Protein AF-A0A2H9T1G1-F1 (afdb_monomer_lite)

Structure (mmCIF, N/CA/C/O backbone):
data_AF-A0A2H9T1G1-F1
#
_entry.id   AF-A0A2H9T1G1-F1
#
loop_
_atom_site.group_PDB
_atom_site.id
_atom_site.type_symbol
_atom_site.label_atom_id
_atom_site.label_alt_id
_atom_site.label_comp_id
_atom_site.label_asym_id
_atom_site.label_entity_id
_atom_site.label_seq_id
_atom_site.pdbx_PDB_ins_code
_atom_site.Cartn_x
_atom_site.Cartn_y
_atom_site.Cartn_z
_atom_site.occupancy
_atom_site.B_iso_or_equiv
_atom_site.auth_seq_id
_atom_site.auth_comp_id
_atom_site.auth_asym_id
_atom_site.auth_atom_id
_atom_site.pdbx_PDB_model_num
ATOM 1 N N . MET A 1 1 ? -6.946 -19.200 50.053 1.00 32.22 1 MET A N 1
ATOM 2 C CA . MET A 1 1 ? -8.112 -20.047 49.728 1.00 32.22 1 MET A CA 1
ATOM 3 C C . MET A 1 1 ? -8.712 -19.518 48.438 1.00 32.22 1 MET A C 1
ATOM 5 O O . MET A 1 1 ? -9.370 -18.489 48.445 1.00 32.22 1 MET A O 1
ATOM 9 N N . SER A 1 2 ? -8.332 -20.137 47.326 1.00 25.66 2 SER A N 1
ATOM 10 C CA . SER A 1 2 ? -8.661 -19.751 45.954 1.00 25.66 2 SER A CA 1
ATOM 11 C C . SER A 1 2 ? -9.750 -20.682 45.430 1.00 25.66 2 SER A C 1
ATOM 13 O O . SER A 1 2 ? -9.469 -21.853 45.176 1.00 25.66 2 SER A O 1
ATOM 15 N N . ASN A 1 3 ? -10.973 -20.174 45.283 1.00 25.66 3 ASN A N 1
ATOM 16 C CA . ASN A 1 3 ? -12.049 -20.908 44.626 1.00 25.66 3 ASN A CA 1
ATOM 17 C C . ASN A 1 3 ? -12.003 -20.651 43.121 1.00 25.66 3 ASN A C 1
ATOM 19 O O . ASN A 1 3 ? -11.925 -19.510 42.667 1.00 25.66 3 ASN A O 1
ATOM 23 N N . GLY A 1 4 ? -11.985 -21.755 42.379 1.00 26.48 4 GLY A N 1
ATOM 24 C CA . GLY A 1 4 ? -11.901 -21.799 40.933 1.00 26.48 4 GLY A CA 1
ATOM 25 C C . GLY A 1 4 ? -13.208 -21.444 40.235 1.00 26.48 4 GLY A C 1
ATOM 26 O O . GLY A 1 4 ? -14.299 -21.641 40.761 1.00 26.48 4 GLY A O 1
ATOM 27 N N . LEU A 1 5 ? -13.051 -20.982 38.999 1.00 23.22 5 LEU A N 1
ATOM 28 C CA . LEU A 1 5 ? -14.085 -20.928 37.974 1.00 23.22 5 LEU A CA 1
ATOM 29 C C . LEU A 1 5 ? -13.456 -21.425 36.669 1.00 23.22 5 LEU A C 1
ATOM 31 O O . LEU A 1 5 ? -12.978 -20.664 35.835 1.00 23.22 5 LEU A O 1
ATOM 35 N N . THR A 1 6 ? -13.411 -22.745 36.522 1.00 28.94 6 THR A N 1
ATOM 36 C CA . THR A 1 6 ? -13.312 -23.424 35.228 1.00 28.94 6 THR A CA 1
ATOM 37 C C . THR A 1 6 ? -14.727 -23.597 34.695 1.00 28.94 6 THR A C 1
ATOM 39 O O . THR A 1 6 ? -15.363 -24.611 34.966 1.00 28.94 6 THR A O 1
ATOM 42 N N . HIS A 1 7 ? -15.222 -22.615 33.942 1.00 27.11 7 HIS A N 1
ATOM 43 C CA . HIS A 1 7 ? -16.356 -22.826 33.045 1.00 27.11 7 HIS A CA 1
ATOM 44 C C . HIS A 1 7 ? -15.847 -22.810 31.607 1.00 27.11 7 HIS A C 1
ATOM 46 O O . HIS A 1 7 ? -15.597 -21.768 31.007 1.00 27.11 7 HIS A O 1
ATOM 52 N N . VAL A 1 8 ? -15.658 -24.016 31.076 1.00 30.58 8 VAL A N 1
ATOM 53 C CA . VAL A 1 8 ? -15.632 -24.272 29.639 1.00 30.58 8 VAL A CA 1
ATOM 54 C C . VAL A 1 8 ? -17.085 -24.150 29.188 1.00 30.58 8 VAL A C 1
ATOM 56 O O . VAL A 1 8 ? -17.889 -25.025 29.495 1.00 30.58 8 VAL A O 1
ATOM 59 N N . GLY A 1 9 ? -17.432 -23.033 28.549 1.00 30.38 9 GLY A N 1
ATOM 60 C CA . GLY A 1 9 ? -18.716 -22.889 27.867 1.00 30.38 9 GLY A CA 1
ATOM 61 C C . GLY A 1 9 ? -18.834 -23.949 26.772 1.00 30.38 9 GLY A C 1
ATOM 62 O O . GLY A 1 9 ? -17.896 -24.149 25.995 1.00 30.38 9 GLY A O 1
ATOM 63 N N . ASP A 1 10 ? -19.954 -24.665 26.790 1.00 32.00 10 ASP A N 1
ATOM 64 C CA . ASP A 1 10 ? -20.281 -25.804 25.939 1.00 32.00 10 ASP A CA 1
ATOM 65 C C . ASP A 1 10 ? -20.122 -25.491 24.441 1.00 32.00 10 ASP A C 1
ATOM 67 O O . ASP A 1 10 ? -20.710 -24.561 23.902 1.00 32.00 10 ASP A O 1
ATOM 71 N N . LEU A 1 11 ? -19.342 -26.322 23.746 1.00 42.69 11 LEU A N 1
ATOM 72 C 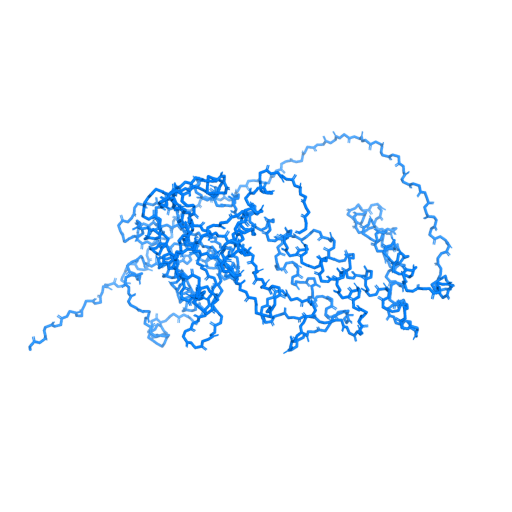CA . LEU A 1 11 ? -19.079 -26.263 22.298 1.00 42.69 11 LEU A CA 1
ATOM 73 C C . LEU A 1 11 ? -20.113 -27.061 21.476 1.00 42.69 11 LEU A C 1
ATOM 75 O O . LEU A 1 11 ? -19.833 -27.457 20.343 1.00 42.69 11 LEU A O 1
ATOM 79 N N . LYS A 1 12 ? -21.301 -27.328 22.036 1.00 33.50 12 LYS A N 1
ATOM 80 C CA . LYS A 1 12 ? -22.371 -28.066 21.342 1.00 33.50 12 LYS A CA 1
ATOM 81 C C . LYS A 1 12 ? -23.128 -27.235 20.297 1.00 33.50 12 LYS A C 1
ATOM 83 O O . LYS A 1 12 ? -23.750 -27.827 19.424 1.00 33.50 12 LYS A O 1
ATOM 88 N N . ASP A 1 13 ? -22.964 -25.914 20.281 1.00 38.28 13 ASP A N 1
ATOM 89 C CA . ASP A 1 13 ? -23.671 -25.023 19.343 1.00 38.28 13 ASP A CA 1
ATOM 90 C C . ASP A 1 13 ? -22.969 -24.845 17.977 1.00 38.28 13 ASP A C 1
ATOM 92 O O . ASP A 1 13 ? -23.356 -24.006 17.165 1.00 38.28 13 ASP A O 1
ATOM 96 N N . LEU A 1 14 ? -21.928 -25.635 17.679 1.00 36.69 14 LEU A N 1
ATOM 97 C CA . LEU A 1 14 ? -21.140 -25.523 16.440 1.00 36.69 14 LEU A CA 1
ATOM 98 C C . LEU A 1 14 ? -21.589 -26.442 15.286 1.00 36.69 14 LEU A C 1
ATOM 100 O O . LEU A 1 14 ? -20.848 -26.574 14.311 1.00 36.69 14 LEU A O 1
ATOM 104 N N . GLN A 1 15 ? -22.772 -27.067 15.345 1.00 33.09 15 GLN A N 1
ATOM 105 C CA . GLN A 1 15 ? -23.208 -28.007 14.294 1.00 33.09 15 GLN A CA 1
ATOM 106 C C . GLN A 1 15 ? -24.557 -27.758 13.612 1.00 33.09 15 GLN A C 1
ATOM 108 O O . GLN A 1 15 ? -24.896 -28.527 12.715 1.00 33.09 15 GLN A O 1
ATOM 113 N N . GLU A 1 16 ? -25.279 -26.671 13.883 1.00 32.41 16 GLU A N 1
ATOM 114 C CA . GLU A 1 16 ? -26.530 -26.408 13.160 1.00 32.41 16 GLU A CA 1
ATOM 115 C C . GLU A 1 16 ? -26.552 -25.078 12.401 1.00 32.41 16 GLU A C 1
ATOM 117 O O . GLU A 1 16 ? -25.964 -24.078 12.805 1.00 32.41 16 GLU A O 1
ATOM 122 N N . ILE A 1 17 ? -27.310 -25.113 11.298 1.00 35.47 17 ILE A N 1
ATOM 123 C CA . ILE A 1 17 ? -27.697 -24.022 10.392 1.00 35.47 17 ILE A CA 1
ATOM 124 C C . ILE A 1 17 ? -26.798 -23.867 9.147 1.00 35.47 17 ILE A C 1
ATOM 126 O O . ILE A 1 17 ? -26.072 -22.897 8.939 1.00 35.47 17 ILE A O 1
ATOM 130 N N . ARG A 1 18 ? -26.950 -24.825 8.219 1.00 37.31 18 ARG A N 1
ATOM 131 C CA . ARG A 1 18 ? -26.930 -24.531 6.776 1.00 37.31 18 ARG A CA 1
ATOM 132 C C . ARG A 1 18 ? -28.298 -23.955 6.401 1.00 37.31 18 ARG A C 1
ATOM 134 O O . ARG A 1 18 ? -29.278 -24.692 6.397 1.00 37.31 18 ARG A O 1
ATOM 141 N N . GLY A 1 19 ? -28.371 -22.675 6.041 1.00 30.16 19 GLY A N 1
ATOM 142 C CA . GLY A 1 19 ? -29.616 -22.102 5.531 1.00 30.16 19 GLY A CA 1
ATOM 143 C C . GLY A 1 19 ? -29.510 -20.657 5.052 1.00 30.16 19 GLY A C 1
ATOM 144 O O . GLY A 1 19 ? -29.438 -19.758 5.869 1.00 30.16 19 GLY A O 1
ATOM 145 N N . ARG A 1 20 ? -29.596 -20.498 3.722 1.00 31.03 20 ARG A N 1
ATOM 146 C CA . ARG A 1 20 ? -30.030 -19.323 2.933 1.00 31.03 20 ARG A CA 1
ATOM 147 C C . ARG A 1 20 ? -29.172 -18.045 2.963 1.00 31.03 20 ARG A C 1
ATOM 149 O O . ARG A 1 20 ? -29.303 -17.214 3.843 1.00 31.03 20 ARG A O 1
ATOM 156 N N . PHE A 1 21 ? -28.431 -17.838 1.871 1.00 34.28 21 PHE A N 1
ATOM 157 C CA . PHE A 1 21 ? -28.168 -16.509 1.304 1.00 34.28 21 PHE A CA 1
ATOM 158 C C . PHE A 1 21 ? -28.552 -16.531 -0.189 1.00 34.28 21 PHE A C 1
ATOM 160 O O . PHE A 1 21 ? -28.402 -17.589 -0.812 1.00 34.28 21 PHE A O 1
ATOM 167 N N . PRO A 1 22 ? -29.096 -15.431 -0.740 1.00 36.81 22 PRO A N 1
ATOM 168 C CA . PRO A 1 22 ? -29.542 -15.348 -2.127 1.00 36.81 22 PRO A CA 1
ATOM 169 C C . PRO A 1 22 ? -28.369 -15.291 -3.119 1.00 36.81 22 PRO A C 1
ATOM 171 O O . PRO A 1 22 ? -27.261 -14.879 -2.787 1.00 36.81 22 PRO A O 1
ATOM 174 N N . THR A 1 23 ? -28.649 -15.785 -4.322 1.00 39.09 23 THR A N 1
ATOM 175 C CA . THR A 1 23 ? -27.764 -15.977 -5.478 1.00 39.09 23 THR A CA 1
ATOM 176 C C . THR A 1 23 ? -27.397 -14.680 -6.207 1.00 39.09 23 THR A C 1
ATOM 178 O O . THR A 1 23 ? -28.119 -13.692 -6.114 1.00 39.09 23 THR A O 1
ATOM 181 N N . ASP A 1 24 ? -26.288 -14.761 -6.950 1.00 33.75 24 ASP A N 1
ATOM 182 C CA . ASP A 1 24 ? -25.583 -13.744 -7.747 1.00 33.75 24 ASP A CA 1
ATOM 183 C C . ASP A 1 24 ? -26.451 -12.693 -8.481 1.00 33.75 24 ASP A C 1
ATOM 185 O O . ASP A 1 24 ? -27.517 -13.030 -9.008 1.00 33.75 24 ASP A O 1
ATOM 189 N N . PRO A 1 25 ? -25.976 -11.436 -8.623 1.00 31.42 25 PRO A N 1
ATOM 190 C CA . PRO A 1 25 ? -26.599 -10.459 -9.512 1.00 31.42 25 PRO A CA 1
ATOM 191 C C . PRO A 1 25 ? -26.345 -10.798 -10.999 1.00 31.42 25 PRO A C 1
ATOM 193 O O . PRO A 1 25 ? -25.289 -11.341 -11.343 1.00 31.42 25 PRO A O 1
ATOM 196 N N . PRO A 1 26 ? -27.291 -10.477 -11.904 1.00 30.56 26 PRO A N 1
ATOM 197 C CA . PRO A 1 26 ? -27.199 -10.829 -13.319 1.00 30.56 26 PRO A CA 1
ATOM 198 C C . PRO A 1 26 ? -26.153 -9.978 -14.065 1.00 30.56 26 PRO A C 1
ATOM 200 O O . PRO A 1 26 ? -25.865 -8.850 -13.655 1.00 30.56 26 PRO A O 1
ATOM 203 N N . PRO A 1 27 ? -25.599 -10.479 -15.186 1.00 31.58 27 PRO A N 1
ATOM 204 C CA . PRO A 1 27 ? -24.656 -9.720 -15.998 1.00 31.58 27 PRO A CA 1
ATOM 205 C C . PRO A 1 27 ? -25.358 -8.558 -16.728 1.00 31.58 27 PRO A C 1
ATOM 207 O O . PRO A 1 27 ? -26.515 -8.700 -17.136 1.00 31.58 27 PRO A O 1
ATOM 210 N N . PRO A 1 28 ? -24.671 -7.418 -16.933 1.00 30.77 28 PRO A N 1
ATOM 211 C CA . PRO A 1 28 ? -25.231 -6.292 -17.666 1.00 30.77 28 PRO A CA 1
ATOM 212 C C . PRO A 1 28 ? -25.426 -6.633 -19.150 1.00 30.77 28 PRO A C 1
ATOM 214 O O . PRO A 1 28 ? -24.595 -7.290 -19.777 1.00 30.77 28 PRO A O 1
ATOM 217 N N . GLN A 1 29 ? -26.555 -6.173 -19.687 1.00 29.70 29 GLN A N 1
ATOM 218 C CA . GLN A 1 29 ? -26.954 -6.310 -21.084 1.00 29.70 29 GLN A CA 1
ATOM 219 C C . GLN A 1 29 ? -26.164 -5.339 -21.974 1.00 29.70 29 GLN A C 1
ATOM 221 O O . GLN A 1 29 ? -25.989 -4.170 -21.633 1.00 29.70 29 GLN A O 1
ATOM 226 N N . ASN A 1 30 ? -25.705 -5.842 -23.121 1.00 32.16 30 ASN A N 1
ATOM 227 C CA . ASN A 1 30 ? -25.056 -5.068 -24.176 1.00 32.16 30 ASN A CA 1
ATOM 228 C C . ASN A 1 30 ? -26.044 -4.070 -24.800 1.00 32.16 30 ASN A C 1
ATOM 230 O O . ASN A 1 30 ? -27.120 -4.471 -25.240 1.00 32.16 30 ASN A O 1
ATOM 234 N N . GLY A 1 31 ? -25.650 -2.799 -24.876 1.00 30.77 31 GLY A N 1
ATOM 235 C CA . GLY A 1 31 ? -26.284 -1.788 -25.720 1.00 30.77 31 GLY A CA 1
ATOM 236 C C . GLY A 1 31 ? -25.423 -1.532 -26.955 1.00 30.77 31 GLY A C 1
ATOM 237 O O . GLY A 1 31 ? -24.232 -1.252 -26.830 1.00 30.77 31 GLY A O 1
ATOM 238 N N . GLU A 1 32 ? -26.025 -1.680 -28.130 1.00 30.22 32 GLU A N 1
ATOM 239 C CA . GLU A 1 32 ? -25.435 -1.433 -29.444 1.00 30.22 32 GLU A CA 1
ATOM 240 C C . GLU A 1 32 ? -25.261 0.070 -29.738 1.00 30.22 32 GLU A C 1
ATOM 242 O O . GLU A 1 32 ? -26.144 0.869 -29.438 1.00 30.22 32 GLU A O 1
ATOM 247 N N . GLY A 1 33 ? -24.148 0.395 -30.410 1.00 31.11 33 GLY A N 1
ATOM 248 C CA . GLY A 1 33 ? -24.082 1.329 -31.543 1.00 31.11 33 GLY A CA 1
ATOM 249 C C . GLY A 1 33 ? -23.995 2.832 -31.267 1.00 31.11 33 GLY A C 1
ATOM 250 O O . GLY A 1 33 ? -25.004 3.442 -30.947 1.00 31.11 33 GLY A O 1
ATOM 251 N N . VAL A 1 34 ? -22.835 3.435 -31.572 1.00 29.62 34 VAL A N 1
ATOM 252 C CA . VAL A 1 34 ? -22.716 4.633 -32.436 1.00 29.62 34 VAL A CA 1
ATOM 253 C C . VAL A 1 34 ? -21.356 4.567 -33.147 1.00 29.62 34 VAL A C 1
ATOM 255 O O . VAL A 1 34 ? -20.317 4.482 -32.492 1.00 29.62 34 VAL A O 1
ATOM 258 N N . ASP A 1 35 ? -21.384 4.571 -34.480 1.00 34.06 35 ASP A N 1
ATOM 259 C CA . ASP A 1 35 ? -20.225 4.771 -35.352 1.00 34.06 35 ASP A CA 1
ATOM 260 C C . ASP A 1 35 ? -19.705 6.205 -35.205 1.00 34.06 35 ASP A C 1
ATOM 262 O O . ASP A 1 35 ? -20.399 7.146 -35.585 1.00 34.06 35 ASP A O 1
ATOM 266 N N . ASP A 1 36 ? -18.471 6.372 -34.728 1.00 29.59 36 ASP A N 1
ATOM 267 C CA . ASP A 1 36 ? -17.725 7.622 -34.881 1.00 29.59 36 ASP A CA 1
ATOM 268 C C . ASP A 1 36 ? -16.408 7.345 -35.612 1.00 29.59 36 ASP A C 1
ATOM 270 O O . ASP A 1 36 ? -15.495 6.672 -35.127 1.00 29.59 36 ASP A O 1
ATOM 274 N N . ILE A 1 37 ? -16.347 7.871 -36.834 1.00 32.66 37 ILE A N 1
ATOM 275 C CA . ILE A 1 37 ? -15.197 7.849 -37.730 1.00 32.66 37 ILE A CA 1
ATOM 276 C C . ILE A 1 37 ? -14.109 8.736 -37.118 1.00 32.66 37 ILE A C 1
ATOM 278 O O . ILE A 1 37 ? -14.153 9.962 -37.214 1.00 32.66 37 ILE A O 1
ATOM 282 N N . VAL A 1 38 ? -13.113 8.112 -36.493 1.00 27.97 38 VAL A N 1
ATOM 283 C CA . VAL A 1 38 ? -11.883 8.783 -36.060 1.00 27.97 38 VAL A CA 1
ATOM 284 C C . VAL A 1 38 ? -10.929 8.848 -37.261 1.00 27.97 38 VAL A C 1
ATOM 286 O O . VAL A 1 38 ? -10.635 7.805 -37.852 1.00 27.97 38 VAL A O 1
ATOM 289 N N . PRO A 1 39 ? -10.433 10.033 -37.664 1.00 27.84 39 PRO A N 1
ATOM 290 C CA . PRO A 1 39 ? -9.453 10.129 -38.740 1.00 27.84 39 PRO A CA 1
ATOM 291 C C . PRO A 1 39 ? -8.151 9.421 -38.324 1.00 27.84 39 PRO A C 1
ATOM 293 O O . PRO A 1 39 ? -7.765 9.498 -37.152 1.00 27.84 39 PRO A O 1
ATOM 296 N N . PRO A 1 40 ? -7.455 8.728 -39.244 1.00 28.16 40 PRO A N 1
ATOM 297 C CA . PRO A 1 40 ? -6.269 7.965 -38.888 1.00 28.16 40 PRO A CA 1
ATOM 298 C C . PRO A 1 40 ? -5.155 8.899 -38.383 1.00 28.16 40 PRO A C 1
ATOM 300 O O . PRO A 1 40 ? -4.901 9.940 -38.998 1.00 28.16 40 PRO A O 1
ATOM 303 N N . PRO A 1 41 ? -4.467 8.547 -37.281 1.00 33.19 41 PRO A N 1
ATOM 304 C CA . PRO A 1 41 ? -3.272 9.258 -36.859 1.00 33.19 41 PRO A CA 1
ATOM 305 C C . PRO A 1 41 ? -2.186 9.105 -37.931 1.00 33.19 41 PRO A C 1
ATOM 307 O O . PRO A 1 41 ? -1.946 8.016 -38.446 1.00 33.19 41 PRO A O 1
ATOM 310 N N . SER A 1 42 ? -1.565 10.235 -38.267 1.00 35.09 42 SER A N 1
ATOM 311 C CA . SER A 1 42 ? -0.481 10.410 -39.237 1.00 35.09 42 SER A CA 1
ATOM 312 C C . SER A 1 42 ? 0.484 9.221 -39.312 1.00 35.09 42 SER A C 1
ATOM 314 O O . SER A 1 42 ? 1.099 8.854 -38.309 1.00 35.09 42 SER A O 1
ATOM 316 N N . GLU A 1 43 ? 0.635 8.670 -40.519 1.00 34.88 43 GLU A N 1
ATOM 317 C CA . GLU A 1 43 ? 1.506 7.545 -40.858 1.00 34.88 43 GLU A CA 1
ATOM 318 C C . GLU A 1 43 ? 2.963 7.791 -40.437 1.00 34.88 43 GLU A C 1
ATOM 320 O O . GLU A 1 43 ? 3.731 8.477 -41.111 1.00 34.88 43 GLU A O 1
ATOM 325 N N . ILE A 1 44 ? 3.385 7.161 -39.341 1.00 39.16 44 ILE A N 1
ATOM 326 C CA . ILE A 1 44 ? 4.796 6.837 -39.139 1.00 39.16 44 ILE A CA 1
ATOM 327 C C . ILE A 1 44 ? 5.013 5.485 -39.822 1.00 39.16 44 ILE A C 1
ATOM 329 O O . ILE A 1 44 ? 4.647 4.439 -39.289 1.00 39.16 44 ILE A O 1
ATOM 333 N N . SER A 1 45 ? 5.569 5.512 -41.036 1.00 36.62 45 SER A N 1
ATOM 334 C CA . SER A 1 45 ? 5.889 4.303 -41.801 1.00 36.62 45 SER A CA 1
ATOM 335 C C . SER A 1 45 ? 6.907 3.431 -41.054 1.00 36.62 45 SER A C 1
ATOM 337 O O . SER A 1 45 ? 8.053 3.824 -40.803 1.00 36.62 45 SER A O 1
ATOM 339 N N . TRP A 1 46 ? 6.482 2.206 -40.740 1.00 38.16 46 TRP A N 1
ATOM 340 C CA . TRP A 1 46 ? 7.284 1.154 -40.115 1.00 38.16 46 TRP A CA 1
ATOM 341 C C . TRP A 1 46 ? 8.457 0.659 -40.980 1.00 38.16 46 TRP A C 1
ATOM 343 O O . TRP A 1 46 ? 9.308 -0.081 -40.473 1.00 38.16 46 TRP A O 1
ATOM 353 N N . ASP A 1 47 ? 8.529 1.037 -42.259 1.00 40.06 47 ASP A N 1
ATOM 354 C CA . ASP A 1 47 ? 9.530 0.527 -43.207 1.00 40.06 47 ASP A CA 1
ATOM 355 C C . ASP A 1 47 ? 10.927 1.139 -43.022 1.00 40.06 47 ASP A C 1
ATOM 357 O O . ASP A 1 47 ? 11.909 0.611 -43.543 1.00 40.06 47 ASP A O 1
ATOM 361 N N . SER A 1 48 ? 11.055 2.203 -42.225 1.00 41.00 48 SER A N 1
ATOM 362 C CA . SER A 1 48 ? 12.332 2.907 -42.027 1.00 41.00 48 SER A CA 1
ATOM 363 C C . SER A 1 48 ? 13.268 2.290 -40.977 1.00 41.00 48 SER A C 1
ATOM 365 O O . SER A 1 48 ? 14.453 2.596 -40.968 1.00 41.00 48 SER A O 1
ATOM 367 N N . VAL A 1 49 ? 12.810 1.369 -40.124 1.00 47.28 49 VAL A N 1
ATOM 368 C CA . VAL A 1 49 ? 13.542 1.045 -38.886 1.00 47.28 49 VAL A CA 1
ATOM 369 C C . VAL A 1 49 ? 14.204 -0.330 -38.926 1.00 47.28 49 VAL A C 1
ATOM 371 O O . VAL A 1 49 ? 13.540 -1.362 -38.814 1.00 47.28 49 VAL A O 1
ATOM 374 N N . ARG A 1 50 ? 15.537 -0.342 -38.989 1.00 56.00 50 ARG A N 1
ATOM 375 C CA . ARG A 1 50 ? 16.391 -1.513 -38.729 1.00 56.00 50 ARG A CA 1
ATOM 376 C C . ARG A 1 50 ? 17.328 -1.220 -37.554 1.00 56.00 50 ARG A C 1
ATOM 378 O O . ARG A 1 50 ? 17.562 -0.065 -37.222 1.00 56.00 50 ARG A O 1
ATOM 385 N N . GLU A 1 51 ? 17.915 -2.261 -36.969 1.00 51.22 51 GLU A N 1
ATOM 386 C CA . GLU A 1 51 ? 18.986 -2.195 -35.952 1.00 51.22 51 GLU A CA 1
ATOM 387 C C . GLU A 1 51 ? 20.124 -1.216 -36.336 1.00 51.22 51 GLU A C 1
ATOM 389 O O . GLU A 1 51 ? 20.698 -0.545 -35.481 1.00 51.22 51 GLU A O 1
ATOM 394 N N . THR A 1 52 ? 20.349 -1.025 -37.643 1.00 55.19 52 THR A N 1
ATOM 395 C CA . THR A 1 52 ? 21.249 -0.027 -38.245 1.00 55.19 52 THR A CA 1
ATOM 396 C C . THR A 1 52 ? 20.870 1.444 -38.014 1.00 55.19 52 THR A C 1
ATOM 398 O O . THR A 1 52 ? 21.694 2.319 -38.276 1.00 55.19 52 THR A O 1
ATOM 401 N N . GLU A 1 53 ? 19.657 1.763 -37.556 1.00 64.94 53 GLU A N 1
ATOM 402 C CA . GLU A 1 53 ? 19.269 3.126 -37.165 1.00 64.94 53 GLU A CA 1
ATOM 403 C C . GLU A 1 53 ? 19.668 3.450 -35.725 1.00 64.94 53 GLU A C 1
ATOM 405 O O . GLU A 1 53 ? 20.142 4.553 -35.466 1.00 64.94 53 GLU A O 1
ATOM 410 N N . LEU A 1 54 ? 19.556 2.491 -34.798 1.00 64.50 54 LEU A N 1
ATOM 411 C CA . LEU A 1 54 ? 19.965 2.694 -33.402 1.00 64.50 54 LEU A CA 1
ATOM 412 C C . LEU A 1 54 ? 21.477 2.910 -33.290 1.00 64.50 54 LEU A C 1
ATOM 414 O O . LEU A 1 54 ? 21.929 3.705 -32.471 1.00 64.50 54 LEU A O 1
ATOM 418 N N . THR A 1 55 ? 22.262 2.276 -34.165 1.00 64.88 55 THR A N 1
ATOM 419 C CA . THR A 1 55 ? 23.715 2.482 -34.241 1.00 64.88 55 THR A CA 1
ATOM 420 C C . THR A 1 55 ? 24.112 3.877 -34.726 1.00 64.88 55 THR A C 1
ATOM 422 O O . THR A 1 55 ? 25.238 4.292 -34.465 1.00 64.88 55 THR A O 1
ATOM 425 N N . LYS A 1 56 ? 23.212 4.598 -35.416 1.00 73.88 56 LYS A N 1
ATOM 426 C CA . LYS A 1 56 ? 23.422 5.994 -35.844 1.00 73.88 56 LYS A CA 1
ATOM 427 C C . LYS A 1 56 ? 23.105 7.000 -34.739 1.00 73.88 56 LYS A C 1
ATOM 429 O O . LYS A 1 56 ? 23.414 8.175 -34.891 1.00 73.88 56 LYS A O 1
ATOM 434 N N . LEU A 1 57 ? 22.475 6.557 -33.652 1.00 75.94 57 LEU A N 1
ATOM 435 C CA . LEU A 1 57 ? 22.222 7.407 -32.500 1.00 75.94 57 LEU A CA 1
ATOM 436 C C . LEU A 1 57 ? 23.520 7.540 -31.700 1.00 75.94 57 LEU A C 1
ATOM 438 O O . LEU A 1 57 ? 24.159 6.559 -31.298 1.00 75.94 57 LEU A O 1
ATOM 442 N N . GLU A 1 58 ? 23.934 8.786 -31.514 1.00 66.94 58 GLU A N 1
ATOM 443 C CA . GLU A 1 58 ? 25.206 9.117 -30.879 1.00 66.94 58 GLU A CA 1
ATOM 444 C C . GLU A 1 58 ? 25.045 9.216 -29.364 1.00 66.94 58 GLU A C 1
ATOM 446 O O . GLU A 1 58 ? 25.956 8.850 -28.622 1.00 66.94 58 GLU A O 1
ATOM 451 N N . THR A 1 59 ? 23.860 9.628 -28.903 1.00 78.25 59 THR A N 1
ATOM 452 C CA . THR A 1 59 ? 23.585 9.883 -27.487 1.00 78.25 59 THR A CA 1
ATOM 453 C C . THR A 1 59 ? 22.563 8.914 -26.899 1.00 78.25 59 THR A C 1
ATOM 455 O O . THR A 1 59 ? 21.613 8.480 -27.553 1.00 78.25 59 THR A O 1
ATOM 458 N N . ARG A 1 60 ? 22.714 8.634 -25.601 1.00 79.38 60 ARG A N 1
ATOM 459 C CA . ARG A 1 60 ? 21.763 7.844 -24.805 1.00 79.38 60 ARG A CA 1
ATOM 460 C C . ARG A 1 60 ? 20.333 8.386 -24.881 1.00 79.38 60 ARG A C 1
ATOM 462 O O . ARG A 1 60 ? 19.396 7.611 -25.036 1.00 79.38 60 ARG A O 1
ATOM 469 N N . LYS A 1 61 ? 20.162 9.709 -24.786 1.00 83.44 61 LYS A N 1
ATOM 470 C CA . LYS A 1 61 ? 18.845 10.363 -24.775 1.00 83.44 61 LYS A CA 1
ATOM 471 C C . LYS A 1 61 ? 18.080 10.133 -26.081 1.00 83.44 61 LYS A C 1
ATOM 473 O O . LYS A 1 61 ? 16.899 9.813 -26.048 1.00 83.44 61 LYS A O 1
ATOM 478 N N . GLN A 1 62 ? 18.775 10.184 -27.217 1.00 84.31 62 GLN A N 1
ATOM 479 C CA . GLN A 1 62 ? 18.179 9.855 -28.514 1.00 84.31 62 GLN A CA 1
ATOM 480 C C . GLN A 1 62 ? 17.712 8.395 -28.574 1.00 84.31 62 GLN A C 1
ATOM 482 O O . GLN A 1 62 ? 16.646 8.109 -29.118 1.00 84.31 62 GLN A O 1
ATOM 487 N N . VAL A 1 63 ? 18.485 7.465 -27.995 1.00 84.38 63 VAL A N 1
ATOM 488 C CA . VAL A 1 63 ? 18.073 6.056 -27.889 1.00 84.38 63 VAL A CA 1
ATOM 489 C C . VAL A 1 63 ? 16.827 5.934 -27.015 1.00 84.38 63 VAL A C 1
ATOM 491 O O . VAL A 1 63 ? 15.870 5.286 -27.427 1.00 84.38 63 VAL A O 1
ATOM 494 N N . GLN A 1 64 ? 16.812 6.581 -25.847 1.00 85.44 64 GLN A N 1
ATOM 495 C CA . GLN A 1 64 ? 15.665 6.587 -24.936 1.00 85.44 64 GLN A CA 1
ATOM 496 C C . GLN A 1 64 ? 14.398 7.092 -25.639 1.00 85.44 64 GLN A C 1
ATOM 498 O O . GLN A 1 64 ? 13.401 6.379 -25.666 1.00 85.44 64 GLN A O 1
ATOM 503 N N . GLU A 1 65 ? 14.439 8.266 -26.276 1.00 86.19 65 GLU A N 1
ATOM 504 C CA . GLU A 1 65 ? 13.297 8.848 -27.000 1.00 86.19 65 GLU A CA 1
ATOM 505 C C . GLU A 1 65 ? 12.778 7.916 -28.106 1.00 86.19 65 GLU A C 1
ATOM 507 O O . GLU A 1 65 ? 11.570 7.692 -28.235 1.00 86.19 65 GLU A O 1
ATOM 512 N N . ARG A 1 66 ? 13.691 7.311 -28.874 1.00 86.88 66 ARG A N 1
ATOM 513 C CA . ARG A 1 66 ? 13.341 6.403 -2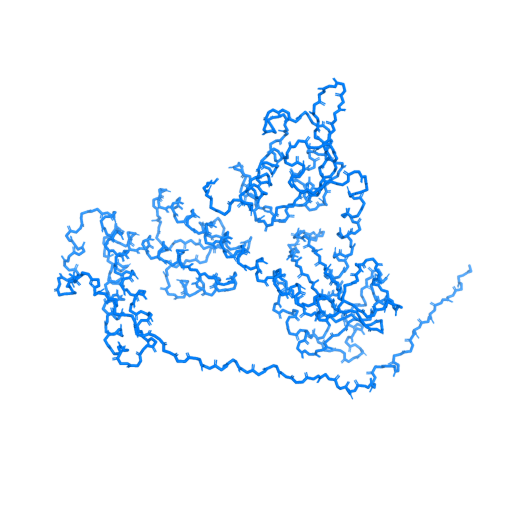9.970 1.00 86.88 66 ARG A CA 1
ATOM 514 C C . ARG A 1 66 ? 12.724 5.096 -29.463 1.00 86.88 66 ARG A C 1
ATOM 516 O O . ARG A 1 66 ? 11.713 4.657 -30.007 1.00 86.88 66 ARG A O 1
ATOM 523 N N . ILE A 1 67 ? 13.286 4.491 -28.413 1.00 88.25 67 ILE A N 1
ATOM 524 C CA . ILE A 1 67 ? 12.730 3.277 -27.795 1.00 88.25 67 ILE A CA 1
ATOM 525 C C . ILE A 1 67 ? 11.379 3.566 -27.133 1.00 88.25 67 ILE A C 1
ATOM 527 O O . ILE A 1 67 ? 10.454 2.771 -27.293 1.00 88.25 67 ILE A O 1
ATOM 531 N N . THR A 1 68 ? 11.213 4.712 -26.469 1.00 86.81 68 THR A N 1
ATOM 532 C CA . THR A 1 68 ? 9.920 5.136 -25.909 1.00 86.81 68 THR A CA 1
ATOM 533 C C . THR A 1 68 ? 8.844 5.233 -26.991 1.00 86.81 68 THR A C 1
ATOM 535 O O . THR A 1 68 ? 7.733 4.738 -26.792 1.00 86.81 68 THR A O 1
ATOM 538 N N . ALA A 1 69 ? 9.170 5.783 -28.167 1.00 86.06 69 ALA A N 1
ATOM 539 C CA . ALA A 1 69 ? 8.241 5.827 -29.296 1.00 86.06 69 ALA A CA 1
ATOM 540 C C . ALA A 1 69 ? 7.815 4.420 -29.759 1.00 86.06 69 ALA A C 1
ATOM 542 O O . ALA A 1 69 ? 6.626 4.180 -29.968 1.00 86.06 69 ALA A O 1
ATOM 543 N N . TYR A 1 70 ? 8.745 3.459 -29.843 1.00 84.81 70 TYR A N 1
ATOM 544 C CA . TYR A 1 70 ? 8.386 2.072 -30.167 1.00 84.81 70 TYR A CA 1
ATOM 545 C C . TYR A 1 70 ? 7.521 1.425 -29.089 1.00 84.81 70 TYR A C 1
ATOM 547 O O . TYR A 1 70 ? 6.523 0.781 -29.402 1.00 84.81 70 TYR A O 1
ATOM 555 N N . LEU A 1 71 ? 7.859 1.613 -27.814 1.00 87.00 71 LEU A N 1
ATOM 556 C CA . LEU A 1 71 ? 7.080 1.059 -26.709 1.00 87.00 71 LEU A CA 1
ATOM 557 C C . LEU A 1 71 ? 5.643 1.595 -26.697 1.00 87.00 71 LEU A C 1
ATOM 559 O O . LEU A 1 71 ? 4.726 0.847 -26.357 1.00 87.00 71 LEU A O 1
ATOM 563 N N . ARG A 1 72 ? 5.429 2.847 -27.116 1.00 86.25 72 ARG A N 1
ATOM 564 C CA . ARG A 1 72 ? 4.091 3.417 -27.308 1.00 86.25 72 ARG A CA 1
ATOM 565 C C . ARG A 1 72 ? 3.338 2.744 -28.458 1.00 86.25 72 ARG A C 1
ATOM 567 O O . ARG A 1 72 ? 2.203 2.323 -28.262 1.00 86.25 72 ARG A O 1
ATOM 574 N N . LEU A 1 73 ? 3.981 2.551 -29.608 1.00 83.38 73 LEU A N 1
ATOM 575 C CA . LEU A 1 73 ? 3.380 1.824 -30.733 1.00 83.38 73 LEU A CA 1
ATOM 576 C C . LEU A 1 73 ? 3.003 0.383 -30.350 1.00 83.38 73 LEU A C 1
ATOM 578 O O . LEU A 1 73 ? 1.940 -0.110 -30.723 1.00 83.38 73 LEU A O 1
ATOM 582 N N . MET A 1 74 ? 3.836 -0.280 -29.542 1.00 85.75 74 MET A N 1
ATOM 583 C CA . MET A 1 74 ? 3.529 -1.604 -28.998 1.00 85.75 74 MET A CA 1
ATOM 584 C C . MET A 1 74 ? 2.299 -1.580 -28.084 1.00 85.75 74 MET A C 1
ATOM 586 O O . MET A 1 74 ? 1.486 -2.494 -28.156 1.00 85.75 74 MET A O 1
ATOM 590 N N . GLN A 1 75 ? 2.129 -0.549 -27.250 1.00 85.12 75 GLN A N 1
ATOM 591 C CA . GLN A 1 75 ? 0.931 -0.388 -26.414 1.00 85.12 75 GLN A CA 1
ATOM 592 C C . GLN A 1 75 ? -0.335 -0.193 -27.263 1.00 85.12 75 GLN A C 1
ATOM 594 O O . GLN A 1 75 ? -1.356 -0.827 -27.010 1.00 85.12 75 GLN A O 1
ATOM 599 N N . GLU A 1 76 ? -0.261 0.629 -28.307 1.00 85.62 76 GLU A N 1
ATOM 600 C CA . GLU A 1 76 ? -1.372 0.851 -29.241 1.00 85.62 76 GLU A CA 1
ATOM 601 C C . GLU A 1 76 ? -1.716 -0.428 -30.034 1.00 85.62 76 GLU A C 1
ATOM 603 O O . GLU A 1 76 ? -2.883 -0.712 -30.314 1.00 85.62 76 GLU A O 1
ATOM 608 N N . ALA A 1 77 ? -0.718 -1.252 -30.365 1.00 85.06 77 ALA A N 1
ATOM 609 C CA . ALA A 1 77 ? -0.927 -2.575 -30.953 1.00 85.06 77 ALA A CA 1
ATOM 610 C C . ALA A 1 77 ? -1.517 -3.593 -29.950 1.00 85.06 77 ALA A C 1
ATOM 612 O O . ALA A 1 77 ? -2.385 -4.381 -30.328 1.00 85.06 77 ALA A O 1
ATOM 613 N N . GLU A 1 78 ? -1.109 -3.571 -28.671 1.00 85.50 78 GLU A N 1
ATOM 614 C CA . GLU A 1 78 ? -1.690 -4.409 -27.602 1.00 85.50 78 GLU A CA 1
ATOM 615 C C . GLU A 1 78 ? -3.206 -4.169 -27.467 1.00 85.50 78 GLU A C 1
ATOM 617 O O . GLU A 1 78 ? -3.969 -5.122 -27.298 1.00 85.50 78 GLU A O 1
ATOM 622 N N . GLU A 1 79 ? -3.659 -2.922 -27.610 1.00 85.38 79 GLU A N 1
ATOM 623 C CA . GLU A 1 79 ? -5.084 -2.577 -27.604 1.00 85.38 79 GLU A CA 1
ATOM 624 C C . GLU A 1 79 ? -5.818 -3.103 -28.849 1.00 85.38 79 GLU A C 1
ATOM 626 O O . GLU A 1 79 ? -6.879 -3.720 -28.723 1.00 85.38 79 GLU A O 1
ATOM 631 N N . ARG A 1 80 ? -5.217 -2.975 -30.041 1.00 85.12 80 ARG A N 1
ATOM 632 C CA . ARG A 1 80 ? -5.768 -3.527 -31.296 1.00 85.12 80 ARG A CA 1
ATOM 633 C C . ARG A 1 80 ? -5.871 -5.054 -31.304 1.00 85.12 80 ARG A C 1
ATOM 635 O O . ARG A 1 80 ? -6.732 -5.588 -31.993 1.00 85.12 80 ARG A O 1
ATOM 642 N N . MET A 1 81 ? -5.071 -5.781 -30.516 1.00 84.06 81 MET A N 1
ATOM 643 C CA . MET A 1 81 ? -5.188 -7.249 -30.414 1.00 84.06 81 MET A CA 1
ATOM 644 C C . MET A 1 81 ? -6.542 -7.738 -29.869 1.00 84.06 81 MET A C 1
ATOM 646 O O . MET A 1 81 ? -6.882 -8.920 -30.044 1.00 84.06 81 MET A O 1
ATOM 650 N N . LYS A 1 82 ? -7.307 -6.862 -29.201 1.00 86.50 82 LYS A N 1
ATOM 651 C CA . LYS A 1 82 ? -8.662 -7.163 -28.718 1.00 86.50 82 LYS A CA 1
ATOM 652 C C . LYS A 1 82 ? -9.641 -7.363 -29.882 1.00 86.50 82 LYS A C 1
ATOM 654 O O . LYS A 1 82 ? -10.542 -8.190 -29.755 1.00 86.50 82 LYS A O 1
ATOM 659 N N . ASP A 1 83 ? -9.403 -6.711 -31.020 1.00 85.19 83 ASP A N 1
ATOM 660 C CA . ASP A 1 83 ? -10.161 -6.886 -32.259 1.00 85.19 83 ASP A CA 1
ATOM 661 C C . ASP A 1 83 ? -9.669 -8.133 -33.033 1.00 85.19 83 ASP A C 1
ATOM 663 O O . ASP A 1 83 ? -8.484 -8.222 -33.372 1.00 85.19 83 ASP A O 1
ATOM 667 N N . PRO A 1 84 ? -10.539 -9.122 -33.326 1.00 83.69 84 PRO A N 1
ATOM 668 C CA . PRO A 1 84 ? -10.180 -10.307 -34.105 1.00 83.69 84 PRO A CA 1
ATOM 669 C C . PRO A 1 84 ? -9.617 -10.011 -35.504 1.00 83.69 84 PRO A C 1
ATOM 671 O O . PRO A 1 84 ? -8.776 -10.778 -35.970 1.00 83.69 84 PRO A O 1
ATOM 674 N N . VAL A 1 85 ? -10.056 -8.931 -36.160 1.00 83.44 85 VAL A N 1
ATOM 675 C CA . VAL A 1 85 ? -9.679 -8.574 -37.540 1.00 83.44 85 VAL A CA 1
ATOM 676 C C . VAL A 1 85 ? -8.264 -7.999 -37.590 1.00 83.44 85 VAL A C 1
ATOM 678 O O . VAL A 1 85 ? -7.479 -8.341 -38.473 1.00 83.44 85 VAL A O 1
ATOM 681 N N . LEU A 1 86 ? -7.904 -7.174 -36.605 1.00 85.75 86 LEU A N 1
ATOM 682 C CA . LEU A 1 86 ? -6.600 -6.501 -36.533 1.00 85.75 86 LEU A CA 1
ATOM 683 C C . LEU A 1 86 ? -5.533 -7.316 -35.787 1.00 85.75 86 LEU A C 1
ATOM 685 O O . LEU A 1 86 ? -4.367 -6.919 -35.732 1.00 85.75 86 LEU A O 1
ATOM 689 N N . ARG A 1 87 ? -5.906 -8.466 -35.214 1.00 86.50 87 ARG A N 1
ATOM 690 C CA . ARG A 1 87 ? -5.054 -9.246 -34.309 1.00 86.50 87 ARG A CA 1
ATOM 691 C C . ARG A 1 87 ? -3.746 -9.718 -34.940 1.00 86.50 87 ARG A C 1
ATOM 693 O O . ARG A 1 87 ? -2.710 -9.629 -34.287 1.00 86.50 87 ARG A O 1
ATOM 700 N N . GLU A 1 88 ? -3.772 -10.234 -36.167 1.00 83.94 88 GLU A N 1
ATOM 701 C CA . GLU A 1 88 ? -2.555 -10.741 -36.825 1.00 83.94 88 GLU A CA 1
ATOM 702 C C . GLU A 1 88 ? -1.585 -9.612 -37.190 1.00 83.94 88 GLU A C 1
ATOM 704 O O . GLU A 1 88 ? -0.382 -9.727 -36.953 1.00 83.94 88 GLU A O 1
ATOM 709 N N . GLN A 1 89 ? -2.103 -8.471 -37.653 1.00 82.75 89 GLN A N 1
ATOM 710 C CA . GLN A 1 89 ? -1.278 -7.290 -37.906 1.00 82.75 89 GLN A CA 1
ATOM 711 C C . GLN A 1 89 ? -0.665 -6.747 -36.605 1.00 82.75 89 GLN A C 1
ATOM 713 O O . GLN A 1 89 ? 0.543 -6.522 -36.531 1.00 82.75 89 GLN A O 1
ATOM 718 N N . ALA A 1 90 ? -1.471 -6.612 -35.549 1.00 84.69 90 ALA A N 1
ATOM 719 C CA . ALA A 1 90 ? -1.003 -6.166 -34.241 1.00 84.69 90 ALA A CA 1
ATOM 720 C C . ALA A 1 90 ? 0.067 -7.105 -33.652 1.00 84.69 90 ALA A C 1
ATOM 722 O O . ALA A 1 90 ? 1.062 -6.639 -33.099 1.00 84.69 90 ALA A O 1
ATOM 723 N N . ARG A 1 91 ? -0.078 -8.428 -33.819 1.00 86.19 91 ARG A N 1
ATOM 724 C CA . ARG A 1 91 ? 0.942 -9.411 -33.408 1.00 86.19 91 ARG A CA 1
ATOM 725 C C . ARG A 1 91 ? 2.273 -9.195 -34.119 1.00 86.19 91 ARG A C 1
ATOM 727 O O . ARG A 1 91 ? 3.315 -9.240 -33.464 1.00 86.19 91 ARG A O 1
ATOM 734 N N . ALA A 1 92 ? 2.248 -8.965 -35.431 1.00 83.75 92 ALA A N 1
ATOM 735 C CA . ALA A 1 92 ? 3.458 -8.712 -36.207 1.00 83.75 92 ALA A CA 1
ATOM 736 C C . ALA A 1 92 ? 4.170 -7.425 -35.749 1.00 83.75 92 ALA A C 1
ATOM 738 O O . ALA A 1 92 ? 5.388 -7.428 -35.567 1.00 83.75 92 ALA A O 1
ATOM 739 N N . GLU A 1 93 ? 3.416 -6.354 -35.486 1.00 81.56 93 GLU A N 1
ATOM 740 C CA . GLU A 1 93 ? 3.955 -5.081 -34.987 1.00 81.56 93 GLU A CA 1
ATOM 741 C C . GLU A 1 93 ? 4.550 -5.207 -33.572 1.00 81.56 93 GLU A C 1
ATOM 743 O O . GLU A 1 93 ? 5.660 -4.725 -33.313 1.00 81.56 93 GLU A O 1
ATOM 748 N N . ILE A 1 94 ? 3.863 -5.916 -32.665 1.00 84.56 94 ILE A N 1
ATOM 749 C CA . ILE A 1 94 ? 4.365 -6.202 -31.310 1.00 84.56 94 ILE A CA 1
ATOM 750 C C . ILE A 1 94 ? 5.667 -6.994 -31.392 1.00 84.56 94 ILE A C 1
ATOM 752 O O . ILE A 1 94 ? 6.646 -6.632 -30.740 1.00 84.56 94 ILE A O 1
ATOM 756 N N . ARG A 1 95 ? 5.707 -8.045 -32.218 1.00 84.94 95 ARG A N 1
ATOM 757 C CA . ARG A 1 95 ? 6.899 -8.879 -32.387 1.00 84.94 95 ARG A CA 1
ATOM 758 C C . ARG A 1 95 ? 8.082 -8.068 -32.913 1.00 84.94 95 ARG A C 1
ATOM 760 O O . ARG A 1 95 ? 9.163 -8.139 -32.336 1.00 84.94 95 ARG A O 1
ATOM 767 N N . LYS A 1 96 ? 7.874 -7.250 -33.948 1.00 82.44 96 LYS A N 1
ATOM 768 C CA . LYS A 1 96 ? 8.920 -6.378 -34.505 1.00 82.44 96 LYS A CA 1
ATOM 769 C C . LYS A 1 96 ? 9.454 -5.400 -33.455 1.00 82.44 96 LYS A C 1
ATOM 771 O O . LYS A 1 96 ? 10.660 -5.207 -33.336 1.00 82.44 96 LYS A O 1
ATOM 776 N N . THR A 1 97 ? 8.567 -4.821 -32.648 1.00 83.12 97 THR A N 1
ATOM 777 C CA . THR A 1 97 ? 8.960 -3.913 -31.561 1.00 83.12 97 THR A CA 1
ATOM 778 C C . THR A 1 97 ? 9.749 -4.632 -30.466 1.00 83.12 97 THR A C 1
ATOM 780 O O . THR A 1 97 ? 10.758 -4.113 -29.988 1.00 83.12 97 THR A O 1
ATOM 783 N N . GLN A 1 98 ? 9.332 -5.843 -30.091 1.00 84.50 98 GLN A N 1
ATOM 784 C CA . GLN A 1 98 ? 10.057 -6.673 -29.128 1.00 84.50 98 GLN A CA 1
ATOM 785 C C . GLN A 1 98 ? 11.454 -7.034 -29.634 1.00 84.50 98 GLN A C 1
ATOM 787 O O . GLN A 1 98 ? 12.408 -6.968 -28.863 1.00 84.50 98 GLN A O 1
ATOM 792 N N . GLU A 1 99 ? 11.599 -7.362 -30.919 1.00 83.56 99 GLU A N 1
ATOM 793 C CA . GLU A 1 99 ? 12.899 -7.648 -31.536 1.00 83.56 99 GLU A CA 1
ATOM 794 C C . GLU A 1 99 ? 13.840 -6.433 -31.453 1.00 83.56 99 GLU A C 1
ATOM 796 O O . GLU A 1 99 ? 14.981 -6.577 -31.010 1.00 83.56 99 GLU A O 1
ATOM 801 N N . VAL A 1 100 ? 13.350 -5.225 -31.765 1.00 84.56 100 VAL A N 1
ATOM 802 C CA . VAL A 1 100 ? 14.131 -3.977 -31.640 1.00 84.56 100 VAL A CA 1
ATOM 803 C C . VAL A 1 100 ? 14.536 -3.709 -30.188 1.00 84.56 100 VAL A C 1
ATOM 805 O O . VAL A 1 100 ? 15.702 -3.415 -29.915 1.00 84.56 100 VAL A O 1
ATOM 808 N N . LEU A 1 101 ? 13.601 -3.839 -29.242 1.00 86.19 101 LEU A N 1
ATOM 809 C CA . LEU A 1 101 ? 13.875 -3.639 -27.819 1.00 86.19 101 LEU A CA 1
ATOM 810 C C . LEU A 1 101 ? 14.909 -4.648 -27.299 1.00 86.19 101 LEU A C 1
ATOM 812 O O . LEU A 1 101 ? 15.859 -4.264 -26.619 1.00 86.19 101 LEU A O 1
ATOM 816 N N . HIS A 1 102 ? 14.756 -5.933 -27.626 1.00 84.38 102 HIS A N 1
ATOM 817 C CA . HIS A 1 102 ? 15.701 -6.969 -27.212 1.00 84.38 102 HIS A CA 1
ATOM 818 C C . HIS A 1 102 ? 17.088 -6.765 -27.826 1.00 84.38 102 HIS A C 1
ATOM 820 O O . HIS A 1 102 ? 18.082 -6.973 -27.127 1.00 84.38 102 HIS A O 1
ATOM 826 N N . GLY A 1 103 ? 17.162 -6.325 -29.086 1.00 81.62 103 GLY A N 1
ATOM 827 C CA . GLY A 1 103 ? 18.416 -5.929 -29.727 1.00 81.62 103 GLY A CA 1
ATOM 828 C C . GLY A 1 103 ? 19.097 -4.784 -28.974 1.00 81.62 103 GLY A C 1
ATOM 829 O O . GLY A 1 103 ? 20.261 -4.898 -28.593 1.00 81.62 103 GLY A O 1
ATOM 830 N N . ALA A 1 104 ? 18.351 -3.725 -28.647 1.00 85.69 104 ALA A N 1
ATOM 831 C CA . ALA A 1 104 ? 18.877 -2.577 -27.909 1.00 85.69 104 ALA A CA 1
ATOM 832 C C . ALA A 1 104 ? 19.363 -2.949 -26.494 1.00 85.69 104 ALA A C 1
ATOM 834 O O . ALA A 1 104 ? 20.450 -2.545 -26.083 1.00 85.69 104 ALA A O 1
ATOM 835 N N . LEU A 1 105 ? 18.609 -3.783 -25.771 1.00 84.50 105 LEU A N 1
ATOM 836 C CA . LEU A 1 105 ? 18.962 -4.244 -24.422 1.00 84.50 105 LEU A CA 1
ATOM 837 C C . LEU A 1 105 ? 20.192 -5.169 -24.394 1.00 84.50 105 LEU A C 1
ATOM 839 O O . LEU A 1 105 ? 20.869 -5.250 -23.370 1.00 84.50 105 LEU A O 1
ATOM 843 N N . ARG A 1 106 ? 20.502 -5.855 -25.501 1.00 83.25 106 ARG A N 1
ATOM 844 C CA . ARG A 1 106 ? 21.674 -6.743 -25.642 1.00 83.25 106 ARG A CA 1
ATOM 845 C C . ARG A 1 106 ? 22.828 -6.113 -26.422 1.00 83.25 106 ARG A C 1
ATOM 847 O O . ARG A 1 106 ? 23.847 -6.769 -26.633 1.00 83.25 106 ARG A O 1
ATOM 854 N N . HIS A 1 107 ? 22.692 -4.859 -26.844 1.00 83.81 107 HIS A N 1
ATOM 855 C CA . HIS A 1 107 ? 23.689 -4.191 -27.671 1.00 83.81 107 HIS A CA 1
ATOM 856 C C . HIS A 1 107 ? 25.036 -4.094 -26.943 1.00 83.81 107 HIS A C 1
ATOM 858 O O . HIS A 1 107 ? 25.084 -3.904 -25.735 1.00 83.81 107 HIS A O 1
ATOM 864 N N . SER A 1 108 ? 26.155 -4.155 -27.664 1.00 78.38 108 SER A N 1
ATOM 865 C CA . SER A 1 108 ? 27.510 -3.984 -27.108 1.00 78.38 108 SER A CA 1
ATOM 866 C C . SER A 1 108 ? 27.787 -2.615 -26.453 1.00 78.38 108 SER A C 1
ATOM 868 O O . SER A 1 108 ? 28.519 -2.562 -25.463 1.00 78.38 108 SER A O 1
ATOM 870 N N . ARG A 1 109 ? 27.184 -1.519 -26.942 1.00 80.94 109 ARG A N 1
ATOM 871 C CA . ARG A 1 109 ? 27.351 -0.151 -26.428 1.00 80.94 109 ARG A CA 1
ATOM 872 C C . ARG A 1 109 ? 26.505 0.050 -25.176 1.00 80.94 109 ARG A C 1
ATOM 874 O O . ARG A 1 109 ? 25.305 -0.223 -25.184 1.00 80.94 109 ARG A O 1
ATOM 881 N N . GLN A 1 110 ? 27.130 0.532 -24.108 1.00 82.38 110 GLN A N 1
ATOM 882 C CA . GLN A 1 110 ? 26.471 0.704 -22.815 1.00 82.38 110 GLN A CA 1
ATOM 883 C C . GLN A 1 110 ? 25.362 1.756 -22.875 1.00 82.38 110 GLN A C 1
ATOM 885 O O . GLN A 1 110 ? 24.297 1.541 -22.305 1.00 82.38 110 GLN A O 1
ATOM 890 N N . GLU A 1 111 ? 25.571 2.835 -23.622 1.00 82.50 111 GLU A N 1
ATOM 891 C CA . GLU A 1 111 ? 24.632 3.950 -23.751 1.00 82.50 111 GLU A CA 1
ATOM 892 C C . GLU A 1 111 ? 23.323 3.503 -24.409 1.00 82.50 111 GLU A C 1
ATOM 894 O O . GLU A 1 111 ? 22.244 3.944 -24.021 1.00 82.50 111 GLU A O 1
ATOM 899 N N . ILE A 1 112 ? 23.406 2.582 -25.377 1.00 83.56 112 ILE A N 1
ATOM 900 C CA . ILE A 1 112 ? 22.228 2.022 -26.046 1.00 83.56 112 ILE A CA 1
ATOM 901 C C . ILE A 1 112 ? 21.449 1.126 -25.079 1.00 83.56 112 ILE A C 1
ATOM 903 O O . ILE A 1 112 ? 20.232 1.272 -24.957 1.00 83.56 112 ILE A O 1
ATOM 907 N N . ARG A 1 113 ? 22.145 0.245 -24.342 1.00 84.25 113 ARG A N 1
ATOM 908 C CA . ARG A 1 113 ? 21.505 -0.619 -23.337 1.00 84.25 113 ARG A CA 1
ATOM 909 C C . ARG A 1 113 ? 20.826 0.196 -22.240 1.00 84.25 113 ARG A C 1
ATOM 911 O O . ARG A 1 113 ? 19.684 -0.093 -21.903 1.00 84.25 113 ARG A O 1
ATOM 918 N N . GLN A 1 114 ? 21.512 1.206 -21.702 1.00 85.00 114 GLN A N 1
ATOM 919 C CA . GLN A 1 114 ? 20.985 2.082 -20.652 1.00 85.00 114 GLN A CA 1
ATOM 920 C C . GLN A 1 114 ? 19.778 2.881 -21.148 1.00 85.00 114 GLN A C 1
ATOM 922 O O . GLN A 1 114 ? 18.728 2.822 -20.521 1.00 85.00 114 GLN A O 1
ATOM 927 N N . GLY A 1 115 ? 19.876 3.537 -22.312 1.00 86.56 115 GLY A N 1
ATOM 928 C CA . GLY A 1 115 ? 18.757 4.296 -22.881 1.00 86.56 115 GLY A CA 1
ATOM 929 C C . GLY A 1 115 ? 17.515 3.431 -23.123 1.00 86.56 115 GLY A C 1
ATOM 930 O O . GLY A 1 115 ? 16.401 3.843 -22.801 1.00 86.56 115 GLY A O 1
ATOM 931 N N . ALA A 1 116 ? 17.700 2.203 -23.618 1.00 88.75 116 ALA A N 1
ATOM 932 C CA . ALA A 1 116 ? 16.609 1.247 -23.804 1.00 88.75 116 ALA A CA 1
ATOM 933 C C . ALA A 1 116 ? 16.010 0.756 -22.474 1.00 88.75 116 ALA A C 1
ATOM 935 O O . ALA A 1 116 ? 14.792 0.602 -22.369 1.00 88.75 116 ALA A O 1
ATOM 936 N N . LEU A 1 117 ? 16.847 0.527 -21.458 1.00 89.31 117 LEU A N 1
ATOM 937 C CA . LEU A 1 117 ? 16.420 0.082 -20.133 1.00 89.31 117 LEU A CA 1
ATOM 938 C C . LEU A 1 117 ? 15.626 1.170 -19.398 1.00 89.31 117 LEU A C 1
ATOM 940 O O . LEU A 1 117 ? 14.545 0.891 -18.884 1.00 89.31 117 LEU A O 1
ATOM 944 N N . THR A 1 118 ? 16.111 2.413 -19.419 1.00 89.94 118 THR A N 1
ATOM 945 C CA . THR A 1 118 ? 15.409 3.574 -18.858 1.00 89.94 118 THR A CA 1
ATOM 946 C C . THR A 1 118 ? 14.060 3.771 -19.556 1.00 89.94 118 THR A C 1
ATOM 948 O O . THR A 1 118 ? 13.030 3.825 -18.888 1.00 89.94 118 THR A O 1
ATOM 951 N N . ALA A 1 119 ? 14.021 3.757 -20.896 1.00 90.81 119 ALA A N 1
ATOM 952 C CA . ALA A 1 119 ? 12.769 3.853 -21.657 1.00 90.81 119 ALA A CA 1
ATOM 953 C C . ALA A 1 119 ? 11.769 2.735 -21.307 1.00 90.81 119 ALA A C 1
ATOM 955 O O . ALA A 1 119 ? 10.570 2.987 -21.157 1.00 90.81 119 ALA A O 1
ATOM 956 N N . LEU A 1 120 ? 12.253 1.500 -21.127 1.00 91.88 120 LEU A N 1
ATOM 957 C CA . LEU A 1 120 ? 11.427 0.376 -20.693 1.00 91.88 120 LEU A CA 1
ATOM 958 C C . LEU A 1 120 ? 10.813 0.623 -19.310 1.00 91.88 120 LEU A C 1
ATOM 960 O O . LEU A 1 120 ? 9.618 0.383 -19.133 1.00 91.88 120 LEU A O 1
ATOM 964 N N . TYR A 1 121 ? 11.599 1.096 -18.341 1.00 91.94 121 TYR A N 1
ATOM 965 C CA . TYR A 1 121 ? 11.108 1.385 -16.992 1.00 91.94 121 TYR A CA 1
ATOM 966 C C . TYR A 1 121 ? 10.035 2.467 -17.002 1.00 91.94 121 TYR A C 1
ATOM 968 O O . TYR A 1 121 ? 8.944 2.237 -16.484 1.00 91.94 121 TYR A O 1
ATOM 976 N N . LEU A 1 122 ? 10.306 3.597 -17.658 1.00 89.88 122 LEU A N 1
ATOM 977 C CA . LEU A 1 122 ? 9.358 4.705 -17.765 1.00 89.88 122 LEU A CA 1
ATOM 978 C C . LEU A 1 122 ? 8.050 4.243 -18.406 1.00 89.88 122 LEU A C 1
ATOM 980 O O . LEU A 1 122 ? 6.986 4.381 -17.808 1.00 89.88 122 LEU A O 1
ATOM 984 N N . SER A 1 123 ? 8.129 3.553 -19.547 1.00 89.75 123 SER A N 1
ATOM 985 C CA . SER A 1 123 ? 6.945 3.024 -20.229 1.00 89.75 123 SER A CA 1
ATOM 986 C C . SER A 1 123 ? 6.140 2.048 -19.363 1.00 89.75 123 SER A C 1
ATOM 988 O O . SER A 1 123 ? 4.912 2.001 -19.453 1.00 89.75 123 SER A O 1
ATOM 990 N N . ARG A 1 124 ? 6.798 1.244 -18.515 1.00 89.62 124 ARG A N 1
ATOM 991 C CA . ARG A 1 124 ? 6.118 0.322 -17.591 1.00 89.62 124 ARG A CA 1
ATOM 992 C C . ARG A 1 124 ? 5.503 1.041 -16.396 1.00 89.62 124 ARG A C 1
ATOM 994 O O . ARG A 1 124 ? 4.446 0.595 -15.944 1.00 89.62 124 ARG A O 1
ATOM 1001 N N . PHE A 1 125 ? 6.132 2.103 -15.900 1.00 89.62 125 PHE A N 1
ATOM 1002 C CA . PHE A 1 125 ? 5.691 2.844 -14.715 1.00 89.62 125 PHE A CA 1
ATOM 1003 C C . PHE A 1 125 ? 4.644 3.915 -15.023 1.00 89.62 125 PHE A C 1
ATOM 1005 O O . PHE A 1 125 ? 3.829 4.227 -14.163 1.00 89.62 125 PHE A O 1
ATOM 1012 N N . GLU A 1 126 ? 4.576 4.398 -16.261 1.00 86.88 126 GLU A N 1
ATOM 1013 C CA . GLU A 1 126 ? 3.485 5.256 -16.740 1.00 86.88 126 GLU A CA 1
ATOM 1014 C C . GLU A 1 126 ? 2.148 4.512 -16.886 1.00 86.88 126 GLU A C 1
ATOM 1016 O O . GLU A 1 126 ? 1.081 5.133 -16.922 1.00 86.88 126 GLU A O 1
ATOM 1021 N N . ARG A 1 127 ? 2.172 3.174 -16.964 1.00 84.50 127 ARG A N 1
ATOM 1022 C CA . ARG A 1 127 ? 0.946 2.376 -17.074 1.00 84.50 127 ARG A CA 1
ATOM 1023 C C . ARG A 1 127 ? 0.100 2.491 -15.808 1.00 84.50 127 ARG A C 1
ATOM 1025 O O . ARG A 1 127 ? 0.589 2.524 -14.681 1.00 84.50 127 ARG A O 1
ATOM 1032 N N . LYS A 1 128 ? -1.218 2.461 -15.998 1.00 84.62 128 LYS A N 1
ATOM 1033 C CA . LYS A 1 128 ? -2.182 2.470 -14.897 1.00 84.62 128 LYS A CA 1
ATOM 1034 C C . LYS A 1 128 ? -2.419 1.051 -14.386 1.00 84.62 128 LYS A C 1
ATOM 1036 O O . LYS A 1 128 ? -3.012 0.235 -15.085 1.00 84.62 128 LYS A O 1
ATOM 1041 N N . TYR A 1 129 ? -2.007 0.776 -13.150 1.00 84.62 129 TYR A N 1
ATOM 1042 C CA . TYR A 1 129 ? -2.331 -0.472 -12.455 1.00 84.62 129 TYR A CA 1
ATOM 1043 C C . TYR A 1 129 ? -3.495 -0.258 -11.488 1.00 84.62 129 TYR A C 1
ATOM 1045 O O . TYR A 1 129 ? -3.696 0.837 -10.955 1.00 84.62 129 TYR A O 1
ATOM 1053 N N . SER A 1 130 ? -4.277 -1.320 -11.294 1.00 77.00 130 SER A N 1
ATOM 1054 C CA . SER A 1 130 ? -5.461 -1.331 -10.431 1.00 77.00 130 SER A CA 1
ATOM 1055 C C . SER A 1 130 ? -5.150 -1.669 -8.973 1.00 77.00 130 SER A C 1
ATOM 1057 O O . SER A 1 130 ? -6.010 -1.501 -8.117 1.00 77.00 130 SER A O 1
ATOM 1059 N N . SER A 1 131 ? -3.972 -2.232 -8.691 1.00 77.69 131 SER A N 1
ATOM 1060 C CA . SER A 1 131 ? -3.579 -2.641 -7.343 1.00 77.69 131 SER A CA 1
ATOM 1061 C C . SER A 1 131 ? -2.070 -2.794 -7.195 1.00 77.69 131 SER A C 1
ATOM 1063 O O . SER A 1 131 ? -1.353 -3.035 -8.172 1.00 77.69 131 SER A O 1
ATOM 1065 N N . ARG A 1 132 ? -1.588 -2.744 -5.949 1.00 78.94 132 ARG A N 1
ATOM 1066 C CA . ARG A 1 132 ? -0.191 -3.028 -5.597 1.00 78.94 132 ARG A CA 1
ATOM 1067 C C . ARG A 1 132 ? 0.222 -4.440 -5.997 1.00 78.94 132 ARG A C 1
ATOM 1069 O O . ARG A 1 132 ? 1.356 -4.639 -6.410 1.00 78.94 132 ARG A O 1
ATOM 1076 N N . THR A 1 133 ? -0.693 -5.410 -5.944 1.00 80.00 133 THR A N 1
ATOM 1077 C CA . THR A 1 133 ? -0.435 -6.777 -6.426 1.00 80.00 133 THR A CA 1
ATOM 1078 C C . THR A 1 133 ? -0.121 -6.792 -7.918 1.00 80.00 133 THR A C 1
ATOM 1080 O O . THR A 1 133 ? 0.803 -7.481 -8.328 1.00 80.00 133 THR A O 1
ATOM 1083 N N . LYS A 1 134 ? -0.826 -5.998 -8.734 1.00 84.44 134 LYS A N 1
ATOM 1084 C CA . LYS A 1 134 ? -0.537 -5.899 -10.172 1.00 84.44 134 LYS A CA 1
ATOM 1085 C C . LYS A 1 134 ? 0.792 -5.212 -10.463 1.00 84.44 134 LYS A C 1
ATOM 1087 O O . LYS A 1 134 ? 1.494 -5.632 -11.379 1.00 84.44 134 LYS A O 1
ATOM 1092 N N . VAL A 1 135 ? 1.162 -4.213 -9.663 1.00 87.38 135 VAL A N 1
ATOM 1093 C CA . VAL A 1 135 ? 2.511 -3.631 -9.718 1.00 87.38 135 VAL A CA 1
ATOM 1094 C C . VAL A 1 135 ? 3.557 -4.684 -9.344 1.00 87.38 135 VAL A C 1
ATOM 1096 O O . VAL A 1 135 ? 4.555 -4.821 -10.042 1.00 87.38 135 VAL A O 1
ATOM 1099 N N . GLU A 1 136 ? 3.316 -5.481 -8.301 1.00 85.75 136 GLU A N 1
ATOM 1100 C CA . GLU A 1 136 ? 4.230 -6.555 -7.906 1.00 85.75 136 GLU A CA 1
ATOM 1101 C C . GLU A 1 136 ? 4.382 -7.626 -8.994 1.00 85.75 136 GLU A C 1
ATOM 1103 O O . GLU A 1 136 ? 5.506 -7.992 -9.320 1.00 85.75 136 GLU A O 1
ATOM 1108 N N . GLU A 1 137 ? 3.282 -8.100 -9.585 1.00 87.88 137 GLU A N 1
ATOM 1109 C CA . GLU A 1 137 ? 3.302 -9.053 -10.705 1.00 87.88 137 GLU A CA 1
ATOM 1110 C C . GLU A 1 137 ? 4.131 -8.511 -11.879 1.00 87.88 137 GLU A C 1
ATOM 1112 O O . GLU A 1 137 ? 4.922 -9.240 -12.478 1.00 87.88 137 GLU A O 1
ATOM 1117 N N . MET A 1 138 ? 3.991 -7.218 -12.188 1.00 92.75 138 MET A N 1
ATOM 1118 C CA . MET A 1 138 ? 4.784 -6.561 -13.223 1.00 92.75 138 MET A CA 1
ATOM 1119 C C . MET A 1 138 ? 6.275 -6.520 -12.867 1.00 92.75 138 MET A C 1
ATOM 1121 O O . MET A 1 138 ? 7.100 -6.884 -13.705 1.00 92.75 138 MET A O 1
ATOM 1125 N N . LEU A 1 139 ? 6.631 -6.153 -11.632 1.00 91.44 139 LEU A N 1
ATOM 1126 C CA . LEU A 1 139 ? 8.027 -6.131 -11.184 1.00 91.44 139 LEU A CA 1
ATOM 1127 C C . LEU A 1 139 ? 8.637 -7.539 -11.173 1.00 91.44 139 LEU A C 1
ATOM 1129 O O . LEU A 1 139 ? 9.762 -7.724 -11.626 1.00 91.44 139 LEU A O 1
ATOM 1133 N N . GLN A 1 140 ? 7.893 -8.547 -10.712 1.00 89.06 140 GLN A N 1
ATOM 1134 C CA . GLN A 1 140 ? 8.322 -9.947 -10.753 1.00 89.06 140 GLN A CA 1
ATOM 1135 C C . GLN A 1 140 ? 8.543 -10.426 -12.188 1.00 89.06 140 GLN A C 1
ATOM 1137 O O . GLN A 1 140 ? 9.532 -11.105 -12.458 1.00 89.06 140 GLN A O 1
ATOM 1142 N N . LYS A 1 141 ? 7.666 -10.035 -13.120 1.00 90.75 141 LYS A N 1
ATOM 1143 C CA . LYS A 1 141 ? 7.852 -10.324 -14.542 1.00 90.75 141 LYS A CA 1
ATOM 1144 C C . LYS A 1 141 ? 9.122 -9.666 -15.084 1.00 90.75 141 LYS A C 1
ATOM 1146 O O . LYS A 1 141 ? 9.907 -10.333 -15.740 1.00 90.75 141 LYS A O 1
ATOM 1151 N N . MET A 1 142 ? 9.381 -8.403 -14.745 1.00 91.25 142 MET A N 1
ATOM 1152 C CA . MET A 1 142 ? 10.624 -7.726 -15.133 1.00 91.25 142 MET A CA 1
ATOM 1153 C C . MET A 1 142 ? 11.872 -8.398 -14.551 1.00 91.25 142 MET A C 1
ATOM 1155 O O . MET A 1 142 ? 12.903 -8.422 -15.217 1.00 91.25 142 MET A O 1
ATOM 1159 N N . VAL A 1 143 ? 11.793 -8.966 -13.344 1.00 89.69 143 VAL A N 1
ATOM 1160 C CA . VAL A 1 143 ? 12.882 -9.778 -12.781 1.00 89.69 143 VAL A CA 1
ATOM 1161 C C . VAL A 1 143 ? 13.072 -11.070 -13.573 1.00 89.69 143 VAL A C 1
ATOM 1163 O O . VAL A 1 143 ? 14.196 -11.391 -13.947 1.00 89.69 143 VAL A O 1
ATOM 1166 N N . ALA A 1 144 ? 11.989 -11.792 -13.865 1.00 88.19 144 ALA A N 1
ATOM 1167 C CA . ALA A 1 144 ? 12.041 -13.027 -14.647 1.00 88.19 144 ALA A CA 1
ATOM 1168 C C . ALA A 1 144 ? 12.604 -12.800 -16.062 1.00 88.19 144 ALA A C 1
ATOM 1170 O O . ALA A 1 144 ? 13.383 -13.613 -16.553 1.00 88.19 144 ALA A O 1
ATOM 1171 N N . ASP A 1 145 ? 12.269 -11.662 -16.672 1.00 84.88 145 ASP A N 1
ATOM 1172 C CA . ASP A 1 145 ? 12.754 -11.250 -17.992 1.00 84.88 145 ASP A CA 1
ATOM 1173 C C . ASP A 1 145 ? 14.202 -10.696 -17.951 1.00 84.88 145 ASP A C 1
ATOM 1175 O O . ASP A 1 145 ? 14.780 -10.362 -18.987 1.00 84.88 145 ASP A O 1
ATOM 1179 N N . GLY A 1 146 ? 14.816 -10.601 -16.762 1.00 85.12 146 GLY A N 1
ATOM 1180 C CA . GLY A 1 146 ? 16.187 -10.118 -16.566 1.00 85.12 146 GLY A CA 1
ATOM 1181 C C . GLY A 1 146 ? 16.348 -8.599 -16.686 1.00 85.12 146 GLY A C 1
ATOM 1182 O O . GLY A 1 146 ? 17.462 -8.103 -16.838 1.00 85.12 146 GLY A O 1
ATOM 1183 N N . HIS A 1 147 ? 15.247 -7.850 -16.636 1.00 88.19 147 HIS A N 1
ATOM 1184 C CA . HIS A 1 147 ? 15.233 -6.387 -16.682 1.00 88.19 147 HIS A CA 1
ATOM 1185 C C . HIS A 1 147 ? 15.367 -5.751 -15.300 1.00 88.19 147 HIS A C 1
ATOM 1187 O O . HIS A 1 147 ? 15.703 -4.581 -15.219 1.00 88.19 147 HIS A O 1
ATOM 1193 N N . LEU A 1 148 ? 15.133 -6.495 -14.219 1.00 91.06 148 LEU A N 1
ATOM 1194 C CA . LEU A 1 148 ? 15.396 -6.070 -12.844 1.00 91.06 148 LEU A CA 1
ATOM 1195 C C . LEU A 1 148 ? 16.111 -7.184 -12.078 1.00 91.06 148 LEU A C 1
ATOM 1197 O O . LEU A 1 148 ? 15.921 -8.365 -12.354 1.00 91.06 148 LEU A O 1
ATOM 1201 N N . ALA A 1 149 ? 16.887 -6.806 -11.070 1.00 88.38 149 ALA A N 1
ATOM 1202 C CA . ALA A 1 149 ? 17.444 -7.720 -10.083 1.00 88.38 149 ALA A CA 1
ATOM 1203 C C . ALA A 1 149 ? 16.804 -7.449 -8.720 1.00 88.38 149 ALA A C 1
ATOM 1205 O O . ALA A 1 149 ? 16.634 -6.295 -8.325 1.00 88.38 149 ALA A O 1
ATOM 1206 N N . GLN A 1 150 ? 16.450 -8.501 -7.981 1.00 86.62 150 GLN A N 1
ATOM 1207 C CA . GLN A 1 150 ? 15.958 -8.340 -6.615 1.00 86.62 150 GLN A CA 1
ATOM 1208 C C . GLN A 1 150 ? 17.106 -7.877 -5.707 1.00 86.62 150 GLN A C 1
ATOM 1210 O O . GLN A 1 150 ? 18.165 -8.500 -5.665 1.00 86.62 150 GLN A O 1
ATOM 1215 N N . ALA A 1 151 ? 16.895 -6.779 -4.986 1.00 83.00 151 ALA A N 1
ATOM 1216 C CA . ALA A 1 151 ? 17.894 -6.185 -4.110 1.00 83.00 151 ALA A CA 1
ATOM 1217 C C . ALA A 1 151 ? 17.826 -6.799 -2.702 1.00 83.00 151 ALA A C 1
ATOM 1219 O O . ALA A 1 151 ? 16.746 -6.944 -2.125 1.00 83.00 151 ALA A O 1
ATOM 1220 N N . SER A 1 152 ? 18.989 -7.125 -2.133 1.00 65.69 152 SER A N 1
ATOM 1221 C CA . SER A 1 152 ? 19.148 -7.581 -0.743 1.00 65.69 152 SER A CA 1
ATOM 1222 C C . SER A 1 152 ? 19.527 -6.457 0.234 1.00 65.69 152 SER A C 1
ATOM 1224 O O . SER A 1 152 ? 19.682 -6.720 1.424 1.00 65.69 152 SER A O 1
ATOM 1226 N N . GLY A 1 153 ? 19.695 -5.226 -0.261 1.00 67.25 153 GLY A N 1
ATOM 1227 C CA . GLY A 1 153 ? 20.118 -4.043 0.494 1.00 67.25 153 GLY A CA 1
ATOM 1228 C C . GLY A 1 153 ? 19.423 -2.781 -0.018 1.00 67.25 153 GLY A C 1
ATOM 1229 O O . GLY A 1 153 ? 18.219 -2.814 -0.275 1.00 67.25 153 GLY A O 1
ATOM 1230 N N . GLU A 1 154 ? 20.170 -1.686 -0.178 1.00 73.12 154 GLU A N 1
ATOM 1231 C CA . GLU A 1 154 ? 19.631 -0.451 -0.755 1.00 73.12 154 GLU A CA 1
ATOM 1232 C C . GLU A 1 154 ? 19.083 -0.710 -2.167 1.00 73.12 154 GLU A C 1
ATOM 1234 O O . GLU A 1 154 ? 19.721 -1.358 -3.006 1.00 73.12 154 GLU A O 1
ATOM 1239 N N . ALA A 1 155 ? 17.851 -0.260 -2.394 1.00 81.50 155 ALA A N 1
ATOM 1240 C CA . ALA A 1 155 ? 17.093 -0.555 -3.594 1.00 81.50 155 ALA A CA 1
ATOM 1241 C C . ALA A 1 155 ? 16.619 0.734 -4.255 1.00 81.50 155 ALA A C 1
ATOM 1243 O O . ALA A 1 155 ? 15.943 1.543 -3.619 1.00 81.50 155 ALA A O 1
ATOM 1244 N N . LEU A 1 156 ? 16.898 0.867 -5.550 1.00 79.50 156 LEU A N 1
ATOM 1245 C CA . LEU A 1 156 ? 16.419 1.961 -6.385 1.00 79.50 156 LEU A CA 1
ATOM 1246 C C . LEU A 1 156 ? 14.886 2.004 -6.398 1.00 79.50 156 LEU A C 1
ATOM 1248 O O . LEU A 1 156 ? 14.270 3.054 -6.242 1.00 79.50 156 LEU A O 1
ATOM 1252 N N . ILE A 1 157 ? 14.269 0.834 -6.559 1.00 81.69 157 ILE A N 1
ATOM 1253 C CA . ILE A 1 157 ? 12.823 0.642 -6.621 1.00 81.69 157 ILE A CA 1
ATOM 1254 C C . ILE A 1 157 ? 12.422 -0.198 -5.413 1.00 81.69 157 ILE A C 1
ATOM 1256 O O . ILE A 1 157 ? 12.908 -1.311 -5.237 1.00 81.69 157 ILE A O 1
ATOM 1260 N N . SER A 1 158 ? 11.510 0.292 -4.575 1.00 77.38 158 SER A N 1
ATOM 1261 C CA . SER A 1 158 ? 11.080 -0.427 -3.371 1.00 77.38 158 SER A CA 1
ATOM 1262 C C . SER A 1 158 ? 9.563 -0.431 -3.254 1.00 77.38 158 SER A C 1
ATOM 1264 O O . SER A 1 158 ? 8.942 0.611 -3.062 1.00 77.38 158 SER A O 1
ATOM 1266 N N . LEU A 1 159 ? 8.969 -1.623 -3.357 1.00 66.25 159 LEU A N 1
ATOM 1267 C CA . LEU A 1 159 ? 7.533 -1.828 -3.146 1.00 66.25 159 LEU A CA 1
ATOM 1268 C C . LEU A 1 159 ? 7.194 -1.892 -1.646 1.00 66.25 159 LEU A C 1
ATOM 1270 O O . LEU A 1 159 ? 6.084 -1.574 -1.230 1.00 66.25 159 LEU A O 1
ATOM 1274 N N . SER A 1 160 ? 8.142 -2.367 -0.833 1.00 60.62 160 SER A N 1
ATOM 1275 C CA . SER A 1 160 ? 8.032 -2.464 0.626 1.00 60.62 160 SER A CA 1
ATOM 1276 C C . SER A 1 160 ? 9.415 -2.625 1.258 1.00 60.62 160 SER A C 1
ATOM 1278 O O . SER A 1 160 ? 10.385 -2.940 0.564 1.00 60.62 160 SER A O 1
ATOM 1280 N N . ALA A 1 161 ? 9.482 -2.556 2.591 1.00 51.66 161 ALA A N 1
ATOM 1281 C CA . ALA A 1 161 ? 10.705 -2.770 3.373 1.00 51.66 161 ALA A CA 1
ATOM 1282 C C . ALA A 1 161 ? 11.433 -4.111 3.116 1.00 51.66 161 ALA A C 1
ATOM 1284 O O . ALA A 1 161 ? 12.571 -4.273 3.541 1.00 51.66 161 ALA A O 1
ATOM 1285 N N . ARG A 1 162 ? 10.795 -5.093 2.457 1.00 55.38 162 ARG A N 1
ATOM 1286 C CA . ARG A 1 162 ? 11.397 -6.403 2.128 1.00 55.38 162 ARG A CA 1
ATOM 1287 C C . ARG A 1 162 ? 11.501 -6.695 0.630 1.00 55.38 162 ARG A C 1
ATOM 1289 O O . ARG A 1 162 ? 12.018 -7.745 0.261 1.00 55.38 162 ARG A O 1
ATOM 1296 N N . LYS A 1 163 ? 10.960 -5.828 -0.229 1.00 69.81 163 LYS A N 1
ATOM 1297 C CA . LYS A 1 163 ? 10.918 -6.040 -1.684 1.00 69.81 163 LYS A CA 1
ATOM 1298 C C . LYS A 1 163 ? 11.503 -4.823 -2.383 1.00 69.81 163 LYS A C 1
ATOM 1300 O O . LYS A 1 163 ? 10.791 -3.852 -2.645 1.00 69.81 163 LYS A O 1
ATOM 1305 N N . GLY A 1 164 ? 12.807 -4.901 -2.620 1.00 81.38 164 GLY A N 1
ATOM 1306 C CA . GLY A 1 164 ? 13.589 -3.932 -3.371 1.00 81.38 164 GLY A CA 1
ATOM 1307 C C . GLY A 1 164 ? 14.068 -4.510 -4.701 1.00 81.38 164 GLY A C 1
ATOM 1308 O O . GLY A 1 164 ? 14.256 -5.722 -4.821 1.00 81.38 164 GLY A O 1
ATOM 1309 N N . TYR A 1 165 ? 14.274 -3.644 -5.685 1.00 86.44 165 TYR A N 1
ATOM 1310 C CA . TYR A 1 165 ? 14.729 -3.984 -7.024 1.00 86.44 165 TYR A CA 1
ATOM 1311 C C . TYR A 1 165 ? 15.765 -2.963 -7.492 1.00 86.44 165 TYR A C 1
ATOM 1313 O O . TYR A 1 165 ? 15.586 -1.759 -7.294 1.00 86.44 165 TYR A O 1
ATOM 1321 N N . ASN A 1 166 ? 16.822 -3.457 -8.132 1.00 88.88 166 ASN A N 1
ATOM 1322 C CA . ASN A 1 166 ? 17.868 -2.655 -8.753 1.00 88.88 166 ASN A CA 1
ATOM 1323 C C . ASN A 1 166 ? 17.975 -2.976 -10.249 1.00 88.88 166 ASN A C 1
ATOM 1325 O O . ASN A 1 166 ? 17.707 -4.112 -10.657 1.00 88.88 166 ASN A O 1
ATOM 1329 N N . PRO A 1 167 ? 18.381 -2.003 -11.078 1.00 87.56 167 PRO A N 1
ATOM 1330 C CA . PRO A 1 167 ? 18.731 -2.263 -12.464 1.00 87.56 167 PRO A CA 1
ATOM 1331 C C . PRO A 1 167 ? 19.888 -3.273 -12.567 1.00 87.56 167 PRO A C 1
ATOM 1333 O O . PRO A 1 167 ? 20.818 -3.215 -11.762 1.00 87.56 167 PRO A O 1
ATOM 1336 N N . PRO A 1 168 ? 19.888 -4.173 -13.567 1.00 83.38 168 PRO A N 1
ATOM 1337 C CA . PRO A 1 168 ? 20.998 -5.102 -13.802 1.00 83.38 168 PRO A CA 1
ATOM 1338 C C . PRO A 1 168 ? 22.276 -4.404 -14.298 1.00 83.38 168 PRO A C 1
ATOM 1340 O O . PRO A 1 168 ? 23.359 -4.979 -14.240 1.00 83.38 168 PRO A O 1
ATOM 1343 N N . VAL A 1 169 ? 22.154 -3.174 -14.801 1.00 81.69 169 VAL A N 1
ATOM 1344 C CA . VAL A 1 169 ? 23.258 -2.323 -15.256 1.00 81.69 169 VAL A CA 1
ATOM 1345 C C . VAL A 1 169 ? 23.130 -0.984 -14.530 1.00 81.69 169 VAL A C 1
ATOM 1347 O O . VAL A 1 169 ? 22.016 -0.459 -14.496 1.00 81.69 169 VAL A O 1
ATOM 1350 N N . PRO A 1 170 ? 24.216 -0.421 -13.969 1.00 83.12 170 PRO A N 1
ATOM 1351 C CA . PRO A 1 170 ? 24.151 0.855 -13.266 1.00 83.12 170 PRO A CA 1
ATOM 1352 C C . PRO A 1 170 ? 23.609 1.950 -14.185 1.00 83.12 170 PRO A C 1
ATOM 1354 O O . PRO A 1 170 ? 23.997 2.039 -15.355 1.00 83.12 170 PRO A O 1
ATOM 1357 N N . LEU A 1 171 ? 22.705 2.761 -13.646 1.00 84.81 171 LEU A N 1
ATOM 1358 C CA . LEU A 1 171 ? 22.186 3.953 -14.302 1.00 84.81 171 LEU A CA 1
ATOM 1359 C C . LEU A 1 171 ? 23.005 5.174 -13.869 1.00 84.81 171 LEU A C 1
ATOM 1361 O O . LEU A 1 171 ? 23.768 5.125 -12.907 1.00 84.81 171 LEU A O 1
ATOM 1365 N N . THR A 1 172 ? 22.876 6.272 -14.604 1.00 84.00 172 THR A N 1
ATOM 1366 C CA . THR A 1 172 ? 23.398 7.569 -14.155 1.00 84.00 172 THR A CA 1
ATOM 1367 C C . THR A 1 172 ? 22.509 8.152 -13.056 1.00 84.00 172 THR A C 1
ATOM 1369 O O . THR A 1 172 ? 21.334 7.807 -12.960 1.00 84.00 172 THR A O 1
ATOM 1372 N N . GLU A 1 173 ? 23.034 9.078 -12.252 1.00 84.19 173 GLU A N 1
ATOM 1373 C CA . GLU A 1 173 ? 22.278 9.693 -11.149 1.00 84.19 173 GLU A CA 1
ATOM 1374 C C . GLU A 1 173 ? 20.975 10.372 -11.620 1.00 84.19 173 GLU A C 1
ATOM 1376 O O . GLU A 1 173 ? 19.938 10.276 -10.965 1.00 84.19 173 GLU A O 1
ATOM 1381 N N . GLU A 1 174 ? 21.008 11.025 -12.785 1.00 83.56 174 GLU A N 1
ATOM 1382 C CA . GLU A 1 174 ? 19.834 11.664 -13.391 1.00 83.56 174 GLU A CA 1
ATOM 1383 C C . GLU A 1 174 ? 18.746 10.639 -13.749 1.00 83.56 174 GLU A C 1
ATOM 1385 O O . GLU A 1 174 ? 17.571 10.854 -13.459 1.00 83.56 174 GLU A O 1
ATOM 1390 N N . GLU A 1 175 ? 19.129 9.492 -14.314 1.00 81.88 175 GLU A N 1
ATOM 1391 C CA . GLU A 1 175 ? 18.193 8.414 -14.661 1.00 81.88 175 GLU A CA 1
ATOM 1392 C C . GLU A 1 175 ? 17.660 7.705 -13.428 1.00 81.88 175 GLU A C 1
ATOM 1394 O O . GLU A 1 175 ? 16.483 7.368 -13.369 1.00 81.88 175 GLU A O 1
ATOM 1399 N N . GLU A 1 176 ? 18.513 7.464 -12.434 1.00 86.38 176 GLU A N 1
ATOM 1400 C CA . GLU A 1 176 ? 18.061 6.901 -11.170 1.00 86.38 176 GLU A CA 1
ATOM 1401 C C . GLU A 1 176 ? 16.989 7.779 -10.536 1.00 86.38 176 GLU A C 1
ATOM 1403 O O . GLU A 1 176 ? 15.992 7.260 -10.036 1.00 86.38 176 GLU A O 1
ATOM 1408 N N . ARG A 1 177 ? 17.177 9.100 -10.579 1.00 84.38 177 ARG A N 1
ATOM 1409 C CA . ARG A 1 177 ? 16.192 10.069 -10.103 1.00 84.38 177 ARG A CA 1
ATOM 1410 C C . ARG A 1 177 ? 14.901 9.987 -10.913 1.00 84.38 177 ARG A C 1
ATOM 1412 O O . ARG A 1 177 ? 13.841 9.818 -10.320 1.00 84.38 177 ARG A O 1
ATOM 1419 N N . GLU A 1 178 ? 14.991 10.005 -12.242 1.00 84.38 178 GLU A N 1
ATOM 1420 C CA . GLU A 1 178 ? 13.828 9.901 -13.132 1.00 84.38 178 GLU A CA 1
ATOM 1421 C C . GLU A 1 178 ? 13.038 8.601 -12.881 1.00 84.38 178 GLU A C 1
ATOM 1423 O O . GLU A 1 178 ? 11.834 8.622 -12.629 1.00 84.38 178 GLU A O 1
ATOM 1428 N N . VAL A 1 179 ? 13.722 7.455 -12.842 1.00 86.38 179 VAL A N 1
ATOM 1429 C CA . VAL A 1 179 ? 13.124 6.137 -12.581 1.00 86.38 179 VAL A CA 1
ATOM 1430 C C . VAL A 1 179 ? 12.481 6.083 -11.193 1.00 86.38 179 VAL A C 1
ATOM 1432 O O . VAL A 1 179 ? 11.364 5.571 -11.060 1.00 86.38 179 VAL A O 1
ATOM 1435 N N . ARG A 1 180 ? 13.143 6.627 -10.160 1.00 84.69 180 ARG A N 1
ATOM 1436 C CA . ARG A 1 180 ? 12.581 6.727 -8.802 1.00 84.69 180 ARG A CA 1
ATOM 1437 C C . ARG A 1 180 ? 11.312 7.572 -8.792 1.00 84.69 180 ARG A C 1
ATOM 1439 O O . ARG A 1 180 ? 10.329 7.150 -8.188 1.00 84.69 180 ARG A O 1
ATOM 1446 N N . ASP A 1 181 ? 11.313 8.724 -9.451 1.00 81.38 181 ASP A N 1
ATOM 1447 C CA . ASP A 1 181 ? 10.182 9.655 -9.446 1.00 81.38 181 ASP A CA 1
ATOM 1448 C C . ASP A 1 181 ? 8.965 9.069 -10.172 1.00 81.38 181 ASP A C 1
ATOM 1450 O O . ASP A 1 181 ? 7.853 9.085 -9.636 1.00 81.38 181 ASP A O 1
ATOM 1454 N N . PHE A 1 182 ? 9.167 8.443 -11.335 1.00 84.50 182 PHE A N 1
ATOM 1455 C CA . PHE A 1 182 ? 8.093 7.738 -12.041 1.00 84.50 182 PHE A CA 1
ATOM 1456 C C . PHE A 1 182 ? 7.561 6.543 -11.249 1.00 84.50 182 PHE A C 1
ATOM 1458 O O . PHE A 1 182 ? 6.348 6.327 -11.200 1.00 84.50 182 PHE A O 1
ATOM 1465 N N . PHE A 1 183 ? 8.433 5.782 -10.585 1.00 83.56 183 PHE A N 1
ATOM 1466 C CA . PHE A 1 183 ? 7.991 4.673 -9.746 1.00 83.56 183 PHE A CA 1
ATOM 1467 C C . PHE A 1 183 ? 7.230 5.151 -8.501 1.00 83.56 183 PHE A C 1
ATOM 1469 O O . PHE A 1 183 ? 6.205 4.570 -8.141 1.00 83.56 183 PHE A O 1
ATOM 1476 N N . LYS A 1 184 ? 7.678 6.234 -7.856 1.00 76.81 184 LYS A N 1
ATOM 1477 C CA . LYS A 1 184 ? 6.945 6.872 -6.753 1.00 76.81 184 LYS A CA 1
ATOM 1478 C C . LYS A 1 184 ? 5.557 7.297 -7.213 1.00 76.81 184 LYS A C 1
ATOM 1480 O O . LYS A 1 184 ? 4.576 6.908 -6.586 1.00 76.81 184 LYS A O 1
ATOM 1485 N N . LYS A 1 185 ? 5.464 7.995 -8.349 1.00 80.00 185 LYS A N 1
ATOM 1486 C CA . LYS A 1 185 ? 4.187 8.391 -8.955 1.00 80.00 185 LYS A CA 1
ATOM 1487 C C . LYS A 1 185 ? 3.283 7.187 -9.223 1.00 80.00 185 LYS A C 1
ATOM 1489 O O . LYS A 1 185 ? 2.109 7.220 -8.868 1.00 80.00 185 LYS A O 1
ATOM 1494 N N . LEU A 1 186 ? 3.830 6.103 -9.775 1.00 85.25 186 LEU A N 1
ATOM 1495 C CA . LEU A 1 186 ? 3.095 4.858 -9.991 1.00 85.25 186 LEU A CA 1
ATOM 1496 C C . LEU A 1 186 ? 2.488 4.313 -8.693 1.00 85.25 186 LEU A C 1
ATOM 1498 O O . LEU A 1 186 ? 1.319 3.913 -8.674 1.00 85.25 186 LEU A O 1
ATOM 1502 N N . LEU A 1 187 ? 3.278 4.258 -7.618 1.00 78.50 187 LEU A N 1
ATOM 1503 C CA . LEU A 1 187 ? 2.809 3.767 -6.325 1.00 78.50 187 LEU A CA 1
ATOM 1504 C C . LEU A 1 187 ? 1.738 4.675 -5.733 1.00 78.50 187 LEU A C 1
ATOM 1506 O O . LEU A 1 187 ? 0.723 4.157 -5.273 1.00 78.50 187 LEU A O 1
ATOM 1510 N N . THR A 1 188 ? 1.933 5.991 -5.789 1.00 70.69 188 THR A N 1
ATOM 1511 C CA . THR A 1 188 ? 0.950 6.986 -5.351 1.00 70.69 188 THR A CA 1
ATOM 1512 C C . THR A 1 188 ? -0.375 6.800 -6.086 1.00 70.69 188 THR A C 1
ATOM 1514 O O . THR A 1 188 ? -1.395 6.557 -5.447 1.00 70.69 188 THR A O 1
ATOM 1517 N N . ASP A 1 189 ? -0.354 6.782 -7.420 1.00 75.62 189 ASP A N 1
ATOM 1518 C CA . ASP A 1 189 ? -1.544 6.580 -8.254 1.00 75.62 189 ASP A CA 1
ATOM 1519 C C . ASP A 1 189 ? -2.247 5.251 -7.952 1.00 75.62 189 ASP A C 1
ATOM 1521 O O . ASP A 1 189 ? -3.476 5.165 -7.930 1.00 75.62 189 ASP A O 1
ATOM 1525 N N . THR A 1 190 ? -1.468 4.188 -7.745 1.00 77.62 190 THR A N 1
ATOM 1526 C CA . THR A 1 190 ? -2.003 2.854 -7.454 1.00 77.62 190 THR A CA 1
ATOM 1527 C C . THR A 1 190 ? -2.674 2.819 -6.084 1.00 77.62 190 THR A C 1
ATOM 1529 O O . THR A 1 190 ? -3.759 2.258 -5.956 1.00 77.62 190 THR A O 1
ATOM 1532 N N . VAL A 1 191 ? -2.062 3.436 -5.069 1.00 70.12 191 VAL A N 1
ATOM 1533 C CA . VAL A 1 191 ? -2.628 3.535 -3.717 1.00 70.12 191 VAL A CA 1
ATOM 1534 C C . VAL A 1 191 ? -3.915 4.348 -3.728 1.00 70.12 191 VAL A C 1
ATOM 1536 O O . VAL A 1 191 ? -4.902 3.889 -3.160 1.00 70.12 191 VAL A O 1
ATOM 1539 N N . SER A 1 192 ? -3.939 5.492 -4.416 1.00 69.50 192 SER A N 1
ATOM 1540 C CA . SER A 1 192 ? -5.151 6.310 -4.536 1.00 69.50 192 SER A CA 1
ATOM 1541 C C . SER A 1 192 ? -6.295 5.528 -5.184 1.00 69.50 192 SER A C 1
ATOM 1543 O O . SER A 1 192 ? -7.403 5.508 -4.662 1.00 69.50 192 SER A O 1
ATOM 1545 N N . ARG A 1 193 ? -6.030 4.767 -6.255 1.00 76.94 193 ARG A N 1
ATOM 1546 C CA . ARG A 1 193 ? -7.059 3.907 -6.873 1.00 76.94 193 ARG A CA 1
ATOM 1547 C C . ARG A 1 193 ? -7.524 2.776 -5.961 1.00 76.94 193 ARG A C 1
ATOM 1549 O O . ARG A 1 193 ? -8.708 2.437 -5.965 1.00 76.94 193 ARG A O 1
ATOM 1556 N N . GLU A 1 194 ? -6.610 2.155 -5.215 1.00 76.38 194 GLU A N 1
ATOM 1557 C CA . GLU A 1 194 ? -6.975 1.143 -4.220 1.00 76.38 194 GLU A CA 1
ATOM 1558 C C . GLU A 1 194 ? -7.860 1.741 -3.126 1.00 76.38 194 GLU A C 1
ATOM 1560 O O . GLU A 1 194 ? -8.813 1.084 -2.711 1.00 76.38 194 GLU A O 1
ATOM 1565 N N . TYR A 1 195 ? -7.573 2.972 -2.701 1.00 73.38 195 TYR A N 1
ATOM 1566 C CA . TYR A 1 195 ? -8.381 3.715 -1.744 1.00 73.38 195 TYR A CA 1
ATOM 1567 C C . TYR A 1 195 ? -9.775 4.021 -2.297 1.00 73.38 195 TYR A C 1
ATOM 1569 O O . TYR A 1 195 ? -10.762 3.640 -1.677 1.00 73.38 195 TYR A O 1
ATOM 1577 N N . ASP A 1 196 ? -9.881 4.580 -3.504 1.00 75.12 196 ASP A N 1
ATOM 1578 C CA . ASP A 1 196 ? -11.174 4.867 -4.140 1.00 75.12 196 ASP A CA 1
ATOM 1579 C C . ASP A 1 196 ? -12.025 3.601 -4.312 1.00 75.12 196 ASP A C 1
ATOM 1581 O O . ASP A 1 196 ? -13.243 3.602 -4.120 1.00 75.12 196 ASP A O 1
ATOM 1585 N N . THR A 1 197 ? -11.378 2.492 -4.680 1.00 81.12 197 THR A N 1
ATOM 1586 C CA . THR A 1 197 ? -12.039 1.189 -4.819 1.00 81.12 197 THR A CA 1
ATOM 1587 C C . THR A 1 197 ? -12.509 0.670 -3.463 1.00 81.12 197 THR A C 1
ATOM 1589 O O . THR A 1 197 ? -13.609 0.121 -3.361 1.00 81.12 197 THR A O 1
ATOM 1592 N N . TRP A 1 198 ? -11.690 0.839 -2.423 1.00 82.38 198 TRP A N 1
ATOM 1593 C CA . TRP A 1 198 ? -12.049 0.474 -1.060 1.00 82.38 198 TRP A CA 1
ATOM 1594 C C . TRP A 1 198 ? -13.227 1.297 -0.554 1.00 82.38 198 TRP A C 1
ATOM 1596 O O . TRP A 1 198 ? -14.187 0.701 -0.096 1.00 82.38 198 TRP A O 1
ATOM 1606 N N . GLU A 1 199 ? -13.221 2.620 -0.711 1.00 80.38 199 GLU A N 1
ATOM 1607 C CA . GLU A 1 199 ? -14.317 3.496 -0.278 1.00 80.38 199 GLU A CA 1
ATOM 1608 C C . GLU A 1 199 ? -15.645 3.137 -0.958 1.00 80.38 199 GLU A C 1
ATOM 1610 O O . GLU A 1 199 ? -16.686 3.072 -0.306 1.00 80.38 199 GLU A O 1
ATOM 1615 N N . LYS A 1 200 ? -15.621 2.811 -2.257 1.00 83.81 200 LYS A N 1
ATOM 1616 C CA . LYS A 1 200 ? -16.810 2.298 -2.960 1.00 83.81 200 LYS A CA 1
ATOM 1617 C C . LYS A 1 200 ? -17.282 0.960 -2.393 1.00 83.81 200 LYS A C 1
ATOM 1619 O O . LYS A 1 200 ? -18.476 0.773 -2.185 1.00 83.81 200 LYS A O 1
ATOM 1624 N N . THR A 1 201 ? -16.347 0.046 -2.137 1.00 85.25 201 THR A N 1
ATOM 1625 C CA . THR A 1 201 ? -16.649 -1.264 -1.539 1.00 85.25 201 THR A CA 1
ATOM 1626 C C . THR A 1 201 ? -17.219 -1.094 -0.133 1.00 85.25 201 THR A C 1
ATOM 1628 O O . THR A 1 201 ? -18.196 -1.743 0.214 1.00 85.25 201 THR A O 1
ATOM 1631 N N . LEU A 1 202 ? -16.638 -0.202 0.665 1.00 83.75 202 LEU A N 1
ATOM 1632 C CA . LEU A 1 202 ? -17.037 0.079 2.034 1.00 83.75 202 LEU A CA 1
ATOM 1633 C C . LEU A 1 202 ? -18.467 0.609 2.078 1.00 83.75 202 LEU A C 1
ATOM 1635 O O . LEU A 1 202 ? -19.275 0.047 2.806 1.00 83.75 202 LEU A O 1
ATOM 1639 N N . ARG A 1 203 ? -18.791 1.616 1.258 1.00 84.50 203 ARG A N 1
ATOM 1640 C CA . ARG A 1 203 ? -20.152 2.166 1.164 1.00 84.50 203 ARG A CA 1
ATOM 1641 C C . ARG A 1 203 ? -21.168 1.098 0.783 1.00 84.50 203 ARG A C 1
ATOM 1643 O O . ARG A 1 203 ? -22.155 0.944 1.484 1.00 84.50 203 ARG A O 1
ATOM 1650 N N . GLN A 1 204 ? -20.872 0.300 -0.246 1.00 87.81 204 GLN A N 1
ATOM 1651 C CA . GLN A 1 204 ? -21.757 -0.793 -0.652 1.00 87.81 204 GLN A CA 1
ATOM 1652 C C . GLN A 1 204 ? -22.003 -1.781 0.496 1.00 87.81 204 GLN A C 1
ATOM 1654 O O . GLN A 1 204 ? -23.141 -2.128 0.781 1.00 87.81 204 GLN A O 1
ATOM 1659 N N . LEU A 1 205 ? -20.946 -2.207 1.192 1.00 85.44 205 LEU A N 1
ATOM 1660 C CA . LEU A 1 205 ? -21.076 -3.139 2.312 1.00 85.44 205 LEU A CA 1
ATOM 1661 C C . LEU A 1 205 ? -21.819 -2.514 3.503 1.00 85.44 205 LEU A C 1
ATOM 1663 O O . LEU A 1 205 ? -22.559 -3.202 4.197 1.00 85.44 205 LEU A O 1
ATOM 1667 N N . GLN A 1 206 ? -21.624 -1.224 3.765 1.00 84.62 206 GLN A N 1
ATOM 1668 C CA . GLN A 1 206 ? -22.348 -0.504 4.814 1.00 84.62 206 GLN A CA 1
ATOM 1669 C C . GLN A 1 206 ? -23.842 -0.376 4.489 1.00 84.62 206 GLN A C 1
ATOM 1671 O O . GLN A 1 206 ? -24.660 -0.541 5.392 1.00 84.62 206 GLN A O 1
ATOM 1676 N N . ASP A 1 207 ? -24.191 -0.157 3.220 1.00 87.06 207 ASP A N 1
ATOM 1677 C CA . ASP A 1 207 ? -25.577 -0.140 2.744 1.00 87.06 207 ASP A CA 1
ATOM 1678 C C . ASP A 1 207 ? -26.218 -1.538 2.829 1.00 87.06 207 ASP A C 1
ATOM 1680 O O . ASP A 1 207 ? -27.361 -1.669 3.267 1.00 87.06 207 ASP A O 1
ATOM 1684 N N . ASP A 1 208 ? -25.472 -2.591 2.475 1.00 85.56 208 ASP A N 1
ATOM 1685 C CA . ASP A 1 208 ? -25.961 -3.976 2.469 1.00 85.56 208 ASP A CA 1
ATOM 1686 C C . ASP A 1 208 ? -26.210 -4.533 3.883 1.00 85.56 208 ASP A C 1
ATOM 1688 O O . ASP A 1 208 ? -27.134 -5.324 4.091 1.00 85.56 208 ASP A O 1
ATOM 1692 N N . TYR A 1 209 ? -25.374 -4.156 4.856 1.00 84.50 209 TYR A N 1
ATOM 1693 C CA . TYR A 1 209 ? -25.358 -4.770 6.189 1.00 84.50 209 TYR A CA 1
ATOM 1694 C C . TYR A 1 209 ? -25.799 -3.843 7.328 1.00 84.50 209 TYR A C 1
ATOM 1696 O O . TYR A 1 209 ? -26.011 -4.326 8.440 1.00 84.50 209 TYR A O 1
ATOM 1704 N N . GLY A 1 210 ? -25.931 -2.536 7.088 1.00 83.75 210 GLY A N 1
ATOM 1705 C CA . GLY A 1 210 ? -26.084 -1.533 8.144 1.00 83.75 210 GLY A CA 1
ATOM 1706 C C . GLY A 1 210 ? -24.775 -1.283 8.901 1.00 83.75 210 GLY A C 1
ATOM 1707 O O . GLY A 1 210 ? -23.863 -2.108 8.895 1.00 83.75 210 GLY A O 1
ATOM 1708 N N . VAL A 1 211 ? -24.657 -0.128 9.559 1.00 86.44 211 VAL A N 1
ATOM 1709 C CA . VAL A 1 211 ? -23.413 0.300 10.224 1.00 86.44 211 VAL A CA 1
ATOM 1710 C C . VAL A 1 211 ? -23.529 0.169 11.737 1.00 86.44 211 VAL A C 1
ATOM 1712 O O . VAL A 1 211 ? -24.482 0.668 12.331 1.00 86.44 211 VAL A O 1
ATOM 1715 N N . ILE A 1 212 ? -22.521 -0.443 12.361 1.00 85.25 212 ILE A N 1
ATOM 1716 C CA . ILE A 1 212 ? -22.333 -0.461 13.818 1.00 85.25 212 ILE A CA 1
ATOM 1717 C C . ILE A 1 212 ? -20.949 0.080 14.190 1.00 85.25 212 ILE A C 1
ATOM 1719 O O . ILE A 1 212 ? -19.985 -0.044 13.427 1.00 85.25 212 ILE A O 1
ATOM 1723 N N . SER A 1 213 ? -20.831 0.666 15.383 1.00 80.69 213 SER A N 1
ATOM 1724 C CA . SER A 1 213 ? -19.537 1.114 15.902 1.00 80.69 213 SER A CA 1
ATOM 1725 C C . SER A 1 213 ? -18.647 -0.074 16.271 1.00 80.69 213 SER A C 1
ATOM 1727 O O . SER A 1 213 ? -19.123 -1.114 16.728 1.00 80.69 213 SER A O 1
ATOM 1729 N N . VAL A 1 214 ? -17.327 0.112 16.168 1.00 79.75 214 VAL A N 1
ATOM 1730 C CA . VAL A 1 214 ? -16.323 -0.850 16.661 1.00 79.75 214 VAL A CA 1
ATOM 1731 C C . VAL A 1 214 ? -16.532 -1.144 18.146 1.00 79.75 214 VAL A C 1
ATOM 1733 O O . VAL A 1 214 ? -16.360 -2.278 18.589 1.00 79.75 214 VAL A O 1
ATOM 1736 N N . THR A 1 215 ? -16.921 -0.126 18.916 1.00 74.31 215 THR A N 1
ATOM 1737 C CA . THR A 1 215 ? -17.181 -0.240 20.359 1.00 74.31 215 THR A CA 1
ATOM 1738 C C . THR A 1 215 ? -18.401 -1.085 20.681 1.00 74.31 215 THR A C 1
ATOM 1740 O O . THR A 1 215 ? -18.511 -1.580 21.800 1.00 74.31 215 THR A O 1
ATOM 1743 N N . ASP A 1 216 ? -19.294 -1.262 19.710 1.00 76.94 216 ASP A N 1
ATOM 1744 C CA . ASP A 1 216 ? -20.545 -1.976 19.907 1.00 76.94 216 ASP A CA 1
ATOM 1745 C C . ASP A 1 216 ? -20.393 -3.462 19.597 1.00 76.94 216 ASP A C 1
ATOM 1747 O O . ASP A 1 216 ? -21.332 -4.208 19.847 1.00 76.94 216 ASP A O 1
ATOM 1751 N N . LEU A 1 217 ? -19.234 -3.927 19.102 1.00 77.94 217 LEU A N 1
ATOM 1752 C CA . LEU A 1 217 ? -18.961 -5.351 18.895 1.00 77.94 217 LEU A CA 1
ATOM 1753 C C . LEU A 1 217 ? -18.880 -6.110 20.225 1.00 77.94 217 LEU A C 1
ATOM 1755 O O . LEU A 1 217 ? -17.944 -5.981 21.010 1.00 77.94 217 LEU A O 1
ATOM 1759 N N . SER A 1 218 ? -19.864 -6.971 20.432 1.00 70.94 218 SER A N 1
ATOM 1760 C CA . SER A 1 218 ? -20.121 -7.741 21.636 1.00 70.94 218 SER A CA 1
ATOM 1761 C C . SER A 1 218 ? -20.891 -9.020 21.271 1.00 70.94 218 SER A C 1
ATOM 1763 O O . SER A 1 218 ? -21.437 -9.144 20.170 1.00 70.94 218 SER A O 1
ATOM 1765 N N . PRO A 1 219 ? -20.992 -9.992 22.189 1.00 67.56 219 PRO A N 1
ATOM 1766 C CA . PRO A 1 219 ? -21.838 -11.168 21.985 1.00 67.56 219 PRO A CA 1
ATOM 1767 C C . PRO A 1 219 ? -23.326 -10.839 21.768 1.00 67.56 219 PRO A C 1
ATOM 1769 O O . PRO A 1 219 ? -24.052 -11.657 21.211 1.00 67.56 219 PRO A O 1
ATOM 1772 N N . THR A 1 220 ? -23.777 -9.658 22.200 1.00 68.81 220 THR A N 1
ATOM 1773 C CA . THR A 1 220 ? -25.180 -9.214 22.166 1.00 68.81 220 THR A CA 1
ATOM 1774 C C . THR A 1 220 ? -25.471 -8.168 21.088 1.00 68.81 220 THR A C 1
ATOM 1776 O O . THR A 1 220 ? -26.564 -7.608 21.063 1.00 68.81 220 THR A O 1
ATOM 1779 N N . THR A 1 221 ? -24.505 -7.861 20.222 1.00 68.75 221 THR A N 1
ATOM 1780 C CA . THR A 1 221 ? -24.634 -6.791 19.224 1.00 68.75 221 THR A CA 1
ATOM 1781 C C . THR A 1 221 ? -25.728 -7.099 18.215 1.00 68.75 221 THR A C 1
ATOM 1783 O O . THR A 1 221 ? -25.845 -8.231 17.739 1.00 68.75 221 THR A O 1
ATOM 1786 N N . GLN A 1 222 ? -26.505 -6.071 17.872 1.00 69.31 222 GLN A N 1
ATOM 1787 C CA . GLN A 1 222 ? -27.414 -6.112 16.730 1.00 69.31 222 GLN A CA 1
ATOM 1788 C C . GLN A 1 222 ? -26.622 -6.306 15.432 1.00 69.31 222 GLN A C 1
ATOM 1790 O O . GLN A 1 222 ? -25.459 -5.917 15.345 1.00 69.31 222 GLN A O 1
ATOM 1795 N N . SER A 1 223 ? -27.233 -6.942 14.436 1.00 84.50 223 SER A N 1
ATOM 1796 C CA . SER A 1 223 ? -26.544 -7.229 13.183 1.00 84.50 223 SER A CA 1
ATOM 1797 C C . SER A 1 223 ? -26.055 -5.951 12.504 1.00 84.50 223 SER A C 1
ATOM 1799 O O . SER A 1 223 ? -26.792 -4.967 12.440 1.00 84.50 223 SER A O 1
ATOM 1801 N N . GLY A 1 224 ? -24.821 -5.964 12.007 1.00 87.69 224 GLY A N 1
ATOM 1802 C CA . GLY A 1 224 ? -24.249 -4.793 11.354 1.00 87.69 224 GLY A CA 1
ATOM 1803 C C . GLY A 1 224 ? -22.796 -4.961 10.955 1.00 87.69 224 GLY A C 1
ATOM 1804 O O . GLY A 1 224 ? -22.077 -5.813 11.484 1.00 87.69 224 GLY A O 1
ATOM 1805 N N . ALA A 1 225 ? -22.356 -4.141 10.012 1.00 89.12 225 ALA A N 1
ATOM 1806 C CA . ALA A 1 225 ? -20.983 -4.106 9.564 1.00 89.12 225 ALA A CA 1
ATOM 1807 C C . ALA A 1 225 ? -20.171 -2.995 10.230 1.00 89.12 225 ALA A C 1
ATOM 1809 O O . ALA A 1 225 ? -20.668 -1.923 10.579 1.00 89.12 225 ALA A O 1
ATOM 1810 N N . CYS A 1 226 ? -18.891 -3.292 10.411 1.00 88.50 226 CYS A N 1
ATOM 1811 C CA . CYS A 1 226 ? -17.951 -2.459 11.124 1.00 88.50 226 CYS A CA 1
ATOM 1812 C C . CYS A 1 226 ? -16.583 -2.492 10.451 1.00 88.50 226 CYS A C 1
ATOM 1814 O O . CYS A 1 226 ? -16.072 -3.560 10.096 1.00 88.50 226 CYS A O 1
ATOM 1816 N N . GLU A 1 227 ? -15.972 -1.321 10.323 1.00 88.88 227 GLU A N 1
ATOM 1817 C CA . GLU A 1 227 ? -14.630 -1.185 9.789 1.00 88.88 227 GLU A CA 1
ATOM 1818 C C . GLU A 1 227 ? -13.596 -1.047 10.906 1.00 88.88 227 GLU A C 1
ATOM 1820 O O . GLU A 1 227 ? -13.713 -0.226 11.810 1.00 88.88 227 GLU A O 1
ATOM 1825 N N . PHE A 1 228 ? -12.520 -1.810 10.773 1.00 86.88 228 PHE A N 1
ATOM 1826 C CA . PHE A 1 228 ? -11.329 -1.732 11.592 1.00 86.88 228 PHE A CA 1
ATOM 1827 C C . PHE A 1 228 ? -10.175 -1.199 10.762 1.00 86.88 228 PHE A C 1
ATOM 1829 O O . PHE A 1 228 ? -9.747 -1.840 9.803 1.00 86.88 228 PHE A O 1
ATOM 1836 N N . SER A 1 229 ? -9.608 -0.076 11.185 1.00 79.94 229 SER A N 1
ATOM 1837 C CA . SER A 1 229 ? -8.304 0.375 10.705 1.00 79.94 229 SER A CA 1
ATOM 1838 C C . SER A 1 229 ? -7.229 -0.068 11.686 1.00 79.94 229 SER A C 1
ATOM 1840 O O . SER A 1 229 ? -7.414 0.016 12.897 1.00 79.94 229 SER A O 1
ATOM 1842 N N . PHE A 1 230 ? -6.098 -0.551 11.185 1.00 78.19 230 PHE A N 1
ATOM 1843 C CA . PHE A 1 230 ? -4.951 -0.886 12.024 1.00 78.19 230 PHE A CA 1
ATOM 1844 C C . PHE A 1 230 ? -3.665 -0.368 11.371 1.00 78.19 230 PHE A C 1
ATOM 1846 O O . PHE A 1 230 ? -3.396 -0.677 10.205 1.00 78.19 230 PHE A O 1
ATOM 1853 N N . PRO A 1 231 ? -2.845 0.403 12.106 1.00 66.19 231 PRO A N 1
ATOM 1854 C CA . PRO A 1 231 ? -1.627 0.990 11.563 1.00 66.19 231 PRO A CA 1
ATOM 1855 C C . PRO A 1 231 ? -0.572 -0.085 11.308 1.00 66.19 231 PRO A C 1
ATOM 1857 O O . PRO A 1 231 ? -0.590 -1.149 11.930 1.00 66.19 231 PRO A O 1
ATOM 1860 N N . GLU A 1 232 ? 0.373 0.192 10.410 1.00 67.12 232 GLU A N 1
ATOM 1861 C CA . GLU A 1 232 ? 1.569 -0.646 10.289 1.00 67.12 232 GLU A CA 1
ATOM 1862 C C . GLU A 1 232 ? 2.453 -0.423 11.521 1.00 67.12 232 GLU A C 1
ATOM 1864 O O . GLU A 1 232 ? 2.526 0.679 12.048 1.00 67.12 232 GLU A O 1
ATOM 1869 N N . GLY A 1 233 ? 3.100 -1.466 12.027 1.00 62.78 233 GLY A N 1
ATOM 1870 C CA . GLY A 1 233 ? 3.915 -1.347 13.228 1.00 62.78 233 GLY A CA 1
ATOM 1871 C C . GLY A 1 233 ? 4.999 -2.401 13.310 1.00 62.78 233 GLY A C 1
ATOM 1872 O O . GLY A 1 233 ? 5.300 -3.098 12.341 1.00 62.78 233 GLY A O 1
ATOM 1873 N N . ARG A 1 234 ? 5.585 -2.542 14.494 1.00 62.81 234 ARG A N 1
ATOM 1874 C CA . ARG A 1 234 ? 6.499 -3.635 14.817 1.00 62.81 234 ARG A CA 1
ATOM 1875 C C . ARG A 1 234 ? 6.022 -4.338 16.072 1.00 62.81 234 ARG A C 1
ATOM 1877 O O . ARG A 1 234 ? 5.505 -3.704 16.986 1.00 62.81 234 ARG A O 1
ATOM 1884 N N . ASP A 1 235 ? 6.182 -5.652 16.104 1.00 65.25 235 ASP A N 1
ATOM 1885 C CA . ASP A 1 235 ? 6.003 -6.404 17.338 1.00 65.25 235 ASP A CA 1
ATOM 1886 C C . ASP A 1 235 ? 7.198 -6.166 18.291 1.00 65.25 235 ASP A C 1
ATOM 1888 O O . ASP A 1 235 ? 8.226 -5.626 17.870 1.00 65.25 235 ASP A O 1
ATOM 1892 N N . PRO A 1 236 ? 7.125 -6.597 19.564 1.00 60.34 236 PRO A N 1
ATOM 1893 C CA . PRO A 1 236 ? 8.234 -6.453 20.515 1.00 60.34 236 PRO A CA 1
ATOM 1894 C C . PRO A 1 236 ? 9.541 -7.143 20.090 1.00 60.34 236 PRO A C 1
ATOM 1896 O O . PRO A 1 236 ? 10.586 -6.906 20.685 1.00 60.34 236 PRO A O 1
ATOM 1899 N N . LYS A 1 237 ? 9.498 -8.013 19.073 1.00 62.62 237 LYS A N 1
ATOM 1900 C CA . LYS A 1 237 ? 10.667 -8.681 18.484 1.00 62.62 237 LYS A CA 1
ATOM 1901 C C . LYS A 1 237 ? 11.189 -7.940 17.245 1.00 62.62 237 LYS A C 1
ATOM 1903 O O . LYS A 1 237 ? 12.016 -8.481 16.515 1.00 62.62 237 LYS A O 1
ATOM 1908 N N . GLY A 1 238 ? 10.684 -6.737 16.972 1.00 56.22 238 GLY A N 1
ATOM 1909 C CA . GLY A 1 238 ? 11.073 -5.895 15.844 1.00 56.22 238 GLY A CA 1
ATOM 1910 C C . GLY A 1 238 ? 10.520 -6.343 14.488 1.00 56.22 238 GLY A C 1
ATOM 1911 O O . GLY A 1 238 ? 10.905 -5.772 13.461 1.00 56.22 238 GLY A O 1
ATOM 1912 N N . ARG A 1 239 ? 9.629 -7.345 14.441 1.00 63.03 239 ARG A N 1
ATOM 1913 C CA . ARG A 1 239 ? 9.038 -7.843 13.191 1.00 63.03 239 ARG A CA 1
ATOM 1914 C C . ARG A 1 239 ? 7.935 -6.903 12.732 1.00 63.03 239 ARG A C 1
ATOM 1916 O O . ARG A 1 239 ? 7.067 -6.543 13.517 1.00 63.03 239 ARG A O 1
ATOM 1923 N N . VAL A 1 240 ? 7.949 -6.561 11.447 1.00 60.34 240 VAL A N 1
ATOM 1924 C CA . VAL A 1 240 ? 6.930 -5.707 10.825 1.00 60.34 240 VAL A CA 1
ATOM 1925 C C . VAL A 1 240 ? 5.549 -6.363 10.930 1.00 60.34 240 VAL A C 1
ATOM 1927 O O . VAL A 1 240 ? 5.362 -7.509 10.516 1.00 60.34 240 VAL A O 1
ATOM 1930 N N . LEU A 1 241 ? 4.596 -5.621 11.484 1.00 66.06 241 LEU A N 1
ATOM 1931 C CA . LEU A 1 241 ? 3.173 -5.921 11.539 1.00 66.06 241 LEU A CA 1
ATOM 1932 C C . LEU A 1 241 ? 2.471 -5.055 10.501 1.00 66.06 241 LEU A C 1
ATOM 1934 O O . LEU A 1 241 ? 2.363 -3.850 10.691 1.00 66.06 241 LEU A O 1
ATOM 1938 N N . PHE A 1 242 ? 1.966 -5.650 9.426 1.00 64.62 242 PHE A N 1
ATOM 1939 C CA . PHE A 1 242 ? 1.344 -4.884 8.345 1.00 64.62 242 PHE A CA 1
ATOM 1940 C C . PHE A 1 242 ? 0.142 -4.060 8.823 1.00 64.62 242 PHE A C 1
ATOM 1942 O O . PHE A 1 242 ? -0.611 -4.498 9.706 1.00 64.62 242 PHE A O 1
ATOM 1949 N N . GLY A 1 243 ? -0.013 -2.877 8.230 1.00 70.88 243 GLY A N 1
ATOM 1950 C CA . GLY A 1 243 ? -1.206 -2.046 8.362 1.00 70.88 243 GLY A CA 1
ATOM 1951 C C . GLY A 1 243 ? -2.276 -2.403 7.331 1.00 70.88 243 GLY A C 1
ATOM 1952 O O . GLY A 1 243 ? -2.029 -3.179 6.398 1.00 70.88 243 GLY A O 1
ATOM 1953 N N . GLY A 1 244 ? -3.467 -1.843 7.503 1.00 77.75 244 GLY A N 1
ATOM 1954 C CA . GLY A 1 244 ? -4.581 -2.041 6.584 1.00 77.75 244 GLY A CA 1
ATOM 1955 C C . GLY A 1 244 ? -5.934 -1.703 7.193 1.00 77.75 244 GLY A C 1
ATOM 1956 O O . GLY A 1 244 ? -6.028 -1.150 8.289 1.00 77.75 244 GLY A O 1
ATOM 1957 N N . ARG A 1 245 ? -6.976 -2.062 6.444 1.00 86.00 245 ARG A N 1
ATOM 1958 C CA . ARG A 1 245 ? -8.382 -1.911 6.827 1.00 86.00 245 ARG A CA 1
ATOM 1959 C C . ARG A 1 245 ? -9.059 -3.275 6.725 1.00 86.00 245 ARG A C 1
ATOM 1961 O O . ARG A 1 245 ? -8.732 -4.057 5.830 1.00 86.00 245 ARG A O 1
ATOM 1968 N N . LEU A 1 2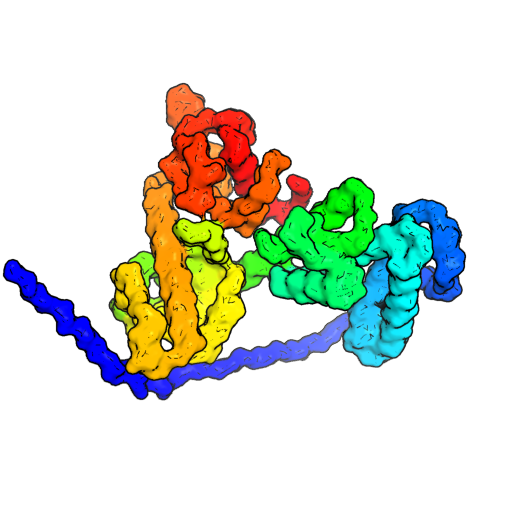46 ? -9.959 -3.584 7.645 1.00 90.31 246 LEU A N 1
ATOM 1969 C CA . LEU A 1 246 ? -10.739 -4.818 7.690 1.00 90.31 246 LEU A CA 1
ATOM 1970 C C . LEU A 1 246 ? -12.198 -4.453 7.933 1.00 90.31 246 LEU A C 1
ATOM 1972 O O . LEU A 1 246 ? -12.529 -3.893 8.968 1.00 90.31 246 LEU A O 1
ATOM 1976 N N . MET A 1 247 ? -13.063 -4.829 7.006 1.00 91.44 247 MET A N 1
ATOM 1977 C CA . MET A 1 247 ? -14.505 -4.771 7.173 1.00 91.44 247 MET A CA 1
ATOM 1978 C C . MET A 1 247 ? -14.990 -6.122 7.686 1.00 91.44 247 MET A C 1
ATOM 1980 O O . MET A 1 247 ? -14.685 -7.168 7.096 1.00 91.44 247 MET A O 1
ATOM 1984 N N . VAL A 1 248 ? -15.750 -6.102 8.774 1.00 92.75 248 VAL A N 1
ATOM 1985 C CA . VAL A 1 248 ? -16.412 -7.285 9.322 1.00 92.75 248 VAL A CA 1
ATOM 1986 C C . VAL A 1 248 ? -17.907 -7.062 9.426 1.00 92.75 248 VAL A C 1
ATOM 1988 O O . VAL A 1 248 ? -18.362 -5.936 9.569 1.00 92.75 248 VAL A O 1
ATOM 1991 N N . TYR A 1 249 ? -18.657 -8.150 9.396 1.00 91.94 249 TYR A N 1
ATOM 1992 C CA . TYR A 1 249 ? -20.079 -8.180 9.688 1.00 91.94 249 TYR A CA 1
ATOM 1993 C C . TYR A 1 249 ? -20.293 -8.958 10.984 1.00 91.94 249 TYR A C 1
ATOM 1995 O O . TYR A 1 249 ? -19.755 -10.054 11.151 1.00 91.94 249 TYR A O 1
ATOM 2003 N N . SER A 1 250 ? -21.026 -8.369 11.919 1.00 90.06 250 SER A N 1
ATOM 2004 C CA . SER A 1 250 ? -21.400 -8.982 13.186 1.00 90.06 250 SER A CA 1
ATOM 2005 C C . SER A 1 250 ? -22.851 -9.435 13.111 1.00 90.06 250 SER A C 1
ATOM 2007 O O . SER A 1 250 ? -23.708 -8.654 12.716 1.00 90.06 250 SER A O 1
ATOM 2009 N N . GLU A 1 251 ? -23.134 -10.673 13.506 1.00 88.31 251 GLU A N 1
ATOM 2010 C CA . GLU A 1 251 ? -24.493 -11.208 13.612 1.00 88.31 251 GLU A CA 1
ATOM 2011 C C . GLU A 1 251 ? -24.546 -12.315 14.668 1.00 88.31 251 GLU A C 1
ATOM 2013 O O . GLU A 1 251 ? -23.777 -13.277 14.616 1.00 88.31 251 GLU A O 1
ATOM 2018 N N . GLY A 1 252 ? -25.457 -12.194 15.640 1.00 83.62 252 GLY A N 1
ATOM 2019 C CA . GLY A 1 252 ? -25.700 -13.242 16.640 1.00 83.62 252 GLY A CA 1
ATOM 2020 C C . GLY A 1 252 ? -24.447 -13.652 17.427 1.00 83.62 252 GLY A C 1
ATOM 2021 O O . GLY A 1 252 ? -24.212 -14.841 17.643 1.00 83.62 252 GLY A O 1
ATOM 2022 N N . GLY A 1 253 ? -23.593 -12.684 17.777 1.00 85.44 253 GLY A N 1
ATOM 2023 C CA . GLY A 1 253 ? -22.327 -12.921 18.478 1.00 85.44 253 GLY A CA 1
ATOM 2024 C C . GLY A 1 253 ? -21.220 -13.555 17.622 1.00 85.44 253 GLY A C 1
ATOM 2025 O O . GLY A 1 253 ? -20.176 -13.934 18.161 1.00 85.44 253 GLY A O 1
ATOM 2026 N N . LYS A 1 254 ? -21.415 -13.674 16.303 1.00 90.75 254 LYS A N 1
ATOM 2027 C CA . LYS A 1 254 ? -20.403 -14.102 15.327 1.00 90.75 254 LYS A CA 1
ATOM 2028 C C . LYS A 1 254 ? -19.887 -12.898 14.550 1.00 90.75 254 LYS A C 1
ATOM 2030 O O . LYS A 1 254 ? -20.654 -12.014 14.198 1.00 90.75 254 LYS A O 1
ATOM 2035 N N . ILE A 1 255 ? -18.595 -12.903 14.252 1.00 91.44 255 ILE A N 1
ATOM 2036 C CA . ILE A 1 255 ? -17.890 -11.868 13.499 1.00 91.44 255 ILE A CA 1
ATOM 2037 C C . ILE A 1 255 ? -17.329 -12.505 12.233 1.00 91.44 255 ILE A C 1
ATOM 2039 O O . ILE A 1 255 ? -16.425 -13.344 12.293 1.00 91.44 255 ILE A O 1
ATOM 2043 N N . PHE A 1 256 ? -17.858 -12.090 11.092 1.00 92.19 256 PHE A N 1
ATOM 2044 C CA . PHE A 1 256 ? -17.480 -12.551 9.766 1.00 92.19 256 PHE A CA 1
ATOM 2045 C C . PHE A 1 256 ? -16.551 -11.522 9.120 1.00 92.19 256 PHE A C 1
ATO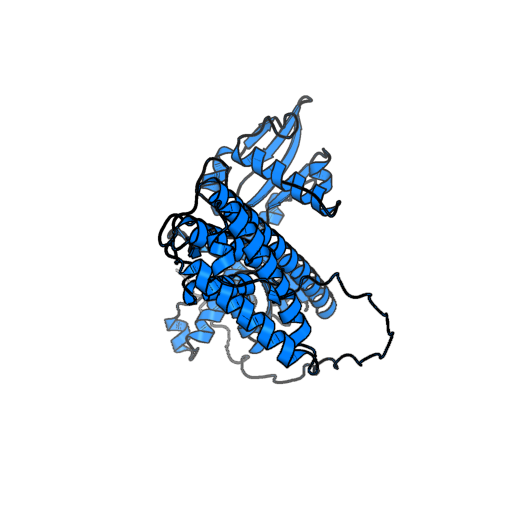M 2047 O O . PHE A 1 256 ? -16.958 -10.376 8.946 1.00 92.19 256 PHE A O 1
ATOM 2054 N N . PRO A 1 257 ? -15.312 -11.873 8.743 1.00 92.88 257 PRO A N 1
ATOM 2055 C CA . PRO A 1 257 ? -14.505 -10.995 7.912 1.00 92.88 257 PRO A CA 1
ATOM 2056 C C . PRO A 1 257 ? -15.102 -10.948 6.500 1.00 92.88 257 PRO A C 1
ATOM 2058 O O . PRO A 1 257 ? -15.291 -11.989 5.872 1.00 92.88 257 PRO A O 1
ATOM 2061 N N . VAL A 1 258 ? -15.395 -9.746 6.004 1.00 92.19 258 VAL A N 1
ATOM 2062 C CA . VAL A 1 258 ? -16.096 -9.548 4.724 1.00 92.19 258 VAL A CA 1
ATOM 2063 C C . VAL A 1 258 ? -15.135 -9.065 3.648 1.00 92.19 258 VAL A C 1
ATOM 2065 O O . VAL A 1 258 ? -15.054 -9.643 2.565 1.00 92.19 258 VAL A O 1
ATOM 2068 N N . ALA A 1 259 ? -14.360 -8.028 3.955 1.00 90.94 259 ALA A N 1
ATOM 2069 C CA . ALA A 1 259 ? -13.412 -7.439 3.021 1.00 90.94 259 ALA A CA 1
ATOM 2070 C C . ALA A 1 259 ? -12.209 -6.865 3.768 1.00 90.94 259 ALA A C 1
ATOM 2072 O O . ALA A 1 259 ? -12.294 -6.542 4.949 1.00 90.94 259 ALA A O 1
ATOM 2073 N N . ALA A 1 260 ? -11.075 -6.724 3.088 1.00 88.69 260 ALA A N 1
ATOM 2074 C CA . ALA A 1 260 ? -9.914 -6.051 3.655 1.00 88.69 260 ALA A CA 1
ATOM 2075 C C . ALA A 1 260 ? -9.067 -5.352 2.590 1.00 88.69 260 ALA A C 1
ATOM 2077 O O . ALA A 1 260 ? -9.049 -5.752 1.421 1.00 88.69 260 ALA A O 1
ATOM 2078 N N . GLN A 1 261 ? -8.306 -4.357 3.036 1.00 83.25 261 GLN A N 1
ATOM 2079 C CA . GLN A 1 261 ? -7.299 -3.634 2.270 1.00 83.25 261 GLN A CA 1
ATOM 2080 C C . GLN A 1 261 ? -5.899 -3.888 2.855 1.00 83.25 261 GLN A C 1
ATOM 2082 O O . GLN A 1 261 ? -5.728 -4.134 4.050 1.00 83.25 261 GLN A O 1
ATOM 2087 N N . GLY A 1 262 ? -4.874 -3.816 2.003 1.00 74.69 262 GLY A N 1
ATOM 2088 C CA . GLY A 1 262 ? -3.476 -3.995 2.394 1.00 74.69 262 GLY A CA 1
ATOM 2089 C C . GLY A 1 262 ? -3.023 -5.457 2.379 1.00 74.69 262 GLY A C 1
ATOM 2090 O O . GLY A 1 262 ? -3.584 -6.301 1.677 1.00 74.69 262 GLY A O 1
ATOM 2091 N N . ALA A 1 263 ? -1.980 -5.769 3.153 1.00 72.50 263 ALA A N 1
ATOM 2092 C CA . ALA A 1 263 ? -1.286 -7.061 3.080 1.00 72.50 263 ALA A CA 1
ATOM 2093 C C . ALA A 1 263 ? -2.149 -8.271 3.489 1.00 72.50 263 ALA A C 1
ATOM 2095 O O . ALA A 1 263 ? -1.823 -9.406 3.146 1.00 72.50 263 ALA A O 1
ATOM 2096 N N . CYS A 1 264 ? -3.251 -8.051 4.212 1.00 78.81 264 CYS A N 1
ATOM 2097 C CA . CYS A 1 264 ? -4.153 -9.116 4.651 1.00 78.81 264 CYS A CA 1
ATOM 2098 C C . CYS A 1 264 ? -5.277 -9.441 3.651 1.00 78.81 264 CYS A C 1
ATOM 2100 O O . CYS A 1 264 ? -5.968 -10.442 3.840 1.00 78.81 264 CYS A O 1
ATOM 2102 N N . ARG A 1 265 ? -5.437 -8.662 2.567 1.00 83.81 265 ARG A N 1
ATOM 2103 C CA . ARG A 1 265 ? -6.554 -8.781 1.610 1.00 83.81 265 ARG A CA 1
ATOM 2104 C C . ARG A 1 265 ? -6.768 -10.204 1.096 1.00 83.81 265 ARG A C 1
ATOM 2106 O O . ARG A 1 265 ? -7.891 -10.691 1.128 1.00 83.81 265 ARG A O 1
ATOM 2113 N N . ALA A 1 266 ? -5.707 -10.875 0.642 1.00 82.38 266 ALA A N 1
ATOM 2114 C CA . ALA A 1 266 ? -5.812 -12.226 0.084 1.00 82.38 266 ALA A CA 1
ATOM 2115 C C . ALA A 1 266 ? -6.293 -13.246 1.130 1.00 82.38 266 ALA A C 1
ATOM 2117 O O . ALA A 1 266 ? -7.240 -13.988 0.887 1.00 82.38 266 ALA A O 1
ATOM 2118 N N . ALA A 1 267 ? -5.693 -13.225 2.323 1.00 84.31 267 ALA A N 1
ATOM 2119 C CA . ALA A 1 267 ? -6.049 -14.142 3.402 1.00 84.31 267 ALA A CA 1
ATOM 2120 C C . ALA A 1 267 ? -7.476 -13.904 3.929 1.00 84.31 267 ALA A C 1
ATOM 2122 O O . ALA A 1 267 ? -8.178 -14.859 4.260 1.00 84.31 267 ALA A O 1
ATOM 2123 N N . ILE A 1 268 ? -7.920 -12.644 3.974 1.00 90.38 268 ILE A N 1
ATOM 2124 C CA . ILE A 1 268 ? -9.294 -12.286 4.344 1.00 90.38 268 ILE A CA 1
ATOM 2125 C C . ILE A 1 268 ? -10.291 -12.698 3.260 1.00 90.38 268 ILE A C 1
ATOM 2127 O O . ILE A 1 268 ? -11.323 -13.272 3.589 1.00 90.38 268 ILE A O 1
ATOM 2131 N N . ALA A 1 269 ? -9.974 -12.490 1.981 1.00 88.06 269 ALA A N 1
ATOM 2132 C CA . ALA A 1 269 ? -10.833 -12.923 0.881 1.00 88.06 269 ALA A CA 1
ATOM 2133 C C . ALA A 1 269 ? -11.050 -14.447 0.883 1.00 88.06 269 ALA A C 1
ATOM 2135 O O . ALA A 1 269 ? -12.151 -14.917 0.607 1.00 88.06 269 ALA A O 1
ATOM 2136 N N . GLU A 1 270 ? -10.026 -15.233 1.223 1.00 85.88 270 GLU A N 1
ATOM 2137 C CA . GLU A 1 270 ? -10.188 -16.676 1.425 1.00 85.88 270 GLU A CA 1
ATOM 2138 C C . GLU A 1 270 ? -11.056 -17.012 2.643 1.00 85.88 270 GLU A C 1
ATOM 2140 O O . GLU A 1 270 ? -11.929 -17.872 2.549 1.00 85.88 270 GLU A O 1
ATOM 2145 N N . ALA A 1 271 ? -10.843 -16.334 3.776 1.00 87.81 271 ALA A N 1
ATOM 2146 C CA . ALA A 1 271 ? -11.649 -16.543 4.978 1.00 87.81 271 ALA A CA 1
ATOM 2147 C C . ALA A 1 271 ? -13.138 -16.242 4.720 1.00 87.81 271 ALA A C 1
ATOM 2149 O O . ALA A 1 271 ? -14.000 -17.029 5.112 1.00 87.81 271 ALA A O 1
ATOM 2150 N N . ALA A 1 272 ? -13.430 -15.159 3.995 1.00 88.12 272 ALA A N 1
ATOM 2151 C CA . ALA A 1 272 ? -14.781 -14.774 3.600 1.00 88.12 272 ALA A CA 1
ATOM 2152 C C . ALA A 1 272 ? -15.447 -15.841 2.710 1.00 88.12 272 ALA A C 1
ATOM 2154 O O . ALA A 1 272 ? -16.576 -16.253 2.977 1.00 88.12 272 ALA A O 1
ATOM 2155 N N . LYS A 1 273 ? -14.733 -16.361 1.696 1.00 88.00 273 LYS A N 1
ATOM 2156 C CA . LYS A 1 273 ? -15.239 -17.423 0.798 1.00 88.00 273 LYS A CA 1
ATOM 2157 C C . LYS A 1 273 ? -15.647 -18.691 1.544 1.00 88.00 273 LYS A C 1
ATOM 2159 O O . LYS A 1 273 ? -16.616 -19.346 1.172 1.00 88.00 273 LYS A O 1
ATOM 2164 N N . GLU A 1 274 ? -14.917 -19.033 2.598 1.00 85.81 274 GLU A N 1
ATOM 2165 C CA . GLU A 1 274 ? -15.192 -20.211 3.420 1.00 85.81 274 GLU A CA 1
ATOM 2166 C C . GLU A 1 274 ? -16.240 -19.967 4.511 1.00 85.81 274 GLU A C 1
ATOM 2168 O O . GLU A 1 274 ? -16.533 -20.877 5.287 1.00 85.81 274 GLU A O 1
ATOM 2173 N N . LYS A 1 275 ? -16.821 -18.761 4.578 1.00 84.19 275 LYS A N 1
ATOM 2174 C CA . LYS A 1 275 ? -17.767 -18.359 5.630 1.00 84.19 275 LYS A CA 1
ATOM 2175 C C . LYS A 1 275 ? -17.173 -18.526 7.031 1.00 84.19 275 LYS A C 1
ATOM 2177 O O . LYS A 1 275 ? -17.862 -18.910 7.976 1.00 84.19 275 LYS A O 1
ATOM 2182 N N . PHE A 1 276 ? -15.872 -18.267 7.150 1.00 90.75 276 PHE A N 1
ATOM 2183 C CA . PHE A 1 276 ? -15.174 -18.269 8.426 1.00 90.75 276 PHE A CA 1
ATOM 2184 C C . PHE A 1 276 ? -15.774 -17.208 9.358 1.00 90.75 276 PHE A C 1
ATOM 2186 O O . PHE A 1 276 ? -16.118 -16.117 8.912 1.00 90.75 276 PHE A O 1
ATOM 2193 N N . PHE A 1 277 ? -15.847 -17.502 10.655 1.00 91.50 277 PHE A N 1
ATOM 2194 C CA . PHE A 1 277 ? -16.248 -16.532 11.668 1.00 91.50 277 PHE A CA 1
ATOM 2195 C C . PHE A 1 277 ? -15.459 -16.709 12.962 1.00 91.50 277 PHE A C 1
ATOM 2197 O O . PHE A 1 277 ? -14.981 -17.800 13.282 1.00 91.50 277 PHE A O 1
ATOM 2204 N N . LEU A 1 278 ? -15.358 -15.623 13.723 1.00 91.69 278 LEU A N 1
ATOM 2205 C CA . LEU A 1 278 ? -14.926 -15.636 15.117 1.00 91.69 278 LEU A CA 1
ATOM 2206 C C . LEU A 1 278 ? -16.114 -15.382 16.033 1.00 91.69 278 LEU A C 1
ATOM 2208 O O . LEU A 1 278 ? -17.037 -14.660 15.680 1.00 91.69 278 LEU A O 1
ATOM 2212 N N . LEU A 1 279 ? -16.082 -15.952 17.232 1.00 89.00 279 LEU A N 1
ATOM 2213 C CA . LEU A 1 279 ? -17.073 -15.643 18.258 1.00 89.00 279 LEU A CA 1
ATOM 2214 C C . LEU A 1 279 ? -16.653 -14.362 18.981 1.00 89.00 279 LEU A C 1
ATOM 2216 O O . LEU A 1 279 ? -15.505 -14.252 19.417 1.00 89.00 279 LEU A O 1
ATOM 2220 N N . ALA A 1 280 ? -17.571 -13.407 19.122 1.00 87.06 280 ALA A N 1
ATOM 2221 C CA . ALA A 1 280 ? -17.282 -12.066 19.628 1.00 87.06 280 ALA A CA 1
ATOM 2222 C C . ALA A 1 280 ? -16.647 -12.079 21.027 1.00 87.06 280 ALA A C 1
ATOM 2224 O O . ALA A 1 280 ? -15.688 -11.350 21.269 1.00 87.06 280 ALA A O 1
ATOM 2225 N N . TYR A 1 281 ? -17.081 -12.984 21.913 1.00 86.00 281 TYR A N 1
ATOM 2226 C CA . TYR A 1 281 ? -16.521 -13.107 23.267 1.00 86.00 281 TYR A CA 1
ATOM 2227 C C . TYR A 1 281 ? -15.012 -13.417 23.271 1.00 86.00 281 TYR A C 1
ATOM 2229 O O . TYR A 1 281 ? -14.315 -13.132 24.243 1.00 86.00 281 TYR A O 1
ATOM 2237 N N . THR A 1 282 ? -14.469 -13.995 22.191 1.00 88.31 282 THR A N 1
ATOM 2238 C CA . THR A 1 282 ? -13.028 -14.282 22.104 1.00 88.31 282 THR A CA 1
ATOM 2239 C C . THR A 1 282 ? -12.191 -13.006 22.046 1.00 88.31 282 THR A C 1
ATOM 2241 O O . THR A 1 282 ? -11.009 -13.045 22.382 1.00 88.31 282 THR A O 1
ATOM 2244 N N . LEU A 1 283 ? -12.775 -11.862 21.676 1.00 86.56 283 LEU A N 1
ATOM 2245 C CA . LEU A 1 283 ? -12.086 -10.571 21.677 1.00 86.56 283 LEU A CA 1
ATOM 2246 C C . LEU A 1 283 ? -11.779 -10.068 23.096 1.00 86.56 283 LEU A C 1
ATOM 2248 O O . LEU A 1 283 ? -10.832 -9.303 23.279 1.00 86.56 283 LEU A O 1
ATOM 2252 N N . GLU A 1 284 ? -12.487 -10.552 24.117 1.00 85.38 284 GLU A N 1
ATOM 2253 C CA . GLU A 1 284 ? -12.203 -10.244 25.526 1.00 85.38 284 GLU A CA 1
ATOM 2254 C C . GLU A 1 284 ? -10.999 -11.024 26.069 1.00 85.38 284 GLU A C 1
ATOM 2256 O O . GLU A 1 284 ? -10.439 -10.694 27.117 1.00 85.38 284 GLU A O 1
ATOM 2261 N N . TRP A 1 285 ? -10.556 -12.061 25.355 1.00 86.19 285 TRP A N 1
ATOM 2262 C CA . TRP A 1 285 ? -9.434 -12.876 25.796 1.00 86.19 285 TRP A CA 1
ATOM 2263 C C . TRP A 1 285 ? -8.132 -12.066 25.791 1.00 86.19 285 TRP A C 1
ATOM 2265 O O . TRP A 1 285 ? -7.873 -11.244 24.908 1.00 86.19 285 TRP A O 1
ATOM 2275 N N . LYS A 1 286 ? -7.266 -12.336 26.777 1.00 83.88 286 LYS A N 1
ATOM 2276 C CA . LYS A 1 286 ? -5.904 -11.772 26.816 1.00 83.88 286 LYS A CA 1
ATOM 2277 C C . LYS A 1 286 ? -5.012 -12.339 25.709 1.00 83.88 286 LYS A C 1
ATOM 2279 O O . LYS A 1 286 ? -4.068 -11.687 25.283 1.00 83.88 286 LYS A O 1
ATOM 2284 N N . GLY A 1 287 ? -5.310 -13.551 25.254 1.00 85.50 287 GLY A N 1
ATOM 2285 C CA . GLY A 1 287 ? -4.608 -14.226 24.173 1.00 85.50 287 GLY A CA 1
ATOM 2286 C C . GLY A 1 287 ? -5.356 -15.481 23.746 1.00 85.50 287 GLY A C 1
ATOM 2287 O O . GLY A 1 287 ? -6.099 -16.068 24.535 1.00 85.50 287 GLY A O 1
ATOM 2288 N N . LEU A 1 288 ? -5.157 -15.889 22.495 1.00 87.88 288 LEU A N 1
ATOM 2289 C CA . LEU A 1 288 ? -5.689 -17.151 21.992 1.00 87.88 288 LEU A CA 1
ATOM 2290 C C . LEU A 1 288 ? -4.939 -18.360 22.588 1.00 87.88 288 LEU A C 1
ATOM 2292 O O . LEU A 1 288 ? -3.726 -18.273 22.813 1.00 87.88 288 LEU A O 1
ATOM 2296 N N . PRO A 1 289 ? -5.623 -19.506 22.788 1.00 87.81 289 PRO A N 1
ATOM 2297 C CA . PRO A 1 289 ? -4.991 -20.768 23.154 1.00 87.81 289 PRO A CA 1
ATOM 2298 C C . PRO A 1 289 ? -3.893 -21.142 22.156 1.00 87.81 289 PRO A C 1
ATOM 2300 O O . PRO A 1 289 ? -4.115 -20.972 20.958 1.00 87.81 289 PRO A O 1
ATOM 2303 N N . PRO A 1 290 ? -2.753 -21.697 22.612 1.00 88.62 290 PRO A N 1
ATOM 2304 C CA . PRO A 1 290 ? -1.634 -22.033 21.737 1.00 88.62 290 PRO A CA 1
ATOM 2305 C C . PRO A 1 290 ? -2.057 -23.000 20.616 1.00 88.62 290 PRO A C 1
ATOM 2307 O O . PRO A 1 290 ? -2.964 -23.813 20.832 1.00 88.62 290 PRO A O 1
ATOM 2310 N N . PRO A 1 291 ? -1.375 -22.992 19.450 1.00 88.19 291 PRO A N 1
ATOM 2311 C CA . PRO A 1 291 ? -1.753 -23.814 18.300 1.00 88.19 291 PRO A CA 1
ATOM 2312 C C . PRO A 1 291 ? -1.956 -25.293 18.641 1.00 88.19 291 PRO A C 1
ATOM 2314 O O . PRO A 1 291 ? -2.930 -25.887 18.197 1.00 88.19 291 PRO A O 1
ATOM 2317 N N . ASP A 1 292 ? -1.113 -25.874 19.496 1.00 89.31 292 ASP A N 1
ATOM 2318 C CA . ASP A 1 292 ? -1.220 -27.285 19.888 1.00 89.31 292 ASP A CA 1
ATOM 2319 C C . ASP A 1 292 ? -2.512 -27.603 20.653 1.00 89.31 292 ASP A C 1
ATOM 2321 O O . ASP A 1 292 ? -3.070 -28.691 20.513 1.00 89.31 292 ASP A O 1
ATOM 2325 N N . ALA A 1 293 ? -3.029 -26.654 21.440 1.00 89.88 293 ALA A N 1
ATOM 2326 C CA . ALA A 1 293 ? -4.310 -26.814 22.122 1.00 89.88 293 ALA A CA 1
ATOM 2327 C C . ALA A 1 293 ? -5.481 -26.787 21.129 1.00 89.88 293 ALA A C 1
ATOM 2329 O O . ALA A 1 293 ? -6.442 -27.537 21.296 1.00 89.88 293 ALA A O 1
ATOM 2330 N N . LEU A 1 294 ? -5.378 -25.976 20.074 1.00 87.31 294 LEU A N 1
ATOM 2331 C CA . LEU A 1 294 ? -6.363 -25.916 18.993 1.00 87.31 294 LEU A CA 1
ATOM 2332 C C . LEU A 1 294 ? -6.292 -27.155 18.085 1.00 87.31 294 LEU A C 1
ATOM 2334 O O . LEU A 1 294 ? -7.329 -27.690 17.698 1.00 87.31 294 LEU A O 1
ATOM 2338 N N . LYS A 1 295 ? -5.092 -27.689 17.825 1.00 88.25 295 LYS A N 1
ATOM 2339 C CA . LYS A 1 295 ? -4.899 -28.957 17.093 1.00 88.25 295 LYS A CA 1
ATOM 2340 C C . LYS A 1 295 ? -5.551 -30.136 17.806 1.00 88.25 295 LYS A C 1
ATOM 2342 O O . LYS A 1 295 ? -6.207 -30.950 17.167 1.00 88.25 295 LYS A O 1
ATOM 2347 N N . LYS A 1 296 ? -5.459 -30.189 19.141 1.00 89.12 296 LYS A N 1
ATOM 2348 C CA . LYS A 1 296 ? -6.163 -31.188 19.973 1.00 89.12 296 LYS A CA 1
ATOM 2349 C C . LYS A 1 296 ? -7.694 -31.108 19.863 1.00 89.12 296 LYS A C 1
ATOM 2351 O O . LYS A 1 296 ? -8.379 -32.006 20.340 1.00 89.12 296 LYS A O 1
ATOM 2356 N N . LYS A 1 297 ? -8.234 -30.048 19.253 1.00 82.88 297 LYS A N 1
ATOM 2357 C CA . LYS A 1 297 ? -9.659 -29.869 18.935 1.00 82.88 297 LYS A CA 1
ATOM 2358 C C . LYS A 1 297 ? -9.984 -30.154 17.463 1.00 82.88 297 LYS A C 1
ATOM 2360 O O . LYS A 1 297 ? -11.043 -29.754 16.998 1.00 82.88 297 LYS A O 1
ATOM 2365 N N . ASN A 1 298 ? -9.099 -30.849 16.745 1.00 88.00 298 ASN A N 1
ATOM 2366 C CA . ASN A 1 298 ? -9.245 -31.204 15.329 1.00 88.00 298 ASN A CA 1
ATOM 2367 C C . ASN A 1 298 ? -9.314 -29.999 14.374 1.00 88.00 298 ASN A C 1
ATOM 2369 O O . ASN A 1 298 ? -9.846 -30.116 13.272 1.00 88.00 298 ASN A O 1
ATOM 2373 N N . LEU A 1 299 ? -8.766 -28.847 14.773 1.00 86.00 299 LEU A N 1
ATOM 2374 C CA . LEU A 1 299 ? -8.597 -27.714 13.865 1.00 86.00 299 LEU A CA 1
ATOM 2375 C C . LEU A 1 299 ? -7.357 -27.917 12.993 1.00 86.00 299 LEU A C 1
ATOM 2377 O O . LEU A 1 299 ? -6.289 -28.290 13.485 1.00 86.00 299 LEU A O 1
ATOM 2381 N N . THR A 1 300 ? -7.490 -27.639 11.698 1.00 89.81 300 THR A N 1
ATOM 2382 C CA . THR A 1 300 ? -6.371 -27.709 10.752 1.00 89.81 300 THR A CA 1
ATOM 2383 C C . THR A 1 300 ? -5.403 -26.543 10.956 1.00 89.81 300 THR A C 1
ATOM 2385 O O . THR A 1 300 ? -5.777 -25.479 11.454 1.00 89.81 300 THR A O 1
ATOM 2388 N N . ASP A 1 301 ? -4.152 -26.694 10.510 1.00 89.25 301 ASP A N 1
ATOM 2389 C CA . ASP A 1 301 ? -3.165 -25.605 10.559 1.00 89.25 301 ASP A CA 1
ATOM 2390 C C . ASP A 1 301 ? -3.654 -24.336 9.839 1.00 89.25 301 ASP A C 1
ATOM 2392 O O . ASP A 1 301 ? -3.386 -23.219 10.284 1.00 89.25 301 ASP A O 1
ATOM 2396 N N . GLN A 1 302 ? -4.403 -24.494 8.746 1.00 87.31 302 GLN A N 1
ATOM 2397 C CA . GLN A 1 302 ? -4.968 -23.381 7.985 1.00 87.31 302 GLN A CA 1
ATOM 2398 C C . GLN A 1 302 ? -6.069 -22.654 8.768 1.00 87.31 302 GLN A C 1
ATOM 2400 O O . GLN A 1 302 ? -6.056 -21.424 8.840 1.00 87.31 302 GLN A O 1
ATOM 2405 N N . GLN A 1 303 ? -6.975 -23.394 9.415 1.00 86.06 303 GLN A N 1
ATOM 2406 C CA . GLN A 1 303 ? -8.006 -22.819 10.285 1.00 86.06 303 GLN A CA 1
ATOM 2407 C C . GLN A 1 303 ? -7.377 -22.075 11.464 1.00 86.06 303 GLN A C 1
ATOM 2409 O O . GLN A 1 303 ? -7.743 -20.934 11.737 1.00 86.06 303 GLN A O 1
ATOM 2414 N N . ILE A 1 304 ? -6.375 -22.674 12.111 1.00 88.38 304 ILE A N 1
ATOM 2415 C CA . ILE A 1 304 ? -5.649 -22.052 13.224 1.00 88.38 304 ILE A CA 1
ATOM 2416 C C . ILE A 1 304 ? -4.993 -20.744 12.772 1.00 88.38 304 ILE A C 1
ATOM 2418 O O . ILE A 1 304 ? -5.161 -19.717 13.428 1.00 88.38 304 ILE A O 1
ATOM 2422 N N . ARG A 1 305 ? -4.293 -20.738 11.629 1.00 87.50 305 ARG A N 1
ATOM 2423 C CA . ARG A 1 305 ? -3.678 -19.518 11.080 1.00 87.50 305 ARG A CA 1
ATOM 2424 C C . ARG A 1 305 ? -4.701 -18.410 10.842 1.00 87.50 305 ARG A C 1
ATOM 2426 O O . ARG A 1 305 ? -4.404 -17.258 11.142 1.00 87.50 305 ARG A O 1
ATOM 2433 N N . ARG A 1 306 ? -5.896 -18.740 10.345 1.00 87.62 306 ARG A N 1
ATOM 2434 C CA . ARG A 1 306 ? -6.970 -17.760 10.117 1.00 87.62 306 ARG A CA 1
ATOM 2435 C C . ARG A 1 306 ? -7.569 -17.232 11.413 1.00 87.62 306 ARG A C 1
ATOM 2437 O O . ARG A 1 306 ? -7.727 -16.023 11.527 1.00 87.62 306 ARG A O 1
ATOM 2444 N N . ILE A 1 307 ? -7.808 -18.098 12.402 1.00 90.12 307 ILE A N 1
ATOM 2445 C CA . ILE A 1 307 ? -8.245 -17.685 13.745 1.00 90.12 307 ILE A CA 1
ATOM 2446 C C . ILE A 1 307 ? -7.266 -16.660 14.312 1.00 90.12 307 ILE A C 1
ATOM 2448 O O . ILE A 1 307 ? -7.669 -15.558 14.674 1.00 90.12 307 ILE A O 1
ATOM 2452 N N . TYR A 1 308 ? -5.973 -16.987 14.313 1.00 90.75 308 TYR A N 1
ATOM 2453 C CA . TYR A 1 308 ? -4.938 -16.075 14.787 1.00 90.75 308 TYR A CA 1
ATOM 2454 C C . TYR A 1 308 ? -4.853 -14.792 13.960 1.00 90.75 308 TYR A C 1
ATOM 2456 O O . TYR A 1 308 ? -4.675 -13.723 14.535 1.00 90.75 308 TYR A O 1
ATOM 2464 N N . LEU A 1 309 ? -4.964 -14.869 12.633 1.00 88.88 309 LEU A N 1
ATOM 2465 C CA . LEU A 1 309 ? -4.926 -13.689 11.772 1.00 88.88 309 LEU A CA 1
ATOM 2466 C C . LEU A 1 309 ? -6.078 -12.736 12.096 1.00 88.88 309 LEU A C 1
ATOM 2468 O O . LEU A 1 309 ? -5.827 -11.590 12.455 1.00 88.88 309 LEU A O 1
ATOM 2472 N N . VAL A 1 310 ? -7.323 -13.205 11.990 1.00 90.44 310 VAL A N 1
ATOM 2473 C CA . VAL A 1 310 ? -8.511 -12.356 12.149 1.00 90.44 310 VAL A CA 1
ATOM 2474 C C . VAL A 1 310 ? -8.593 -11.818 13.577 1.00 90.44 310 VAL A C 1
ATOM 2476 O O . VAL A 1 310 ? -8.822 -10.628 13.760 1.00 90.44 310 VAL A O 1
ATOM 2479 N N . TRP A 1 311 ? -8.306 -12.645 14.589 1.00 91.69 311 TRP A N 1
ATOM 2480 C CA . TRP A 1 311 ? -8.323 -12.208 15.987 1.00 91.69 311 TRP A CA 1
ATOM 2481 C C . TRP A 1 311 ? -7.278 -11.120 16.257 1.00 91.69 311 TRP A C 1
ATOM 2483 O O . TRP A 1 311 ? -7.600 -10.101 16.858 1.00 91.69 311 TRP A O 1
ATOM 2493 N N . ASN A 1 312 ? -6.042 -11.285 15.766 1.00 89.06 312 ASN A N 1
ATOM 2494 C CA . ASN A 1 312 ? -5.000 -10.269 15.947 1.00 89.06 312 ASN A CA 1
ATOM 2495 C C . ASN A 1 312 ? -5.327 -8.966 15.208 1.00 89.06 312 ASN A C 1
ATOM 2497 O O . ASN A 1 312 ? -5.033 -7.892 15.725 1.00 89.06 312 ASN A O 1
ATOM 2501 N N . LEU A 1 313 ? -5.915 -9.041 14.008 1.00 88.75 313 LEU A N 1
ATOM 2502 C CA . LEU A 1 313 ? -6.336 -7.853 13.261 1.00 88.75 313 LEU A CA 1
ATOM 2503 C C . LEU A 1 313 ? -7.441 -7.091 14.000 1.00 88.75 313 LEU A C 1
ATOM 2505 O O . LEU A 1 313 ? -7.317 -5.883 14.178 1.00 88.75 313 LEU A O 1
ATOM 2509 N N . LEU A 1 314 ? -8.463 -7.800 14.488 1.00 89.38 314 LEU A N 1
ATOM 2510 C CA . LEU A 1 314 ? -9.545 -7.208 15.274 1.00 89.38 314 LEU A CA 1
ATOM 2511 C C . LEU A 1 314 ? -9.021 -6.578 16.564 1.00 89.38 314 LEU A C 1
ATOM 2513 O O . LEU A 1 314 ? -9.313 -5.418 16.826 1.00 89.38 314 LEU A O 1
ATOM 2517 N N . LYS A 1 315 ? -8.186 -7.283 17.337 1.00 87.56 315 LYS A N 1
ATOM 2518 C CA . LYS A 1 315 ? -7.608 -6.739 18.578 1.00 87.56 315 LYS A CA 1
ATOM 2519 C C . LYS A 1 315 ? -6.789 -5.478 18.324 1.00 87.56 315 LYS A C 1
ATOM 2521 O O . LYS A 1 315 ? -6.993 -4.486 19.014 1.00 87.56 315 LYS A O 1
ATOM 2526 N N . ARG A 1 316 ? -5.933 -5.485 17.296 1.00 85.12 316 ARG A N 1
ATOM 2527 C CA . ARG A 1 316 ? -5.161 -4.297 16.897 1.00 85.12 316 ARG A CA 1
ATOM 2528 C C . ARG A 1 316 ? -6.063 -3.146 16.467 1.00 85.12 316 ARG A C 1
ATOM 2530 O O . ARG A 1 316 ? -5.793 -2.011 16.834 1.00 85.12 316 ARG A O 1
ATOM 2537 N N . GLY A 1 317 ? -7.116 -3.431 15.704 1.00 85.00 317 GLY A N 1
ATOM 2538 C CA . GLY A 1 317 ? -8.077 -2.418 15.283 1.00 85.00 317 GLY A CA 1
ATOM 2539 C C . GLY A 1 317 ? -8.884 -1.844 16.453 1.00 85.00 317 GLY A C 1
ATOM 2540 O O . GLY A 1 317 ? -9.064 -0.639 16.516 1.00 85.00 317 GLY A O 1
ATOM 2541 N N . MET A 1 318 ? -9.297 -2.666 17.426 1.00 85.62 318 MET A N 1
ATOM 2542 C CA . MET A 1 318 ? -9.967 -2.197 18.651 1.00 85.62 318 MET A CA 1
ATOM 2543 C C . MET A 1 318 ? -9.047 -1.332 19.516 1.00 85.62 318 MET A C 1
ATOM 2545 O O . MET A 1 318 ? -9.475 -0.309 20.042 1.00 85.62 318 MET A O 1
ATOM 2549 N N . GLU A 1 319 ? -7.787 -1.739 19.685 1.00 82.31 319 GLU A N 1
ATOM 2550 C CA . GLU A 1 319 ? -6.783 -0.953 20.411 1.00 82.31 319 GLU A CA 1
ATOM 2551 C C . GLU A 1 319 ? -6.519 0.384 19.712 1.00 82.31 319 GLU A C 1
ATOM 2553 O O . GLU A 1 319 ? -6.446 1.421 20.372 1.00 82.31 319 GLU A O 1
ATOM 2558 N N . TRP A 1 320 ? -6.431 0.363 18.380 1.00 79.50 320 TRP A N 1
ATOM 2559 C CA . TRP A 1 320 ? -6.276 1.562 17.567 1.00 79.50 320 TRP A CA 1
ATOM 2560 C C . TRP A 1 320 ? -7.486 2.487 17.654 1.00 79.50 320 TRP A C 1
ATOM 2562 O O . TRP A 1 320 ? -7.321 3.687 17.847 1.00 79.50 320 TRP A O 1
ATOM 2572 N N . GLU A 1 321 ? -8.698 1.945 17.572 1.00 80.00 321 GLU A N 1
ATOM 2573 C CA . GLU A 1 321 ? -9.917 2.740 17.673 1.00 80.00 321 GLU A CA 1
ATOM 2574 C C . GLU A 1 321 ? -10.069 3.337 19.068 1.00 80.00 321 GLU A C 1
ATOM 2576 O O . GLU A 1 321 ? -10.384 4.512 19.207 1.00 80.00 321 GLU A O 1
ATOM 2581 N N . LYS A 1 322 ? -9.745 2.579 20.120 1.00 81.12 322 LYS A N 1
ATOM 2582 C CA . LYS A 1 322 ? -9.704 3.117 21.481 1.00 81.12 322 LYS A CA 1
ATOM 2583 C C . LYS A 1 322 ? -8.711 4.277 21.590 1.00 81.12 322 LYS A C 1
ATOM 2585 O O . LYS A 1 322 ? -9.053 5.307 22.166 1.00 81.12 322 LYS A O 1
ATOM 2590 N N . TYR A 1 323 ? -7.520 4.127 21.010 1.00 76.44 323 TYR A N 1
ATOM 2591 C CA . TYR A 1 323 ? -6.535 5.204 20.937 1.00 76.44 323 TYR A CA 1
ATOM 2592 C C . TYR A 1 323 ? -7.080 6.419 20.170 1.00 76.44 323 TYR A C 1
ATOM 2594 O O . TYR A 1 323 ? -6.990 7.528 20.685 1.00 76.44 323 TYR A O 1
ATOM 2602 N N . ARG A 1 324 ? -7.708 6.228 18.998 1.00 75.00 324 ARG A N 1
ATOM 2603 C CA . ARG A 1 324 ? -8.349 7.304 18.216 1.00 75.00 324 ARG A CA 1
ATOM 2604 C C . ARG A 1 324 ? -9.435 8.022 19.013 1.00 75.00 324 ARG A C 1
ATOM 2606 O O . ARG A 1 324 ? -9.439 9.245 19.063 1.00 75.00 324 ARG A O 1
ATOM 2613 N N . GLN A 1 325 ? -10.327 7.277 19.659 1.00 77.00 325 GLN A N 1
ATOM 2614 C CA . GLN A 1 325 ? -11.411 7.828 20.471 1.00 77.00 325 GLN A CA 1
ATOM 2615 C C . GLN A 1 325 ? -10.875 8.610 21.668 1.00 77.00 325 GLN A C 1
ATOM 2617 O O . GLN A 1 325 ? -11.395 9.672 21.979 1.00 77.00 325 GLN A O 1
ATOM 2622 N N . GLU A 1 326 ? -9.826 8.122 22.337 1.00 74.56 326 GLU A N 1
ATOM 2623 C CA . GLU A 1 326 ? -9.149 8.849 23.418 1.00 74.56 326 GLU A CA 1
ATOM 2624 C C . GLU A 1 326 ? -8.438 10.109 22.916 1.00 74.56 326 GLU A C 1
ATOM 2626 O O . GLU A 1 326 ? -8.515 11.148 23.568 1.00 74.56 326 GLU A O 1
ATOM 2631 N N . ALA A 1 327 ? -7.805 10.022 21.749 1.00 69.00 327 ALA A N 1
ATOM 2632 C CA . ALA A 1 327 ? -7.092 11.107 21.089 1.00 69.00 327 ALA A CA 1
ATOM 2633 C C . ALA A 1 327 ? -8.022 12.220 20.569 1.00 69.00 327 ALA A C 1
ATOM 2635 O O . ALA A 1 327 ? -7.615 13.374 20.508 1.00 69.00 327 ALA A O 1
ATOM 2636 N N . LEU A 1 328 ? -9.269 11.889 20.225 1.00 71.06 328 LEU A N 1
ATOM 2637 C CA . LEU A 1 328 ? -10.276 12.818 19.700 1.00 71.06 328 LEU A CA 1
ATOM 2638 C C . LEU A 1 328 ? -11.241 13.358 20.772 1.00 71.06 328 LEU A C 1
ATOM 2640 O O . LEU A 1 328 ? -12.213 14.036 20.435 1.00 71.06 328 LEU A O 1
ATOM 2644 N N . LYS A 1 329 ? -10.997 13.102 22.066 1.00 67.00 329 LYS A N 1
ATOM 2645 C CA . LYS A 1 329 ? -11.798 13.694 23.152 1.00 67.00 329 LYS A CA 1
ATOM 2646 C C . LYS A 1 329 ? -11.576 15.212 23.205 1.00 67.00 329 LYS A C 1
ATOM 2648 O O . LYS A 1 329 ? -10.565 15.668 23.726 1.00 67.00 329 LYS A O 1
ATOM 2653 N N . GLY A 1 330 ? -12.532 15.998 22.703 1.00 61.41 330 GLY A N 1
ATOM 2654 C CA . GLY A 1 330 ? -12.487 17.466 22.716 1.00 61.41 330 GLY A CA 1
ATOM 2655 C C . GLY A 1 330 ? -13.220 18.096 21.528 1.00 61.41 330 GLY A C 1
ATOM 2656 O O . GLY A 1 330 ? -14.078 17.460 20.918 1.00 61.41 330 GLY A O 1
ATOM 2657 N N . SER A 1 331 ? -12.877 19.345 21.190 1.00 60.50 331 SER A N 1
ATOM 2658 C CA . SER A 1 331 ? -13.336 20.026 19.968 1.00 60.50 331 SER A CA 1
ATOM 2659 C C . SER A 1 331 ? -12.689 19.384 18.738 1.00 60.50 331 SER A C 1
ATOM 2661 O O . SER A 1 331 ? -11.678 19.873 18.236 1.00 60.50 331 SER A O 1
ATOM 2663 N N . SER A 1 332 ? -13.226 18.246 18.298 1.00 78.31 332 SER A N 1
ATOM 2664 C CA . SER A 1 332 ? -12.729 17.535 17.122 1.00 78.31 332 SER A CA 1
ATOM 2665 C C . SER A 1 332 ? -12.996 18.348 15.856 1.00 78.31 332 SER A C 1
ATOM 2667 O O . SER A 1 332 ? -14.126 18.756 15.590 1.00 78.31 332 SER A O 1
ATOM 2669 N N . LEU A 1 333 ? -11.938 18.568 15.083 1.00 79.81 333 LEU A N 1
ATOM 2670 C CA . LEU A 1 333 ? -11.980 19.158 13.755 1.00 79.81 333 LEU A CA 1
ATOM 2671 C C . LEU A 1 333 ? -11.859 18.056 12.708 1.00 79.81 333 LEU A C 1
ATOM 2673 O O . LEU A 1 333 ? -11.155 17.061 12.909 1.00 79.81 333 LEU A O 1
ATOM 2677 N N . ASN A 1 334 ? -12.496 18.262 11.559 1.00 79.62 334 ASN A N 1
ATOM 2678 C CA . ASN A 1 334 ? -12.128 17.524 10.359 1.00 79.62 334 ASN A CA 1
ATOM 2679 C C . ASN A 1 334 ? -10.796 18.061 9.786 1.00 79.62 334 ASN A C 1
ATOM 2681 O O . ASN A 1 334 ? -10.310 19.130 10.168 1.00 79.62 334 ASN A O 1
ATOM 2685 N N . ALA A 1 335 ? -10.178 17.300 8.880 1.00 78.56 335 ALA A N 1
ATOM 2686 C CA . ALA A 1 335 ? -8.870 17.651 8.330 1.00 78.56 335 ALA A CA 1
ATOM 2687 C C . ALA A 1 335 ? -8.837 19.019 7.601 1.00 78.56 335 ALA A C 1
ATOM 2689 O O . ALA A 1 335 ? -7.902 19.784 7.865 1.00 78.56 335 ALA A O 1
ATOM 2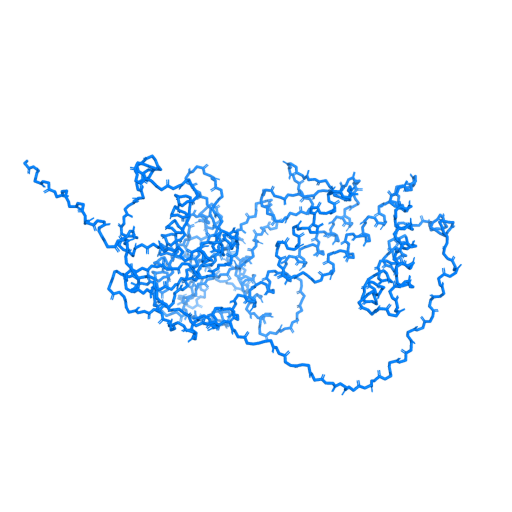690 N N . PRO A 1 336 ? -9.843 19.394 6.778 1.00 81.62 336 PRO A N 1
ATOM 2691 C CA . PRO A 1 336 ? -9.937 20.739 6.195 1.00 81.62 336 PRO A CA 1
ATOM 2692 C C . PRO A 1 336 ? -9.976 21.865 7.233 1.00 81.62 336 PRO A C 1
ATOM 2694 O O . PRO A 1 336 ? -9.155 22.775 7.172 1.00 81.62 336 PRO A O 1
ATOM 2697 N N . GLN A 1 337 ? -10.845 21.767 8.245 1.00 85.50 337 GLN A N 1
ATOM 2698 C CA . GLN A 1 337 ? -10.977 22.777 9.302 1.00 85.50 337 GLN A CA 1
ATOM 2699 C C . GLN A 1 337 ? -9.654 23.013 10.034 1.00 85.50 337 GLN A C 1
ATOM 2701 O O . GLN A 1 337 ? -9.274 24.153 10.308 1.00 85.50 337 GLN A O 1
ATOM 2706 N N . PHE A 1 338 ? -8.925 21.936 10.330 1.00 88.25 338 PHE A N 1
ATOM 2707 C CA . PHE A 1 338 ? -7.603 22.057 10.927 1.00 88.25 338 PHE A CA 1
ATOM 2708 C C . PHE A 1 338 ? -6.632 22.770 9.980 1.00 88.25 338 PHE A C 1
ATOM 2710 O O . PHE A 1 338 ? -5.953 23.702 10.402 1.00 88.25 338 PHE A O 1
ATOM 2717 N N . CYS A 1 339 ? -6.583 22.391 8.700 1.00 85.69 339 CYS A N 1
ATOM 2718 C CA . CYS A 1 339 ? -5.704 23.025 7.711 1.00 85.69 339 CYS A CA 1
ATOM 2719 C C . CYS A 1 339 ? -5.996 24.524 7.527 1.00 85.69 339 CYS A C 1
ATOM 2721 O O . CYS A 1 339 ? -5.060 25.311 7.404 1.00 85.69 339 CYS A O 1
ATOM 2723 N N . GLU A 1 340 ? -7.265 24.927 7.604 1.00 86.25 340 GLU A N 1
ATOM 2724 C CA . GLU A 1 340 ? -7.714 26.318 7.462 1.00 86.25 340 GLU A CA 1
ATOM 2725 C C . GLU A 1 340 ? -7.307 27.253 8.608 1.00 86.25 340 GLU A C 1
ATOM 2727 O O . GLU A 1 340 ? -7.394 28.473 8.455 1.00 86.25 340 GLU A O 1
ATOM 2732 N N . GLY A 1 341 ? -6.877 26.742 9.765 1.00 84.94 341 GLY A N 1
ATOM 2733 C CA . GLY A 1 341 ? -6.598 27.615 10.910 1.00 84.94 341 GLY A CA 1
ATOM 2734 C C . GLY A 1 341 ? -7.369 27.317 12.180 1.00 84.94 341 GLY A C 1
ATOM 2735 O O . GLY A 1 341 ? -7.091 27.975 13.185 1.00 84.94 341 GLY A O 1
ATOM 2736 N N . GLN A 1 342 ? -8.363 26.426 12.145 1.00 88.56 342 GLN A N 1
ATOM 2737 C CA . GLN A 1 342 ? -9.318 26.324 13.244 1.00 88.56 342 GLN A CA 1
ATOM 2738 C C . GLN A 1 342 ? -8.680 25.701 14.490 1.00 88.56 342 GLN A C 1
ATOM 2740 O O . GLN A 1 342 ? -7.816 24.828 14.416 1.00 88.56 342 GLN A O 1
ATOM 2745 N N . VAL A 1 343 ? -9.104 26.193 15.654 1.00 89.69 343 VAL A N 1
ATOM 2746 C CA . VAL A 1 343 ? -8.662 25.710 16.968 1.00 89.69 343 VAL A CA 1
ATOM 2747 C C . VAL A 1 343 ? -9.435 24.444 17.310 1.00 89.69 343 VAL A C 1
ATOM 2749 O O . VAL A 1 343 ? -10.664 24.432 17.247 1.00 89.69 343 VAL A O 1
ATOM 2752 N N . GLY A 1 344 ? -8.719 23.391 17.689 1.00 87.56 344 GLY A N 1
ATOM 2753 C CA . GLY A 1 344 ? -9.299 22.089 17.996 1.00 87.56 344 GLY A CA 1
ATOM 2754 C C . GLY A 1 344 ? -8.355 20.937 17.674 1.00 87.56 344 GLY A C 1
ATOM 2755 O O . GLY A 1 344 ? -7.186 21.140 17.342 1.00 87.56 344 GLY A O 1
ATOM 2756 N N . THR A 1 345 ? -8.865 19.719 17.799 1.00 87.50 345 THR A N 1
ATOM 2757 C CA . THR A 1 345 ? -8.083 18.485 17.693 1.00 87.50 345 THR A CA 1
ATOM 2758 C C . THR A 1 345 ? -8.396 17.767 16.393 1.00 87.50 345 THR A C 1
ATOM 2760 O O . THR A 1 345 ? -9.557 17.486 16.106 1.00 87.50 345 THR A O 1
ATOM 2763 N N . VAL A 1 346 ? -7.369 17.413 15.629 1.00 87.25 346 VAL A N 1
ATOM 2764 C CA . VAL A 1 346 ? -7.493 16.575 14.436 1.00 87.25 346 VAL A CA 1
ATOM 2765 C C . VAL A 1 346 ? -6.693 15.295 14.620 1.00 87.25 346 VAL A C 1
ATOM 2767 O O . VAL A 1 346 ? -5.636 15.290 15.253 1.00 87.25 346 VAL A O 1
ATOM 2770 N N . LEU A 1 347 ? -7.171 14.207 14.025 1.00 85.31 347 LEU A N 1
ATOM 2771 C CA . LEU A 1 347 ? -6.331 13.046 13.783 1.00 85.31 347 LEU A CA 1
ATOM 2772 C C . LEU A 1 347 ? -5.607 13.256 12.451 1.00 85.31 347 LEU A C 1
ATOM 2774 O O . LEU A 1 347 ? -6.219 13.200 11.386 1.00 85.31 347 LEU A O 1
ATOM 2778 N N . VAL A 1 348 ? -4.307 13.524 12.516 1.00 84.50 348 VAL A N 1
ATOM 2779 C CA . VAL A 1 348 ? -3.454 13.613 11.330 1.00 84.50 348 VAL A CA 1
ATOM 2780 C C . VAL A 1 348 ? -3.260 12.197 10.820 1.00 84.50 348 VAL A C 1
ATOM 2782 O O . VAL A 1 348 ? -2.741 11.379 11.566 1.00 84.50 348 VAL A O 1
ATOM 2785 N N . GLU A 1 349 ? -3.656 11.903 9.581 1.00 76.62 349 GLU A N 1
ATOM 2786 C CA . GLU A 1 349 ? -3.477 10.585 8.954 1.00 76.62 349 GLU A CA 1
ATOM 2787 C C . GLU A 1 349 ? -2.818 10.738 7.572 1.00 76.62 349 GLU A C 1
ATOM 2789 O O . GLU A 1 349 ? -3.398 11.319 6.649 1.00 76.62 349 GLU A O 1
ATOM 2794 N N . LEU A 1 350 ? -1.603 10.198 7.419 1.00 70.88 350 LEU A N 1
ATOM 2795 C CA . LEU A 1 350 ? -0.943 10.005 6.125 1.00 70.88 350 LEU A CA 1
ATOM 2796 C C . LEU A 1 350 ? -1.032 8.534 5.726 1.00 70.88 350 LEU A C 1
ATOM 2798 O O . LEU A 1 350 ? -0.490 7.658 6.402 1.00 70.88 350 LEU A O 1
ATOM 2802 N N . GLN A 1 351 ? -1.668 8.257 4.591 1.00 55.94 351 GLN A N 1
ATOM 2803 C CA . GLN A 1 351 ? -1.904 6.883 4.125 1.00 55.94 351 GLN A CA 1
ATOM 2804 C C . GLN A 1 351 ? -0.752 6.288 3.295 1.00 55.94 351 GLN A C 1
ATOM 2806 O O . GLN A 1 351 ? -0.870 5.198 2.730 1.00 55.94 351 GLN A O 1
ATOM 2811 N N . GLN A 1 352 ? 0.374 6.995 3.190 1.00 55.94 352 GLN A N 1
ATOM 2812 C CA . GLN A 1 352 ? 1.515 6.596 2.366 1.00 55.94 352 GLN A CA 1
ATOM 2813 C C . GLN A 1 352 ? 2.768 6.340 3.206 1.00 55.94 352 GLN A C 1
ATOM 2815 O O . GLN A 1 352 ? 2.838 6.684 4.386 1.00 55.94 352 GLN A O 1
ATOM 2820 N N . ALA A 1 353 ? 3.755 5.692 2.581 1.00 56.66 353 ALA A N 1
ATOM 2821 C CA . ALA A 1 353 ? 5.084 5.578 3.157 1.00 56.66 353 ALA A CA 1
ATOM 2822 C C . ALA A 1 353 ? 5.694 6.983 3.245 1.00 56.66 353 ALA A C 1
ATOM 2824 O O . ALA A 1 353 ? 5.909 7.631 2.224 1.00 56.66 353 ALA A O 1
ATOM 2825 N N . TRP A 1 354 ? 5.940 7.448 4.459 1.00 63.34 354 TRP A N 1
ATOM 2826 C CA . TRP A 1 354 ? 6.649 8.676 4.741 1.00 63.34 354 TRP A CA 1
ATOM 2827 C C . TRP A 1 354 ? 8.147 8.399 4.865 1.00 63.34 354 TRP A C 1
ATOM 2829 O O . TRP A 1 354 ? 8.580 7.592 5.688 1.00 63.34 354 TRP A O 1
ATOM 2839 N N . GLU A 1 355 ? 8.941 9.075 4.047 1.00 64.81 355 GLU A N 1
ATOM 2840 C CA . GLU A 1 355 ? 10.400 9.018 4.077 1.00 64.81 355 GLU A CA 1
ATOM 2841 C C . GLU A 1 355 ? 10.909 10.433 4.377 1.00 64.81 355 GLU A C 1
ATOM 2843 O O . GLU A 1 355 ? 10.707 11.334 3.556 1.00 64.81 355 GLU A O 1
ATOM 2848 N N . PRO A 1 356 ? 11.501 10.679 5.559 1.00 63.97 356 PRO A N 1
ATOM 2849 C CA . PRO A 1 356 ? 12.137 11.956 5.848 1.00 63.97 356 PRO A CA 1
ATOM 2850 C C . PRO A 1 356 ? 13.258 12.198 4.836 1.00 63.97 356 PRO A C 1
ATOM 2852 O O . PRO A 1 356 ? 14.017 11.282 4.535 1.00 63.97 356 PRO A O 1
ATOM 2855 N N . LYS A 1 357 ? 13.415 13.434 4.349 1.00 59.09 357 LYS A N 1
ATOM 2856 C CA . LYS A 1 357 ? 14.439 13.762 3.333 1.00 59.09 357 LYS A CA 1
ATOM 2857 C C . LYS A 1 357 ? 15.874 13.389 3.735 1.00 59.09 357 LYS A C 1
ATOM 2859 O O . LYS A 1 357 ? 16.710 13.202 2.863 1.00 59.09 357 LYS A O 1
ATOM 2864 N N . GLU A 1 358 ? 16.142 13.308 5.035 1.00 56.09 358 GLU A N 1
ATOM 2865 C CA . GLU A 1 358 ? 17.467 13.070 5.619 1.00 56.09 358 GLU A CA 1
ATOM 2866 C C . GLU A 1 358 ? 17.620 11.652 6.199 1.00 56.09 358 GLU A C 1
ATOM 2868 O O . GLU A 1 358 ? 18.581 11.373 6.914 1.00 56.09 358 GLU A O 1
ATOM 2873 N N . SER A 1 359 ? 16.664 10.750 5.947 1.00 56.12 359 SER A N 1
ATOM 2874 C CA . SER A 1 359 ? 16.683 9.401 6.511 1.00 56.12 359 SER A CA 1
ATOM 2875 C C . SER A 1 359 ? 16.289 8.340 5.493 1.00 56.12 359 SER A C 1
ATOM 2877 O O . SER A 1 359 ? 15.217 8.409 4.906 1.00 56.12 359 SER A O 1
ATOM 2879 N N . ASP A 1 360 ? 17.080 7.268 5.419 1.00 57.97 360 ASP A N 1
ATOM 2880 C CA . ASP A 1 360 ? 16.744 6.054 4.654 1.00 57.97 360 ASP A CA 1
ATOM 2881 C C . ASP A 1 360 ? 15.631 5.216 5.324 1.00 57.97 360 ASP A C 1
ATOM 2883 O O . ASP A 1 360 ? 15.268 4.123 4.870 1.00 57.97 360 ASP A O 1
ATOM 2887 N N . LYS A 1 361 ? 15.100 5.679 6.466 1.00 59.81 361 LYS A N 1
ATOM 2888 C CA . LYS A 1 361 ? 14.021 5.004 7.189 1.00 59.81 361 LYS A CA 1
ATOM 2889 C C . LYS A 1 361 ? 12.662 5.449 6.659 1.00 59.81 361 LYS A C 1
ATOM 2891 O O . LYS A 1 361 ? 12.246 6.592 6.829 1.00 59.81 361 LYS A O 1
ATOM 2896 N N . LYS A 1 362 ? 11.918 4.482 6.122 1.00 60.97 362 LYS A N 1
ATOM 2897 C CA . LYS A 1 362 ? 10.511 4.637 5.733 1.00 60.97 362 LYS A CA 1
ATOM 2898 C C . LYS A 1 362 ? 9.578 4.310 6.893 1.00 60.97 362 LYS A C 1
ATOM 2900 O O . LYS A 1 362 ? 9.682 3.244 7.503 1.00 60.97 362 LYS A O 1
ATOM 2905 N N . TRP A 1 363 ? 8.634 5.205 7.133 1.00 62.56 363 TRP A N 1
ATOM 2906 C CA . TRP A 1 363 ? 7.554 5.092 8.105 1.00 62.56 363 TRP A CA 1
ATOM 2907 C C . TRP A 1 363 ? 6.249 4.899 7.343 1.00 62.56 363 TRP A C 1
ATOM 2909 O O . TRP A 1 363 ? 6.056 5.506 6.303 1.00 62.56 363 TRP A O 1
ATOM 2919 N N . TYR A 1 364 ? 5.345 4.047 7.807 1.00 57.19 364 TYR A N 1
ATOM 2920 C CA . TYR A 1 364 ? 4.095 3.760 7.097 1.00 57.19 364 TYR A CA 1
ATOM 2921 C C . TYR A 1 364 ? 2.915 4.107 7.997 1.00 57.19 364 TYR A C 1
ATOM 2923 O O . TYR A 1 364 ? 2.995 3.871 9.200 1.00 57.19 364 TYR A O 1
ATOM 2931 N N . ASN A 1 365 ? 1.822 4.613 7.413 1.00 59.53 365 ASN A N 1
ATOM 2932 C CA . ASN A 1 365 ? 0.575 4.926 8.124 1.00 59.53 365 ASN A CA 1
ATOM 2933 C C . ASN A 1 365 ? 0.801 5.847 9.331 1.00 59.53 365 ASN A C 1
ATOM 2935 O O . ASN A 1 365 ? 0.461 5.507 10.464 1.00 59.53 365 ASN A O 1
ATOM 2939 N N . VAL A 1 366 ? 1.413 7.007 9.075 1.00 72.81 366 VAL A N 1
ATOM 2940 C CA . VAL A 1 366 ? 1.650 8.029 10.097 1.00 72.81 366 VAL A CA 1
ATOM 2941 C C . VAL A 1 366 ? 0.298 8.576 10.539 1.00 72.81 366 VAL A C 1
ATOM 2943 O O . VAL A 1 366 ? -0.321 9.349 9.809 1.00 72.81 366 VAL A O 1
ATOM 2946 N N . ALA A 1 367 ? -0.148 8.162 11.724 1.00 79.19 367 ALA A N 1
ATOM 2947 C CA . ALA A 1 367 ? -1.381 8.640 12.317 1.00 79.19 367 ALA A CA 1
ATOM 2948 C C . ALA A 1 367 ? -1.189 9.046 13.782 1.00 79.19 367 ALA A C 1
ATOM 2950 O O . ALA A 1 367 ? -0.704 8.249 14.584 1.00 79.19 367 ALA A O 1
ATOM 2951 N N . PHE A 1 368 ? -1.548 10.278 14.137 1.00 85.06 368 PHE A N 1
ATOM 2952 C CA . PHE A 1 368 ? -1.458 10.790 15.510 1.00 85.06 368 PHE A CA 1
ATOM 2953 C C . PHE A 1 368 ? -2.371 12.010 15.715 1.00 85.06 368 PHE A C 1
ATOM 2955 O O . PHE A 1 368 ? -2.695 12.704 14.748 1.00 85.06 368 PHE A O 1
ATOM 2962 N N . PRO A 1 369 ? -2.801 12.297 16.954 1.00 87.25 369 PRO A N 1
ATOM 2963 C CA . PRO A 1 369 ? -3.527 13.524 17.255 1.00 87.25 369 PRO A CA 1
ATOM 2964 C C . PRO A 1 369 ? -2.629 14.757 17.196 1.00 87.25 369 PRO A C 1
ATOM 2966 O O . PRO A 1 369 ? -1.546 14.780 17.781 1.00 87.25 369 PRO A O 1
ATOM 2969 N N . ALA A 1 370 ? -3.132 15.814 16.571 1.00 89.81 370 ALA A N 1
ATOM 2970 C CA . ALA A 1 370 ? -2.582 17.155 16.677 1.00 89.81 370 ALA A CA 1
ATOM 2971 C C . ALA A 1 370 ? -3.673 18.118 17.158 1.00 89.81 370 ALA A C 1
ATOM 2973 O O . ALA A 1 370 ? -4.777 18.155 16.618 1.00 89.81 370 ALA A O 1
ATOM 2974 N N . GLU A 1 371 ? -3.357 18.908 18.175 1.00 90.75 371 GLU A N 1
ATOM 2975 C CA . GLU A 1 371 ? -4.224 19.941 18.733 1.00 90.75 371 GLU A CA 1
ATOM 2976 C C . GLU A 1 371 ? -3.710 21.307 18.286 1.00 90.75 371 GLU A C 1
ATOM 2978 O O . GLU A 1 371 ? -2.537 21.622 18.485 1.00 90.75 371 GLU A O 1
ATOM 2983 N N . ARG A 1 372 ? -4.575 22.139 17.707 1.00 91.44 372 ARG A N 1
ATOM 2984 C CA . ARG A 1 372 ? -4.279 23.551 17.464 1.00 91.44 372 ARG A CA 1
ATOM 2985 C C . ARG A 1 372 ? -4.877 24.385 18.576 1.00 91.44 372 ARG A C 1
ATOM 2987 O O . ARG A 1 372 ? -6.073 24.291 18.838 1.00 91.44 372 ARG A O 1
ATOM 2994 N N . LEU A 1 373 ? -4.045 25.210 19.196 1.00 91.31 373 LEU A N 1
ATOM 2995 C CA . LEU A 1 373 ? -4.369 26.009 20.372 1.00 91.31 373 LEU A CA 1
ATOM 2996 C C . LEU A 1 373 ? -3.965 27.469 20.131 1.00 91.31 373 LEU A C 1
ATOM 2998 O O . LEU A 1 373 ? -3.063 27.755 19.341 1.00 91.31 373 LEU A O 1
ATOM 3002 N N . ILE A 1 374 ? -4.605 28.395 20.845 1.00 90.88 374 ILE A N 1
ATOM 3003 C CA . ILE A 1 374 ? -4.153 29.787 20.944 1.00 90.88 374 ILE A CA 1
ATOM 3004 C C . ILE A 1 374 ? -3.926 30.088 22.420 1.00 90.88 374 ILE A C 1
ATOM 3006 O O . ILE A 1 374 ? -4.882 30.156 23.191 1.00 90.88 374 ILE A O 1
ATOM 3010 N N . GLU A 1 375 ? -2.671 30.296 22.806 1.00 88.88 375 GLU A N 1
ATOM 3011 C CA . GLU A 1 375 ? -2.294 30.679 24.168 1.00 88.88 375 GLU A CA 1
ATOM 3012 C C . GLU A 1 375 ? -1.518 31.992 24.124 1.00 88.88 375 GLU A C 1
ATOM 3014 O O . GLU A 1 375 ? -0.608 32.163 23.315 1.00 88.88 375 GLU A O 1
ATOM 3019 N N . ALA A 1 376 ? -1.907 32.953 24.966 1.00 86.94 376 ALA A N 1
ATOM 3020 C CA . ALA A 1 376 ? -1.288 34.282 25.026 1.00 86.94 376 ALA A CA 1
ATOM 3021 C C . ALA A 1 376 ? -1.153 34.991 23.652 1.00 86.94 376 ALA A C 1
ATOM 3023 O O . ALA A 1 376 ? -0.210 35.742 23.420 1.00 86.94 376 ALA A O 1
ATOM 3024 N N . GLY A 1 377 ? -2.097 34.750 22.732 1.00 84.62 377 GLY A N 1
ATOM 3025 C CA . GLY A 1 377 ? -2.090 35.326 21.379 1.00 84.62 377 GLY A CA 1
ATOM 3026 C C . GLY A 1 377 ? -1.156 34.630 20.380 1.00 84.62 377 GLY A C 1
ATOM 3027 O O . GLY A 1 377 ? -1.090 35.049 19.227 1.00 84.62 377 GLY A O 1
ATOM 3028 N N . ILE A 1 378 ? -0.469 33.559 20.785 1.00 88.06 378 ILE A N 1
ATOM 3029 C CA . ILE A 1 378 ? 0.415 32.757 19.936 1.00 88.06 378 ILE A CA 1
ATOM 3030 C C . ILE A 1 378 ? -0.329 31.489 19.510 1.00 88.06 378 ILE A C 1
ATOM 3032 O O . ILE A 1 378 ? -0.951 30.816 20.332 1.00 88.06 378 ILE A O 1
ATOM 3036 N N . ARG A 1 379 ? -0.261 31.153 18.216 1.00 91.25 379 ARG A N 1
ATOM 3037 C CA . ARG A 1 379 ? -0.766 29.873 17.706 1.00 91.25 379 ARG A CA 1
ATOM 3038 C C . ARG A 1 379 ? 0.227 28.757 17.999 1.00 91.25 379 ARG A C 1
ATOM 3040 O O . ARG A 1 379 ? 1.408 28.865 17.659 1.00 91.25 379 ARG A O 1
ATOM 3047 N N . LEU A 1 380 ? -0.269 27.690 18.608 1.00 93.88 380 LEU A N 1
ATOM 3048 C CA . LEU A 1 380 ? 0.510 26.536 19.027 1.00 93.88 380 LEU A CA 1
ATOM 3049 C C . LEU A 1 380 ? -0.077 25.264 18.420 1.00 93.88 380 LEU A C 1
ATOM 3051 O O . LEU A 1 380 ? -1.296 25.138 18.282 1.00 93.88 380 LEU A O 1
ATOM 3055 N N . ILE A 1 381 ? 0.795 24.306 18.118 1.00 93.62 381 ILE A N 1
ATOM 3056 C CA . ILE A 1 381 ? 0.416 22.926 17.827 1.00 93.62 381 ILE A CA 1
ATOM 3057 C C . ILE A 1 381 ? 0.923 22.046 18.960 1.00 93.62 381 ILE A C 1
ATOM 3059 O O . ILE A 1 381 ? 2.115 22.037 19.271 1.00 93.62 381 ILE A O 1
ATOM 3063 N N . ARG A 1 382 ? 0.019 21.282 19.563 1.00 91.81 382 ARG A N 1
ATOM 3064 C CA . ARG A 1 382 ? 0.333 20.301 20.592 1.00 91.81 382 ARG A CA 1
ATOM 3065 C C . ARG A 1 382 ? 0.121 18.889 20.064 1.00 91.81 382 ARG A C 1
ATOM 3067 O O . ARG A 1 382 ? -0.925 18.574 19.508 1.00 91.81 382 ARG A O 1
ATOM 3074 N N . VAL A 1 383 ? 1.108 18.028 20.280 1.00 91.12 383 VAL A N 1
ATOM 3075 C CA . VAL A 1 383 ? 1.026 16.586 20.023 1.00 91.12 383 VAL A CA 1
ATOM 3076 C C . VAL A 1 383 ? 0.979 15.891 21.384 1.00 91.12 383 VAL A C 1
ATOM 3078 O O . VAL A 1 383 ? 2.015 15.790 22.045 1.00 91.12 383 VAL A O 1
ATOM 3081 N N . PRO A 1 384 ? -0.205 15.469 21.867 1.00 83.50 384 PRO A N 1
ATOM 3082 C CA . PRO A 1 384 ? -0.355 14.962 23.230 1.00 83.50 384 PRO A CA 1
ATOM 3083 C C . PRO A 1 384 ? 0.287 13.584 23.415 1.00 83.50 384 PRO A C 1
ATOM 3085 O O . PRO A 1 384 ? 0.813 13.282 24.484 1.00 83.50 384 PRO A O 1
ATOM 3088 N N . ASN A 1 385 ? 0.250 12.745 22.383 1.00 81.75 385 ASN A N 1
ATOM 3089 C CA . ASN A 1 385 ? 0.905 11.449 22.348 1.00 81.75 385 ASN A CA 1
ATOM 3090 C C . ASN A 1 385 ? 1.129 11.016 20.896 1.00 81.75 385 ASN A C 1
ATOM 3092 O O . ASN A 1 385 ? 0.523 11.551 19.968 1.00 81.75 385 ASN A O 1
ATOM 3096 N N . VAL A 1 386 ? 1.983 10.014 20.713 1.00 83.38 386 VAL A N 1
ATOM 3097 C CA . VAL A 1 386 ? 2.123 9.311 19.439 1.00 83.38 386 VAL A CA 1
ATOM 3098 C C . VAL A 1 386 ? 2.013 7.808 19.672 1.00 83.38 386 VAL A C 1
ATOM 3100 O O . VAL A 1 386 ? 2.305 7.328 20.773 1.00 83.38 386 VAL A O 1
ATOM 3103 N N . PRO A 1 387 ? 1.579 7.034 18.669 1.00 70.12 387 PRO A N 1
ATOM 3104 C CA . PRO A 1 387 ? 1.530 5.586 18.786 1.00 70.12 387 PRO A CA 1
ATOM 3105 C C . PRO A 1 387 ? 2.924 4.989 19.049 1.00 70.12 387 PRO A C 1
ATOM 3107 O O . PRO A 1 387 ? 3.910 5.506 18.519 1.00 70.12 387 PRO A O 1
ATOM 3110 N N . PRO A 1 388 ? 3.035 3.838 19.745 1.00 70.81 388 PRO A N 1
ATOM 3111 C CA . PRO A 1 388 ? 4.330 3.231 20.072 1.00 70.81 388 PRO A CA 1
ATOM 3112 C C . PRO A 1 388 ? 5.240 2.989 18.862 1.00 70.81 388 PRO A C 1
ATOM 3114 O O . PRO A 1 388 ? 6.456 3.117 18.956 1.00 70.81 388 PRO A O 1
ATOM 3117 N N . HIS A 1 389 ? 4.651 2.667 17.706 1.00 66.12 389 HIS A N 1
ATOM 3118 C CA . HIS A 1 389 ? 5.396 2.433 16.472 1.00 66.12 389 HIS A CA 1
ATOM 3119 C C . HIS A 1 389 ? 5.950 3.713 15.832 1.00 66.12 389 HIS A C 1
ATOM 3121 O O . HIS A 1 389 ? 6.827 3.589 14.990 1.00 66.12 389 HIS A O 1
ATOM 3127 N N . LEU A 1 390 ? 5.471 4.904 16.217 1.00 75.31 390 LEU A N 1
ATOM 3128 C CA . LEU A 1 390 ? 6.005 6.207 15.802 1.00 75.31 390 LEU A CA 1
ATOM 3129 C C . LEU A 1 390 ? 6.871 6.851 16.890 1.00 75.31 390 LEU A C 1
ATOM 3131 O O . LEU A 1 390 ? 7.410 7.927 16.661 1.00 75.31 390 LEU A O 1
ATOM 3135 N N . GLN A 1 391 ? 7.038 6.222 18.058 1.00 80.81 391 GLN A N 1
ATOM 3136 C CA . GLN A 1 391 ? 7.760 6.820 19.185 1.00 80.81 391 GLN A CA 1
ATOM 3137 C C . GLN A 1 391 ? 9.231 7.114 18.856 1.00 80.81 391 GLN A C 1
ATOM 3139 O O . GLN A 1 391 ? 9.754 8.140 19.269 1.00 80.81 391 GLN A O 1
ATOM 3144 N N . GLU A 1 392 ? 9.893 6.252 18.083 1.00 75.25 392 GLU A N 1
ATOM 3145 C CA . GLU A 1 392 ? 11.272 6.487 17.625 1.00 75.25 392 GLU A CA 1
ATOM 3146 C C . GLU A 1 392 ? 11.364 7.662 16.623 1.00 75.25 392 GLU A C 1
ATOM 3148 O O . GLU A 1 392 ? 12.425 8.257 16.488 1.00 75.25 392 GLU A O 1
ATOM 3153 N N . PHE A 1 393 ? 10.266 8.029 15.952 1.00 78.00 393 PHE A N 1
ATOM 3154 C CA . PHE A 1 393 ? 10.235 9.085 14.931 1.00 78.00 393 PHE A CA 1
ATOM 3155 C C . PHE A 1 393 ? 9.720 10.430 15.437 1.00 78.00 393 PHE A C 1
ATOM 3157 O O . PHE A 1 393 ? 10.316 11.472 15.192 1.00 78.00 393 PHE A O 1
ATOM 3164 N N . LEU A 1 394 ? 8.574 10.399 16.112 1.00 84.25 394 LEU A N 1
ATOM 3165 C CA . LEU A 1 394 ? 7.832 11.563 16.581 1.00 84.25 394 LEU A CA 1
ATOM 3166 C C . LEU A 1 394 ? 7.849 11.687 18.101 1.00 84.25 394 LEU A C 1
ATOM 3168 O O . LEU A 1 394 ? 7.222 12.598 18.633 1.00 84.25 394 LEU A O 1
ATOM 3172 N N . GLY A 1 395 ? 8.552 10.805 18.817 1.00 83.12 395 GLY A N 1
ATOM 3173 C CA . GLY A 1 395 ? 8.619 10.860 20.277 1.00 83.12 395 GLY A CA 1
ATOM 3174 C C . GLY A 1 395 ? 9.140 12.201 20.786 1.00 83.12 395 GLY A C 1
ATOM 3175 O O . GLY A 1 395 ? 8.587 12.740 21.737 1.00 83.12 395 GLY A O 1
ATOM 3176 N N . GLU A 1 396 ? 10.127 12.782 20.102 1.00 84.06 396 GLU A N 1
ATOM 3177 C CA . GLU A 1 396 ? 10.668 14.113 20.417 1.00 84.06 396 GLU A CA 1
ATOM 3178 C C . GLU A 1 396 ? 9.725 15.262 20.021 1.00 84.06 396 GLU A C 1
ATOM 3180 O O . GLU A 1 396 ? 9.880 16.388 20.481 1.00 84.06 396 GLU A O 1
ATOM 3185 N N . CYS A 1 397 ? 8.722 14.985 19.183 1.00 89.06 397 CYS A N 1
ATOM 3186 C CA . CYS A 1 397 ? 7.698 15.954 18.796 1.00 89.06 397 CYS A CA 1
ATOM 3187 C C . CYS A 1 397 ? 6.521 15.995 19.777 1.00 89.06 397 CYS A C 1
ATOM 3189 O O . CYS A 1 397 ? 5.694 16.900 19.672 1.00 89.06 397 CYS A O 1
ATOM 3191 N N . VAL A 1 398 ? 6.432 15.053 20.724 1.00 89.12 398 VAL A N 1
ATOM 3192 C CA . VAL A 1 398 ? 5.405 15.066 21.774 1.00 89.12 398 VAL A CA 1
ATOM 3193 C C . VAL A 1 398 ? 5.612 16.292 22.662 1.00 89.12 398 VAL A C 1
ATOM 3195 O O . VAL A 1 398 ? 6.692 16.502 23.210 1.00 89.12 398 VAL A O 1
ATOM 3198 N N . GLY A 1 399 ? 4.571 17.108 22.810 1.00 88.50 399 GLY A N 1
ATOM 3199 C CA . GLY A 1 399 ? 4.643 18.394 23.503 1.00 88.50 399 GLY A CA 1
ATOM 3200 C C . GLY A 1 399 ? 3.943 19.510 2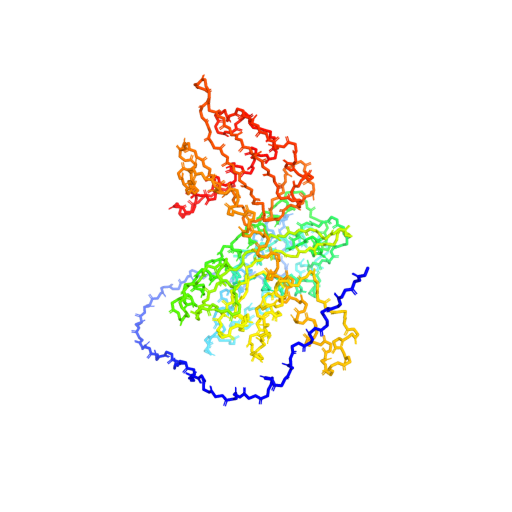2.735 1.00 88.50 399 GLY A C 1
ATOM 3201 O O . GLY A 1 399 ? 3.186 19.247 21.802 1.00 88.50 399 GLY A O 1
ATOM 3202 N N . THR A 1 400 ? 4.178 20.753 23.151 1.00 93.06 400 THR A N 1
ATOM 3203 C CA . THR A 1 400 ? 3.567 21.955 22.570 1.00 93.06 400 THR A CA 1
ATOM 3204 C C . THR A 1 400 ? 4.632 22.788 21.872 1.00 93.06 400 THR A C 1
ATOM 3206 O O . THR A 1 400 ? 5.642 23.133 22.482 1.00 93.06 400 THR A O 1
ATOM 3209 N N . HIS A 1 401 ? 4.383 23.139 20.613 1.00 93.88 401 HIS A N 1
ATOM 3210 C CA . HIS A 1 401 ? 5.326 23.846 19.752 1.00 93.88 401 HIS A CA 1
ATOM 3211 C C . HIS A 1 401 ? 4.659 25.068 19.115 1.00 93.88 401 HIS A C 1
ATOM 3213 O O . HIS A 1 401 ? 3.459 25.025 18.825 1.00 93.88 401 HIS A O 1
ATOM 3219 N N . PRO A 1 402 ? 5.397 26.162 18.871 1.00 92.62 402 PRO A N 1
ATOM 3220 C CA . PRO A 1 402 ? 4.869 27.288 18.111 1.00 92.62 402 PRO A CA 1
ATOM 3221 C C . PRO A 1 402 ? 4.550 26.853 16.678 1.00 92.62 402 PRO A C 1
ATOM 3223 O O . PRO A 1 402 ? 5.369 26.218 16.027 1.00 92.62 402 PRO A O 1
ATOM 3226 N N . GLU A 1 403 ? 3.369 27.200 16.161 1.00 91.06 403 GLU A N 1
ATOM 3227 C CA . GLU A 1 403 ? 2.984 26.808 14.796 1.00 91.06 403 GLU A CA 1
ATOM 3228 C C . GLU A 1 403 ? 3.913 27.467 13.758 1.00 91.06 403 GLU A C 1
ATOM 3230 O O . GLU A 1 403 ? 4.487 26.799 12.898 1.00 91.06 403 GLU A O 1
ATOM 3235 N N . GLY A 1 404 ? 4.117 28.784 13.870 1.00 87.75 404 GLY A N 1
ATOM 3236 C CA . GLY A 1 404 ? 4.832 29.576 12.865 1.00 87.75 404 GLY A CA 1
ATOM 3237 C C . GLY A 1 404 ? 4.083 29.666 11.527 1.00 87.75 404 GLY A C 1
ATOM 3238 O O . GLY A 1 404 ? 3.022 29.074 11.332 1.00 87.75 404 GLY A O 1
ATOM 3239 N N . GLU A 1 405 ? 4.624 30.428 10.575 1.00 83.06 405 GLU A N 1
ATOM 3240 C CA . GLU A 1 405 ? 4.046 30.490 9.229 1.00 83.06 405 GLU A CA 1
ATOM 3241 C C . GLU A 1 405 ? 4.251 29.142 8.518 1.00 83.06 405 GLU A C 1
ATOM 3243 O O . GLU A 1 405 ? 5.365 28.625 8.475 1.00 83.06 405 GLU A O 1
ATOM 3248 N N . LYS A 1 406 ? 3.182 28.541 7.975 1.00 80.25 406 LYS A N 1
ATOM 3249 C CA . LYS A 1 406 ? 3.237 27.238 7.278 1.00 80.25 406 LYS A CA 1
ATOM 3250 C C . LYS A 1 406 ? 3.961 26.144 8.082 1.00 80.25 406 LYS A C 1
ATOM 3252 O O . LYS A 1 406 ? 4.706 25.354 7.493 1.00 80.25 406 LYS A O 1
ATOM 3257 N N . TYR A 1 407 ? 3.757 26.092 9.397 1.00 90.31 407 TYR A N 1
ATOM 3258 C CA . TYR A 1 407 ? 4.368 25.107 10.300 1.00 90.31 407 TYR A CA 1
ATOM 3259 C C . TYR A 1 407 ? 5.886 25.261 10.531 1.00 90.31 407 TYR A C 1
ATOM 3261 O O . TYR A 1 407 ? 6.518 24.329 11.024 1.00 90.31 407 TYR A O 1
ATOM 3269 N N . GLU A 1 408 ? 6.506 26.393 10.171 1.00 88.06 408 GLU A N 1
ATOM 3270 C CA . GLU A 1 408 ? 7.958 26.599 10.341 1.00 88.06 408 GLU A CA 1
ATOM 3271 C C . GLU A 1 408 ? 8.433 26.545 11.803 1.00 88.06 408 GLU A C 1
ATOM 3273 O O . GLU A 1 408 ? 9.602 26.251 12.033 1.00 88.06 408 GLU A O 1
ATOM 3278 N N . GLY A 1 409 ? 7.552 26.778 12.784 1.00 88.06 409 GLY A N 1
ATOM 3279 C CA . GLY A 1 409 ? 7.902 26.715 14.207 1.00 88.06 409 GLY A CA 1
ATOM 3280 C C . GLY A 1 409 ? 7.944 25.299 14.796 1.00 88.06 409 GLY A C 1
ATOM 3281 O O . GLY A 1 409 ? 8.299 25.135 15.963 1.00 88.06 409 GLY A O 1
ATOM 3282 N N . LEU A 1 410 ? 7.592 24.278 14.008 1.00 91.62 410 LEU A N 1
ATOM 3283 C CA . LEU A 1 410 ? 7.521 22.889 14.459 1.00 91.62 410 LEU A CA 1
ATOM 3284 C C . LEU A 1 410 ? 8.834 22.126 14.211 1.00 91.62 410 LEU A C 1
ATOM 3286 O O . LEU A 1 410 ? 9.512 22.387 13.214 1.00 91.62 410 LEU A O 1
ATOM 3290 N N . PRO A 1 411 ? 9.161 21.127 15.055 1.00 89.56 411 PRO A N 1
ATOM 3291 C CA . PRO A 1 411 ? 10.295 20.234 14.831 1.00 89.56 411 PRO A CA 1
ATOM 3292 C C . PRO A 1 411 ? 10.156 19.444 13.527 1.00 89.56 411 PRO A C 1
ATOM 3294 O O . PRO A 1 411 ? 9.054 19.157 13.052 1.00 89.56 411 PRO A O 1
ATOM 3297 N N . ASP A 1 412 ? 11.296 19.067 12.951 1.00 82.12 412 ASP A N 1
ATOM 3298 C CA . ASP A 1 412 ? 11.374 18.686 11.544 1.00 82.12 412 ASP A CA 1
ATOM 3299 C C . ASP A 1 412 ? 10.554 17.465 11.096 1.00 82.12 412 ASP A C 1
ATOM 3301 O O . ASP A 1 412 ? 9.964 17.539 10.013 1.00 82.12 412 ASP A O 1
ATOM 3305 N N . PRO A 1 413 ? 10.388 16.379 11.874 1.00 84.25 413 PRO A N 1
ATOM 3306 C CA . PRO A 1 413 ? 9.495 15.320 11.423 1.00 84.25 413 PRO A CA 1
ATOM 3307 C C . PRO A 1 413 ? 8.016 15.741 11.505 1.00 84.25 413 PRO A C 1
ATOM 3309 O O . PRO A 1 413 ? 7.252 15.462 10.580 1.00 84.25 413 PRO A O 1
ATOM 3312 N N . LEU A 1 414 ? 7.612 16.502 12.529 1.00 88.75 414 LEU A N 1
ATOM 3313 C CA . LEU A 1 414 ? 6.237 17.000 12.676 1.00 88.75 414 LEU A CA 1
ATOM 3314 C C . LEU A 1 414 ? 5.871 18.026 11.594 1.00 88.75 414 LEU A C 1
ATOM 3316 O O . LEU A 1 414 ? 4.807 17.934 10.977 1.00 88.75 414 LEU A O 1
ATOM 3320 N N . ARG A 1 415 ? 6.770 18.979 11.327 1.00 90.06 415 ARG A N 1
ATOM 3321 C CA . ARG A 1 415 ? 6.606 20.014 10.300 1.00 90.06 415 ARG A CA 1
ATOM 3322 C C . ARG A 1 415 ? 6.346 19.413 8.928 1.00 90.06 415 ARG A C 1
ATOM 3324 O O . ARG A 1 415 ? 5.423 19.829 8.226 1.00 90.06 415 ARG A O 1
ATOM 3331 N N . GLN A 1 416 ? 7.163 18.440 8.532 1.00 85.38 416 GLN A N 1
ATOM 3332 C CA . GLN A 1 416 ? 7.043 17.838 7.210 1.00 85.38 416 GLN A CA 1
ATOM 3333 C C . GLN A 1 416 ? 5.752 17.020 7.075 1.00 85.38 416 GLN A C 1
ATOM 3335 O O . GLN A 1 416 ? 5.086 17.112 6.045 1.00 85.38 416 GLN A O 1
ATOM 3340 N N . ILE A 1 417 ? 5.350 16.304 8.129 1.00 86.06 417 ILE A N 1
ATOM 3341 C CA . ILE A 1 417 ? 4.098 15.542 8.143 1.00 86.06 417 ILE A CA 1
ATOM 3342 C C . ILE A 1 417 ? 2.879 16.457 8.038 1.00 86.06 417 ILE A C 1
ATOM 3344 O O . ILE A 1 417 ? 1.999 16.187 7.226 1.00 86.06 417 ILE A O 1
ATOM 3348 N N . LEU A 1 418 ? 2.808 17.544 8.811 1.00 88.75 418 LEU A N 1
ATOM 3349 C CA . LEU A 1 418 ? 1.658 18.453 8.749 1.00 88.75 418 LEU A CA 1
ATOM 3350 C C . LEU A 1 418 ? 1.569 19.183 7.408 1.00 88.75 418 LEU A C 1
ATOM 3352 O O . LEU A 1 418 ? 0.470 19.411 6.910 1.00 88.75 418 LEU A O 1
ATOM 3356 N N . ARG A 1 419 ? 2.708 19.483 6.772 1.00 87.62 419 ARG A N 1
ATOM 3357 C CA . ARG A 1 419 ? 2.734 19.979 5.387 1.00 87.62 419 ARG A CA 1
ATOM 3358 C C . ARG A 1 419 ? 2.212 18.941 4.402 1.00 87.62 419 ARG A C 1
ATOM 3360 O O . ARG A 1 419 ? 1.416 19.290 3.535 1.00 87.62 419 ARG A O 1
ATOM 3367 N N . ALA A 1 420 ? 2.640 17.688 4.530 1.00 81.50 420 ALA A N 1
ATOM 3368 C CA . ALA A 1 420 ? 2.161 16.599 3.686 1.00 81.50 420 ALA A CA 1
ATOM 3369 C C . ALA A 1 420 ? 0.660 16.349 3.881 1.00 81.50 420 ALA A C 1
ATOM 3371 O O . ALA A 1 420 ? -0.059 16.177 2.904 1.00 81.50 420 ALA A O 1
ATOM 3372 N N . HIS A 1 421 ? 0.178 16.407 5.123 1.00 83.44 421 HIS A N 1
ATOM 3373 C CA . HIS A 1 421 ? -1.237 16.273 5.446 1.00 83.44 421 HIS A CA 1
ATOM 3374 C C . HIS A 1 421 ? -2.046 17.432 4.862 1.00 83.44 421 HIS A C 1
ATOM 3376 O O . HIS A 1 421 ? -3.050 17.197 4.203 1.00 83.44 421 HIS A O 1
ATOM 3382 N N . HIS A 1 422 ? -1.565 18.669 5.012 1.00 84.50 422 HIS A N 1
ATOM 3383 C CA . HIS A 1 422 ? -2.197 19.837 4.407 1.00 84.50 422 HIS A CA 1
ATOM 3384 C C . HIS A 1 422 ? -2.295 19.703 2.885 1.00 84.50 422 HIS A C 1
ATOM 3386 O O . HIS A 1 422 ? -3.363 19.940 2.340 1.00 84.50 422 HIS A O 1
ATOM 3392 N N . ARG A 1 423 ? -1.223 19.271 2.203 1.00 80.38 423 ARG A N 1
ATOM 3393 C CA . ARG A 1 423 ? -1.255 18.990 0.756 1.00 80.38 423 ARG A CA 1
ATOM 3394 C C . ARG A 1 423 ? -2.255 17.891 0.409 1.00 80.38 423 ARG A C 1
ATOM 3396 O O . ARG A 1 423 ? -3.083 18.081 -0.466 1.00 80.38 423 ARG A O 1
ATOM 3403 N N . GLN A 1 424 ? -2.237 16.772 1.136 1.00 75.62 424 GLN A N 1
ATOM 3404 C CA . GLN A 1 424 ? -3.182 15.667 0.935 1.00 75.62 424 GLN A CA 1
ATOM 3405 C C . GLN A 1 424 ? -4.643 16.135 1.036 1.00 75.62 424 GLN A C 1
ATOM 3407 O O . GLN A 1 424 ? -5.492 15.653 0.292 1.00 75.62 424 GLN A O 1
ATOM 3412 N N . VAL A 1 425 ? -4.933 17.066 1.948 1.00 76.75 425 VAL A N 1
ATOM 3413 C CA . VAL A 1 425 ? -6.272 17.632 2.151 1.00 76.75 425 VAL A CA 1
ATOM 3414 C C . VAL A 1 425 ? -6.625 18.637 1.050 1.00 76.75 425 VAL A C 1
ATOM 3416 O O . VAL A 1 425 ? -7.695 18.526 0.460 1.00 76.75 425 VAL A O 1
ATOM 3419 N N . THR A 1 426 ? -5.730 19.573 0.717 1.00 73.06 426 THR A N 1
ATOM 3420 C CA . THR A 1 426 ? -6.002 20.614 -0.292 1.00 73.06 426 THR A CA 1
ATOM 3421 C C . THR A 1 426 ? -6.022 20.090 -1.724 1.00 73.06 426 THR A C 1
ATOM 3423 O O . THR A 1 426 ? -6.839 20.524 -2.533 1.00 73.06 426 THR A O 1
ATOM 3426 N N . ASP A 1 427 ? -5.158 19.129 -2.041 1.00 65.75 427 ASP A N 1
ATOM 3427 C CA . ASP A 1 427 ? -5.058 18.517 -3.371 1.00 65.75 427 ASP A CA 1
ATOM 3428 C C . ASP A 1 427 ? -6.125 17.418 -3.555 1.00 65.75 427 ASP A C 1
ATOM 3430 O O . ASP A 1 427 ? -6.405 16.983 -4.671 1.00 65.75 427 ASP A O 1
ATOM 3434 N N . GLY A 1 428 ? -6.745 16.972 -2.455 1.00 49.12 428 GLY A N 1
ATOM 3435 C CA . GLY A 1 428 ? -7.930 16.114 -2.464 1.00 49.12 428 GLY A CA 1
ATOM 3436 C C . GLY A 1 428 ? -9.219 16.860 -2.833 1.00 49.12 428 GLY A C 1
ATOM 3437 O O . GLY A 1 428 ? -10.124 16.250 -3.400 1.00 49.12 428 GLY A O 1
ATOM 3438 N N . GLU A 1 429 ? -9.298 18.170 -2.568 1.00 39.19 429 GLU A N 1
ATOM 3439 C CA . GLU A 1 429 ? -10.414 19.033 -2.997 1.00 39.19 429 GLU A CA 1
ATOM 3440 C C . GLU A 1 429 ? -10.201 19.616 -4.402 1.00 39.19 429 GLU A C 1
ATOM 3442 O O . GLU A 1 429 ? -11.160 19.795 -5.152 1.00 39.19 429 GLU A O 1
ATOM 3447 N N . ASN A 1 430 ? -8.945 19.825 -4.804 1.00 29.98 430 ASN A N 1
ATOM 3448 C CA . ASN A 1 430 ? -8.572 20.218 -6.157 1.00 29.98 430 ASN A CA 1
ATOM 3449 C C . ASN A 1 430 ? -7.875 19.057 -6.860 1.00 29.98 430 ASN A C 1
ATOM 3451 O O . ASN A 1 430 ? -6.652 18.937 -6.835 1.00 29.98 430 ASN A O 1
ATOM 3455 N N . GLY A 1 431 ? -8.659 18.209 -7.529 1.00 34.38 431 GLY A N 1
ATOM 3456 C CA . GLY A 1 431 ? -8.101 17.247 -8.468 1.00 34.38 431 GLY A CA 1
ATOM 3457 C C . GLY A 1 431 ? -7.104 17.942 -9.403 1.00 34.38 431 GLY A C 1
ATOM 3458 O O . GLY A 1 431 ? -7.490 18.842 -10.141 1.00 34.38 431 GLY A O 1
ATOM 3459 N N . GLN A 1 432 ? -5.858 17.450 -9.385 1.00 30.70 432 GLN A N 1
ATOM 3460 C CA . GLN A 1 432 ? -4.676 17.907 -10.136 1.00 30.70 432 GLN A CA 1
ATOM 3461 C C . GLN A 1 432 ? -3.860 19.036 -9.471 1.00 30.70 432 GLN A C 1
ATOM 3463 O O . GLN A 1 432 ? -4.239 20.197 -9.537 1.00 30.70 432 GLN A O 1
ATOM 3468 N N . ALA A 1 433 ? -2.648 18.707 -8.992 1.00 23.97 433 ALA A N 1
ATOM 3469 C CA . ALA A 1 433 ? -1.366 19.151 -9.578 1.00 23.97 433 ALA A CA 1
ATOM 3470 C C . ALA A 1 433 ? -0.215 19.343 -8.550 1.00 23.97 433 ALA A C 1
ATOM 3472 O O . ALA A 1 433 ? -0.197 20.303 -7.796 1.00 23.97 433 ALA A O 1
ATOM 3473 N N . VAL A 1 434 ? 0.831 18.515 -8.725 1.00 25.02 434 VAL A N 1
ATOM 3474 C CA . VAL A 1 434 ? 2.280 18.844 -8.656 1.00 25.02 434 VAL A CA 1
ATOM 3475 C C . VAL A 1 434 ? 3.036 18.827 -7.298 1.00 25.02 434 VAL A C 1
ATOM 3477 O O . VAL A 1 434 ? 2.864 19.689 -6.444 1.00 25.02 434 VAL A O 1
ATOM 3480 N N . ALA A 1 435 ? 4.043 17.926 -7.289 1.00 32.72 435 ALA A N 1
ATOM 3481 C CA . ALA A 1 435 ? 5.347 17.877 -6.584 1.00 32.72 435 ALA A CA 1
ATOM 3482 C C . ALA A 1 435 ? 5.449 17.340 -5.141 1.00 32.72 435 ALA A C 1
ATOM 3484 O O . ALA A 1 435 ? 5.339 18.113 -4.151 1.00 32.72 435 ALA A O 1
#

Sequence (435 aa):
MSNGLTHVGDLKDLQEIRGRFPTDPPPPQNGEGVDDIVPPPSEISWDSVRETELTKLETRKQVQERITAYLRLMQEAEERMKDPVLREQARAEIRKTQEVLHGALRHSRQEIRQGALTALYLSRFERKYSSRTKVEEMLQKMVADGHLAQASGEALISLSARKGYNPPVPLTEEEEREVRDFFKKLLTDTVSREYDTWEKTLRQLQDDYGVISVTDLSPTTQSGACEFSFPEGRDPKGRVLFGGRLMVYSEGGKIFPVAAQGACRAAIAEAAKEKFFLLAYTLEWKGLPPPDALKKKNLTDQQIRRIYLVWNLLKRGMEWEKYRQEALKGSSLNAPQFCEGQVGTVLVELQQAWEPKESDKKWYNVAFPAERLIEAGIRLIRVPNVPPHLQEFLGECVGTHPEGEKYEGLPDPLRQILRAHHRQVTDGENGQAVA

Secondary structure (DSSP, 8-state):
----------GGGGS---------PPPPPPPP-----PPPP----GGG--HHHHTT--SHHHHHHHHHHHHHHHHHHHHHTTSTTTHHHHHHHHHHHHHHHHHHHH-SSHHHHHHHHHHHHHHHHSS--SSHHHHHHHHHHHHHTTS-EEESSS-SEEEETTEEEE-SSPPPHHHHHHHHHHHHHHHHHHHHHHHHHHHHHHHHHHHHH-B--GGG-STTPPSEEEEEEE--EE-TTS-EE--EEEEEEEETTEEEEEEEEETTHHHHHHHHHTT--EEGGGGGSSSPPPHHHHHTTT--HHHHHHHHHHHHHHHHHHHHHHHHHHHT-SSBPPHHHHHHT--EEEEEEEEEEE--TT-S--EEEEEEEEEEEEETTEEEEEE----GGGHHHHGGG-EEEE--GGGTTS-HHHHHHHHHHHHHHHHHHS-----

Foldseek 3Di:
DDDDDPDPDDPPPPDDDPDDDDDDDDDDDDDDDDDDDDDDDDDPDPPPDDLVVLVVDPALQVLLVVLLVLLVLLVVLVVLCVPPVCNVVSVVSNVVSVVSLVCQCPDPDPSSNQSSLLSVLLSLLPDADQALVVVVVVVVVCVVVLQWDFDPDDALADSDPRTGIDGPDDHDPVSSVVSSVSNVVSSVNNVVNLVVVVVVVVVVQCVVWPDDELVQQDLPHDWGKYKFWFWWFADPVRHIDWTWMWIWIDDNQKIQTQAIDDPCGVVSVVSNVVRHIDGSVCLVDPDDDDPVVVVVVVDDPSNVVSNRVVSVRSNRRSVVVVQVVVLQPWQEDELVCVLVQHFGKYWQWDQQFDDQPPDPDTDHTFTFMWGWDADPNFTKIAGCDGPPRCCVPCVVQHGIWGCPDQSPGGPRSVSVSSNVSSCVVVCVVVPDDDD

Organism: NCBI:txid1974891

Radius of gyration: 27.22 Å; chains: 1; bounding box: 58×66×93 Å

pLDDT: mean 75.27, std 18.65, range [23.22, 93.88]